Protein AF-A0A6G1R5D1-F1 (afdb_monomer_lite)

Sequence (611 aa):
NFAKEVNGLLQEWPEHPVLVQLLVVMDRIRSFPLSSPLSKFLNGLEILLAKAQDWEENASRALSLRKHLDLVTQLIIQWRRLELNCWSVSLDNITKQHAEKSTKHWFSIYQMIEKYVQEQTEANAEQTEQMDLKVLVSTLQAFIEGSTLGEFHARLQALLVFHCHVLLMPRVAEKEVLCSILWNLYHYYKQFSECVEARITELRQPIEKELKEFVKISRWNDVSFWAIKQSVEKIRRTLFKFMKKFEVVLNEPCWPALVEIGKEEQLDCLQKQEESDNEETKIQRLNNTLRKVLSARADVAKRALPEECQDGITFHTESLQCRLPKLTKKMKKMCTAVTENNSFLSLVENLDQFTGGIIVSVVELQNLTFDQTADKEKQKSEAKHIQMQKQRALSDLFKSLAKTGLSYRKGLSWARSRDCHEILYLQPLDLRTALDVVNCTHHLDATLLTEISSTWDGCQKYFYRSLARHSRLQTALLAPAKEIGLGSIERCKGFTAHLMQVLVRQRRSLTAVTEQWILLRNLLSCIEEIDSRLTAERDYNVAFPPQGSTQRWTDRLQQLCMQCVMALEELSWFIQCCPKAEVTACSDSERTGVKTNIPPSSAPEMGNVFT

Foldseek 3Di:
DLLVLLVVVCVVVPPPPLSVVLNVLVVVLVPDDPPDDPVVNLVSLLVNLVSLVVVQVPDDPVSRSVVVSVVSLVVSVVVLLVVLVCLVVLLVVLLVVLQVVLVVCLVVLVCLVVQLQVCQQCVVPDDDPHDDPVNNLVVLVCQQQQAFLSHNVSSLVSLVVVLVVLVPDPDTPCSQQSNLLSQLSSLLQVQLNVLSVVQLCVQVVVLVVVSVVVSVVLDDDPPDSVSSVVSSVVSVVSSVVSSVSSSVNRRHRCNVSSDRDPVVVVCVLCVVVPPPPPDQDLLRVLLVLVLVVLVVLLVVLVDQDDPDPPPPDDDDPPDCVVCVSVVSNVVSVVSNVCSVPDCVSVVVVVVVVVVSVLSNVVVVLVPDDDDPPDDPVSNVVSVVVSLVVVVVSLVVVLVVLVVVPADLVQLVVCVPDPCLVCSSSQGDDDLVVLLVLFDDPDPSVVVSSVSVNVVVVVVSSVLSVLVVVLVVLVVQLVPDDPSDDPVSSSSVSRRSSRVNVVSSVVSNVVRVVSVVVSVVSVVVVQVVVQVCVCPVDVPDPGRDTDCVVVVVVVVVVVVVVVVVVVVVVVVVVVVVPPPDPPPPPPDDDDDDDDDDDDDDDDDDDDDDDDD

Structure (mmCIF, N/CA/C/O backbone):
data_AF-A0A6G1R5D1-F1
#
_entry.id   AF-A0A6G1R5D1-F1
#
loop_
_atom_site.group_PDB
_atom_site.id
_atom_site.type_symbol
_atom_site.label_atom_id
_atom_site.label_alt_id
_atom_site.label_comp_id
_atom_site.label_asym_id
_atom_site.label_entity_id
_atom_site.label_seq_id
_atom_site.pdbx_PDB_ins_code
_atom_site.Cartn_x
_atom_site.Cartn_y
_atom_site.Cartn_z
_atom_site.occupancy
_atom_site.B_iso_or_equiv
_atom_site.auth_seq_id
_atom_site.auth_comp_id
_atom_site.auth_asym_id
_atom_site.auth_atom_id
_atom_site.pdbx_PDB_model_num
ATOM 1 N N . ASN A 1 1 ? 27.724 19.544 -47.019 1.00 79.94 1 ASN A N 1
ATOM 2 C CA . ASN A 1 1 ? 29.115 19.523 -47.525 1.00 79.94 1 ASN A CA 1
ATOM 3 C C . ASN A 1 1 ? 29.549 18.118 -47.895 1.00 79.94 1 ASN A C 1
ATOM 5 O O . ASN A 1 1 ? 29.804 17.922 -49.070 1.00 79.94 1 ASN A O 1
ATOM 9 N N . PHE A 1 2 ? 29.472 17.131 -46.994 1.00 89.00 2 PHE A N 1
ATOM 10 C CA . PHE A 1 2 ? 29.833 15.741 -47.322 1.00 89.00 2 PHE A CA 1
ATOM 11 C C . PHE A 1 2 ? 29.121 15.174 -48.573 1.00 89.00 2 PHE A C 1
ATOM 13 O O . PHE A 1 2 ? 29.778 14.732 -49.506 1.00 89.00 2 PHE A O 1
ATOM 20 N N . ALA A 1 3 ? 27.793 15.314 -48.679 1.00 88.06 3 ALA A N 1
ATOM 21 C CA . ALA A 1 3 ? 27.050 14.842 -49.858 1.00 88.06 3 ALA A CA 1
ATOM 22 C C . ALA A 1 3 ? 27.448 15.560 -51.162 1.00 88.06 3 ALA A C 1
ATOM 24 O O . ALA A 1 3 ? 27.320 14.992 -52.240 1.00 88.06 3 ALA A O 1
ATOM 25 N N . LYS A 1 4 ? 27.921 16.813 -51.084 1.00 88.31 4 LYS A N 1
ATOM 26 C CA . LYS A 1 4 ? 28.375 17.561 -52.266 1.00 88.31 4 LYS A CA 1
ATOM 27 C C . LYS A 1 4 ? 29.711 17.018 -52.776 1.00 88.31 4 LYS A C 1
ATOM 29 O O . LYS A 1 4 ? 29.868 16.895 -53.980 1.00 88.31 4 LYS A O 1
ATOM 34 N N . GLU A 1 5 ? 30.626 16.649 -51.879 1.00 88.19 5 GLU A N 1
ATOM 35 C CA . GLU A 1 5 ? 31.887 16.000 -52.265 1.00 88.19 5 GLU A CA 1
ATOM 36 C C . GLU A 1 5 ? 31.668 14.609 -52.863 1.00 88.19 5 GLU A C 1
ATOM 38 O O . GLU A 1 5 ? 32.239 14.312 -53.904 1.00 88.19 5 GLU A O 1
ATOM 43 N N . VAL A 1 6 ? 30.787 13.789 -52.279 1.00 89.50 6 VAL A N 1
ATOM 44 C CA . VAL A 1 6 ? 30.446 12.469 -52.848 1.00 89.50 6 VAL A CA 1
ATOM 45 C C . VAL A 1 6 ? 29.838 12.607 -54.250 1.00 89.50 6 VAL A C 1
ATOM 47 O O . VAL A 1 6 ? 30.189 11.848 -55.148 1.00 89.50 6 VAL A O 1
ATOM 50 N N . ASN A 1 7 ? 28.974 13.607 -54.467 1.00 88.25 7 ASN A N 1
ATOM 51 C CA . ASN A 1 7 ? 28.447 13.916 -55.800 1.00 88.25 7 ASN A CA 1
ATOM 52 C C . ASN A 1 7 ? 29.536 14.396 -56.773 1.00 88.25 7 ASN A C 1
ATOM 54 O O . ASN A 1 7 ? 29.484 14.041 -57.944 1.00 88.25 7 ASN A O 1
ATOM 58 N N . GLY A 1 8 ? 30.523 15.168 -56.305 1.00 88.06 8 GLY A N 1
ATOM 59 C CA . GLY A 1 8 ? 31.680 15.563 -57.117 1.00 88.06 8 GLY A CA 1
ATOM 60 C C . GLY A 1 8 ? 32.512 14.357 -57.562 1.00 88.06 8 GLY A C 1
ATOM 61 O O . GLY A 1 8 ? 32.816 14.224 -58.741 1.00 88.06 8 GLY A O 1
ATOM 62 N N . LEU A 1 9 ? 32.778 13.414 -56.654 1.00 88.50 9 LEU A N 1
ATOM 63 C CA . LEU A 1 9 ? 33.474 12.166 -56.988 1.00 88.50 9 LEU A CA 1
ATOM 64 C C . LEU A 1 9 ? 32.679 11.288 -57.965 1.00 88.50 9 LEU A C 1
ATOM 66 O O . LEU A 1 9 ? 33.272 10.632 -58.812 1.00 88.50 9 LEU A O 1
ATOM 70 N N . LEU A 1 10 ? 31.345 11.296 -57.890 1.00 89.56 10 LEU A N 1
ATOM 71 C CA . LEU A 1 10 ? 30.482 10.592 -58.849 1.00 89.56 10 LEU A CA 1
ATOM 72 C C . LEU A 1 10 ? 30.474 11.218 -60.248 1.00 89.56 10 LEU A C 1
ATOM 74 O O . LEU A 1 10 ? 30.174 10.513 -61.208 1.00 89.56 10 LEU A O 1
ATOM 78 N N . GLN A 1 11 ? 30.792 12.510 -60.386 1.00 88.62 11 GLN A N 1
ATOM 79 C CA . GLN A 1 11 ? 30.973 13.131 -61.704 1.00 88.62 11 GLN A CA 1
ATOM 80 C C . GLN A 1 11 ? 32.254 12.633 -62.384 1.00 88.62 11 GLN A C 1
ATOM 82 O O . GLN A 1 11 ? 32.268 12.464 -63.600 1.00 88.62 11 GLN A O 1
ATOM 87 N N . GLU A 1 12 ? 33.306 12.371 -61.605 1.00 85.75 12 GLU A N 1
ATOM 88 C CA . GLU A 1 12 ? 34.575 11.819 -62.096 1.00 85.75 12 GLU A CA 1
ATOM 89 C C . GLU A 1 12 ? 34.529 10.292 -62.275 1.00 85.75 12 GLU A C 1
ATOM 91 O O . GLU A 1 12 ? 35.152 9.761 -63.192 1.00 85.75 12 GLU A O 1
ATOM 96 N N . TRP A 1 13 ? 33.756 9.592 -61.436 1.00 84.25 13 TRP A N 1
ATOM 97 C CA . TRP A 1 13 ? 33.586 8.135 -61.447 1.00 84.25 13 TRP A CA 1
ATOM 98 C C . TRP A 1 13 ? 32.096 7.757 -61.513 1.00 84.25 13 TRP A C 1
ATOM 100 O O . TRP A 1 13 ? 31.510 7.365 -60.492 1.00 84.25 13 TRP A O 1
ATOM 110 N N . PRO A 1 14 ? 31.464 7.873 -62.698 1.00 83.31 14 PRO A N 1
ATOM 111 C CA . PRO A 1 14 ? 30.048 7.568 -62.869 1.00 83.31 14 PRO A CA 1
ATOM 112 C C . PRO A 1 14 ? 29.730 6.126 -62.465 1.00 83.31 14 PRO A C 1
ATOM 114 O O . PRO A 1 14 ? 30.515 5.214 -62.708 1.00 83.31 14 PRO A O 1
ATOM 117 N N . GLU A 1 15 ? 28.570 5.925 -61.838 1.00 84.62 15 GLU A N 1
ATOM 118 C CA . GLU A 1 15 ? 28.049 4.609 -61.424 1.00 84.62 15 GLU A CA 1
ATOM 119 C C . GLU A 1 15 ? 28.890 3.841 -60.387 1.00 84.62 15 GLU A C 1
ATOM 121 O O . GLU A 1 15 ? 28.590 2.680 -60.098 1.00 84.62 15 GLU A O 1
ATOM 126 N N . HIS A 1 16 ? 29.895 4.464 -59.753 1.00 88.31 16 HIS A N 1
ATOM 127 C CA . HIS A 1 16 ? 30.686 3.766 -58.740 1.00 88.31 16 HIS A CA 1
ATOM 128 C C . HIS A 1 16 ? 29.793 3.276 -57.576 1.00 88.31 16 HIS A C 1
ATOM 130 O O . HIS A 1 16 ? 29.220 4.093 -56.840 1.00 88.31 16 HIS A O 1
ATOM 136 N N . PRO A 1 17 ? 29.697 1.954 -57.335 1.00 88.56 17 PRO A N 1
ATOM 137 C CA . PRO A 1 17 ? 28.647 1.376 -56.498 1.00 88.56 17 PRO A CA 1
ATOM 138 C C . PRO A 1 17 ? 28.714 1.839 -55.038 1.00 88.56 17 PRO A C 1
ATOM 140 O O . PRO A 1 17 ? 27.676 2.035 -54.407 1.00 88.56 17 PRO A O 1
ATOM 143 N N . VAL A 1 18 ? 29.916 2.066 -54.496 1.00 90.62 18 VAL A N 1
ATOM 144 C CA . VAL A 1 18 ? 30.089 2.544 -53.111 1.00 90.62 18 VAL A CA 1
ATOM 145 C C . VAL A 1 18 ? 29.625 3.994 -52.959 1.00 90.62 18 VAL A C 1
ATOM 147 O O . VAL A 1 18 ? 28.946 4.316 -51.989 1.00 90.62 18 VAL A O 1
ATOM 150 N N . LEU A 1 19 ? 29.919 4.863 -53.932 1.00 89.94 19 LEU A N 1
ATOM 151 C CA . LEU A 1 19 ? 29.547 6.280 -53.860 1.00 89.94 19 LEU A CA 1
ATOM 152 C C . LEU A 1 19 ? 28.028 6.454 -54.007 1.00 89.94 19 LEU A C 1
ATOM 154 O O . LEU A 1 19 ? 27.422 7.236 -53.274 1.00 89.94 19 LEU A O 1
ATOM 158 N N . VAL A 1 20 ? 27.398 5.658 -54.880 1.00 91.50 20 VAL A N 1
ATOM 159 C CA . VAL A 1 20 ? 25.933 5.591 -54.992 1.00 91.50 20 VAL A CA 1
ATOM 160 C C . VAL A 1 20 ? 25.312 5.108 -53.676 1.00 91.50 20 VAL A C 1
ATOM 162 O O . VAL A 1 20 ? 24.378 5.731 -53.172 1.00 91.50 20 VAL A O 1
ATOM 165 N N . GLN A 1 21 ? 25.850 4.043 -53.067 1.00 92.12 21 GLN A N 1
ATOM 166 C CA . GLN A 1 21 ? 25.367 3.546 -51.771 1.00 92.12 21 GLN A CA 1
ATOM 167 C C . GLN A 1 21 ? 25.496 4.591 -50.655 1.00 92.12 21 GLN A C 1
ATOM 169 O O . GLN A 1 21 ? 24.585 4.710 -49.834 1.00 92.12 21 GLN A O 1
ATOM 174 N N . LEU A 1 22 ? 26.584 5.367 -50.625 1.00 93.06 22 LEU A N 1
ATOM 175 C CA . LEU A 1 22 ? 26.754 6.454 -49.659 1.00 93.06 22 LEU A CA 1
ATOM 176 C C . LEU A 1 22 ? 25.644 7.497 -49.786 1.00 93.06 22 LEU A C 1
ATOM 178 O O . LEU A 1 22 ? 25.023 7.828 -48.777 1.00 93.06 22 LEU A O 1
ATOM 182 N N . LEU A 1 23 ? 25.334 7.958 -51.001 1.00 92.12 23 LEU A N 1
ATOM 183 C CA . LEU A 1 23 ? 24.238 8.908 -51.217 1.00 92.12 23 LEU A CA 1
ATOM 184 C C . LEU A 1 23 ? 22.890 8.342 -50.769 1.00 92.12 23 LEU A C 1
ATOM 186 O O . LEU A 1 23 ? 22.168 9.012 -50.032 1.00 92.12 23 LEU A O 1
ATOM 190 N N . VAL A 1 24 ? 22.590 7.086 -51.116 1.00 94.06 24 VAL A N 1
ATOM 191 C CA . VAL A 1 24 ? 21.347 6.418 -50.696 1.00 94.06 24 VAL A CA 1
ATOM 192 C C . VAL A 1 24 ? 21.218 6.391 -49.170 1.00 94.06 24 VAL A C 1
ATOM 194 O O . VAL A 1 24 ? 20.156 6.705 -48.628 1.00 94.06 24 VAL A O 1
ATOM 197 N N . VAL A 1 25 ? 22.292 6.048 -48.452 1.00 94.31 25 VAL A N 1
ATOM 198 C CA . VAL A 1 25 ? 22.288 6.039 -46.981 1.00 94.31 25 VAL A CA 1
ATOM 199 C C . VAL A 1 25 ? 22.122 7.457 -46.425 1.00 94.31 25 VAL A C 1
ATOM 201 O O . VAL A 1 25 ? 21.330 7.657 -45.503 1.00 94.31 25 VAL A O 1
ATOM 204 N N . MET A 1 26 ? 22.814 8.452 -46.986 1.00 94.38 26 MET A N 1
ATOM 205 C CA . MET A 1 26 ? 22.710 9.849 -46.549 1.00 94.38 26 MET A CA 1
ATOM 206 C C . MET A 1 26 ? 21.300 10.408 -46.740 1.00 94.38 26 MET A C 1
ATOM 208 O O . MET A 1 26 ? 20.753 11.010 -45.814 1.00 94.38 26 MET A O 1
ATOM 212 N N . ASP A 1 27 ? 20.685 10.180 -47.897 1.00 94.12 27 ASP A N 1
ATOM 213 C CA . ASP A 1 27 ? 19.323 10.632 -48.174 1.00 94.12 27 ASP A CA 1
ATOM 214 C C . ASP A 1 27 ? 18.305 9.892 -47.304 1.00 94.12 27 ASP A C 1
ATOM 216 O O . ASP A 1 27 ? 17.375 10.508 -46.776 1.00 94.12 27 ASP A O 1
ATOM 220 N N . ARG A 1 28 ? 18.533 8.602 -47.020 1.00 94.94 28 ARG A N 1
ATOM 221 C CA . ARG A 1 28 ? 17.710 7.864 -46.058 1.00 94.94 28 ARG A CA 1
ATOM 222 C C . ARG A 1 28 ? 17.780 8.477 -44.659 1.00 94.94 28 ARG A C 1
ATOM 224 O O . ARG A 1 28 ? 16.728 8.655 -44.049 1.00 94.94 28 ARG A O 1
ATOM 231 N N . ILE A 1 29 ? 18.967 8.835 -44.164 1.00 94.44 29 ILE A N 1
ATOM 232 C CA . ILE A 1 29 ? 19.123 9.492 -42.853 1.00 94.44 29 ILE A CA 1
ATOM 233 C C . ILE A 1 29 ? 18.418 10.854 -42.846 1.00 94.44 29 ILE A C 1
ATOM 235 O O . ILE A 1 29 ? 17.697 11.164 -41.900 1.00 94.44 29 ILE A O 1
ATOM 239 N N . ARG A 1 30 ? 18.568 11.645 -43.916 1.00 92.88 30 ARG A N 1
ATOM 240 C CA . ARG A 1 30 ? 17.906 12.953 -44.065 1.00 92.88 30 ARG A CA 1
ATOM 241 C C . ARG A 1 30 ? 16.385 12.851 -44.167 1.00 92.88 30 ARG A C 1
ATOM 243 O O . ARG A 1 30 ? 15.704 13.804 -43.814 1.00 92.88 30 ARG A O 1
ATOM 250 N N . SER A 1 31 ? 15.858 11.713 -44.619 1.00 95.00 31 SER A N 1
ATOM 251 C CA . SER A 1 31 ? 14.412 11.474 -44.705 1.00 95.00 31 SER A CA 1
ATOM 252 C C . SER A 1 31 ? 13.751 11.106 -43.369 1.00 95.00 31 SER A C 1
ATOM 254 O O . SER A 1 31 ? 12.531 10.952 -43.314 1.00 95.00 31 SER A O 1
ATOM 256 N N . PHE A 1 32 ? 14.516 10.906 -42.287 1.00 95.56 32 PHE A N 1
ATOM 257 C CA . PHE A 1 32 ? 13.933 10.576 -40.986 1.00 95.56 32 PHE A CA 1
ATOM 258 C C . PHE A 1 32 ? 13.160 11.772 -40.397 1.00 95.56 32 PHE A C 1
ATOM 260 O O . PHE A 1 32 ? 13.708 12.872 -40.332 1.00 95.56 32 PHE A O 1
ATOM 267 N N . PRO A 1 33 ? 11.922 11.571 -39.898 1.00 94.38 33 PRO A N 1
ATOM 268 C CA . PRO A 1 33 ? 11.197 12.604 -39.161 1.00 94.38 33 PRO A CA 1
ATOM 269 C C . PRO A 1 33 ? 11.968 13.069 -37.923 1.00 94.38 33 PRO A C 1
ATOM 271 O O . PRO A 1 33 ? 12.604 12.244 -37.261 1.00 94.38 33 PRO A O 1
ATOM 274 N N . LEU A 1 34 ? 11.824 14.346 -37.553 1.00 90.19 34 LEU A N 1
ATOM 275 C CA . LEU A 1 34 ? 12.427 14.927 -36.340 1.00 90.19 34 LEU A CA 1
ATOM 276 C C . LEU A 1 34 ? 11.970 14.237 -35.041 1.00 90.19 34 LEU A C 1
ATOM 278 O O . LEU A 1 34 ? 12.677 14.286 -34.043 1.00 90.19 34 LEU A O 1
ATOM 282 N N . SER A 1 35 ? 10.823 13.554 -35.059 1.00 93.94 35 SER A N 1
ATOM 283 C CA . SER A 1 35 ? 10.313 12.739 -33.949 1.00 93.94 35 SER A CA 1
ATOM 284 C C . SER A 1 35 ? 10.996 11.371 -33.807 1.00 93.94 35 SER A C 1
ATOM 286 O O . SER A 1 35 ? 10.693 10.623 -32.878 1.00 93.94 35 SER A O 1
ATOM 288 N N . SER A 1 36 ? 11.895 10.999 -34.725 1.00 92.56 36 SER A N 1
ATOM 289 C CA . SER A 1 36 ? 12.583 9.706 -34.675 1.00 92.56 36 SER A CA 1
ATOM 290 C C . SER A 1 36 ? 13.569 9.636 -33.500 1.00 92.56 36 SER A C 1
ATOM 292 O O . SER A 1 36 ? 14.262 10.614 -33.221 1.00 92.56 36 SER A O 1
ATOM 294 N N . PRO A 1 37 ? 13.718 8.468 -32.846 1.00 90.62 37 PRO A N 1
ATOM 295 C CA . PRO A 1 37 ? 14.648 8.321 -31.734 1.00 90.62 37 PRO A CA 1
ATOM 296 C C . PRO A 1 37 ? 16.102 8.455 -32.199 1.00 90.62 37 PRO A C 1
ATOM 298 O O . PRO A 1 37 ? 16.470 7.995 -33.285 1.00 90.62 37 PRO A O 1
ATOM 301 N N . LEU A 1 38 ? 16.953 9.003 -31.328 1.00 89.25 38 LEU A N 1
ATOM 302 C CA . LEU A 1 38 ? 18.382 9.205 -31.592 1.00 89.25 38 LEU A CA 1
ATOM 303 C C . LEU A 1 38 ? 19.097 7.914 -32.019 1.00 89.25 38 LEU A C 1
ATOM 305 O O . LEU A 1 38 ? 19.956 7.941 -32.896 1.00 89.25 38 LEU A O 1
ATOM 309 N N . SER A 1 39 ? 18.696 6.768 -31.460 1.00 86.12 39 SER A N 1
ATOM 310 C CA . SER A 1 39 ? 19.242 5.447 -31.798 1.00 86.12 39 SER A CA 1
ATOM 311 C C . SER A 1 39 ? 19.096 5.092 -33.284 1.00 86.12 39 SER A C 1
ATOM 313 O O . SER A 1 39 ? 19.962 4.419 -33.843 1.00 86.12 39 SER A O 1
ATOM 315 N N . LYS A 1 40 ? 18.037 5.577 -33.948 1.00 90.75 40 LYS A N 1
ATOM 316 C CA . LYS A 1 40 ? 17.805 5.374 -35.383 1.00 90.75 40 LYS A CA 1
ATOM 317 C C . LYS A 1 40 ? 18.785 6.190 -36.228 1.00 90.75 40 LYS A C 1
ATOM 319 O O . LYS A 1 40 ? 19.329 5.662 -37.196 1.00 90.75 40 LYS A O 1
ATOM 324 N N . PHE A 1 41 ? 19.043 7.442 -35.843 1.00 92.31 41 PHE A N 1
ATOM 325 C CA . PHE A 1 41 ? 20.058 8.282 -36.486 1.00 92.31 41 PHE A CA 1
ATOM 326 C C . PHE A 1 41 ? 21.467 7.729 -36.253 1.00 92.31 41 PHE A C 1
ATOM 328 O O . PHE A 1 41 ? 22.219 7.594 -37.212 1.00 92.31 41 PHE A O 1
ATOM 335 N N . LEU A 1 42 ? 21.789 7.325 -35.018 1.00 89.50 42 LEU A N 1
ATOM 336 C CA . LEU A 1 42 ? 23.045 6.653 -34.662 1.00 89.50 42 LEU A CA 1
ATOM 337 C C . LEU A 1 42 ? 23.311 5.432 -35.549 1.00 89.50 42 LEU A C 1
ATOM 339 O O . LEU A 1 42 ? 24.359 5.347 -36.179 1.00 89.50 42 LEU A O 1
ATOM 343 N N . ASN A 1 43 ? 22.337 4.523 -35.663 1.00 89.25 43 ASN A N 1
ATOM 344 C CA . ASN A 1 43 ? 22.468 3.332 -36.503 1.00 89.25 43 ASN A CA 1
ATOM 345 C C . ASN A 1 43 ? 22.650 3.692 -37.990 1.00 89.25 43 ASN A C 1
ATOM 347 O O . ASN A 1 43 ? 23.412 3.039 -38.695 1.00 89.25 43 ASN A O 1
ATOM 351 N N . GLY A 1 44 ? 21.977 4.743 -38.469 1.00 92.62 44 GLY A N 1
ATOM 352 C CA . GLY A 1 44 ? 22.175 5.263 -39.823 1.00 92.62 44 GLY A CA 1
ATOM 353 C C . GLY A 1 44 ? 23.593 5.793 -40.054 1.00 92.62 44 GLY A C 1
ATOM 354 O O . GLY A 1 44 ? 24.227 5.423 -41.039 1.00 92.62 44 GLY A O 1
ATOM 355 N N . LEU A 1 45 ? 24.113 6.612 -39.135 1.00 91.81 45 LEU A N 1
ATOM 356 C CA . LEU A 1 45 ? 25.473 7.155 -39.210 1.00 91.81 45 LEU A CA 1
ATOM 357 C C . LEU A 1 45 ? 26.540 6.055 -39.115 1.00 91.81 45 LEU A C 1
ATOM 359 O O . LEU A 1 45 ? 27.552 6.135 -39.801 1.00 91.81 45 LEU A O 1
ATOM 363 N N . GLU A 1 46 ? 26.307 5.007 -38.324 1.00 89.19 46 GLU A N 1
ATOM 364 C CA . GLU A 1 46 ? 27.193 3.838 -38.244 1.00 89.19 46 GLU A CA 1
ATOM 365 C C . GLU A 1 46 ? 27.236 3.052 -39.558 1.00 89.19 46 GLU A C 1
ATOM 367 O O . GLU A 1 46 ? 28.313 2.650 -39.999 1.00 89.19 46 GLU A O 1
ATOM 372 N N . ILE A 1 47 ? 26.086 2.875 -40.220 1.00 91.12 47 ILE A N 1
ATOM 373 C CA . ILE A 1 47 ? 26.020 2.271 -41.559 1.00 91.12 47 ILE A CA 1
ATOM 374 C C . ILE A 1 47 ? 26.746 3.158 -42.576 1.00 91.12 47 ILE A C 1
ATOM 376 O O . ILE A 1 47 ? 27.513 2.643 -43.387 1.00 91.12 47 ILE A O 1
ATOM 380 N N . LEU A 1 48 ? 26.538 4.479 -42.520 1.00 92.31 48 LEU A N 1
ATOM 381 C CA . LEU A 1 48 ? 27.209 5.437 -43.399 1.00 92.31 48 LEU A CA 1
ATOM 382 C C . LEU A 1 48 ? 28.731 5.364 -43.243 1.00 92.31 48 LEU A C 1
ATOM 384 O O . LEU A 1 48 ? 29.448 5.288 -44.237 1.00 92.31 48 LEU A O 1
ATOM 388 N N . LEU A 1 49 ? 29.214 5.343 -42.000 1.00 89.50 49 LEU A N 1
ATOM 389 C CA . LEU A 1 49 ? 30.637 5.257 -41.691 1.00 89.50 49 LEU A CA 1
ATOM 390 C C . LEU A 1 49 ? 31.236 3.925 -42.169 1.00 89.50 49 LEU A C 1
ATOM 392 O O . LEU A 1 49 ? 32.303 3.924 -42.773 1.00 89.50 49 LEU A O 1
ATOM 396 N N . ALA A 1 50 ? 30.529 2.806 -41.970 1.00 89.44 50 ALA A N 1
ATOM 397 C CA . ALA A 1 50 ? 30.964 1.497 -42.458 1.00 89.44 50 ALA A CA 1
ATOM 398 C C . ALA A 1 50 ? 31.067 1.445 -43.987 1.00 89.44 50 ALA A C 1
ATOM 400 O O . ALA A 1 50 ? 32.050 0.941 -44.513 1.00 89.44 50 ALA A O 1
ATOM 401 N N . LYS A 1 51 ? 30.091 2.014 -44.702 1.00 90.06 51 LYS A N 1
ATOM 402 C CA . LYS A 1 51 ? 30.112 2.080 -46.169 1.00 90.06 51 LYS A CA 1
ATOM 403 C C . LYS A 1 51 ? 31.180 3.018 -46.713 1.00 90.06 51 LYS A C 1
ATOM 405 O O . LYS A 1 51 ? 31.701 2.786 -47.797 1.00 90.06 51 LYS A O 1
ATOM 410 N N . ALA A 1 52 ? 31.515 4.073 -45.979 1.00 89.75 52 ALA A N 1
ATOM 411 C CA . ALA A 1 52 ? 32.550 5.003 -46.407 1.00 89.75 52 ALA A CA 1
ATOM 412 C C . ALA A 1 52 ? 33.957 4.437 -46.196 1.00 89.75 52 ALA A C 1
ATOM 414 O O . ALA A 1 52 ? 34.868 4.772 -46.948 1.00 89.75 52 ALA A O 1
ATOM 415 N N . GLN A 1 53 ? 34.121 3.541 -45.222 1.00 88.25 53 GLN A N 1
ATOM 416 C CA . GLN A 1 53 ? 35.361 2.797 -45.036 1.00 88.25 53 GLN A CA 1
ATOM 417 C C . GLN A 1 53 ? 35.683 1.921 -46.262 1.00 88.25 53 GLN A C 1
ATOM 419 O O . GLN A 1 53 ? 36.835 1.904 -46.687 1.00 88.25 53 GLN A O 1
ATOM 424 N N . ASP A 1 54 ? 34.676 1.294 -46.890 1.00 87.50 54 ASP A N 1
ATOM 425 C CA . ASP A 1 54 ? 34.847 0.517 -48.133 1.00 87.50 54 ASP A CA 1
ATOM 426 C C . ASP A 1 54 ? 35.431 1.374 -49.283 1.00 87.50 54 ASP A C 1
ATOM 428 O O . ASP A 1 54 ? 36.154 0.873 -50.148 1.00 87.50 54 ASP A O 1
ATOM 432 N N . TRP A 1 55 ? 35.128 2.680 -49.304 1.00 89.56 55 TRP A N 1
ATOM 433 C CA . TRP A 1 55 ? 35.713 3.638 -50.251 1.00 89.56 55 TRP A CA 1
ATOM 434 C C . TRP A 1 55 ? 37.144 4.019 -49.861 1.00 89.56 55 TRP A C 1
ATOM 436 O O . TRP A 1 55 ? 38.040 3.938 -50.695 1.00 89.56 55 TRP A O 1
ATOM 446 N N . GLU A 1 56 ? 37.378 4.394 -48.599 1.00 88.38 56 GLU A N 1
ATOM 447 C CA . GLU A 1 56 ? 38.701 4.815 -48.106 1.00 88.38 56 GLU A CA 1
ATOM 448 C C . GLU A 1 56 ? 39.783 3.737 -48.242 1.00 88.38 56 GLU A C 1
ATOM 450 O O . GLU A 1 56 ? 40.958 4.068 -48.389 1.00 88.38 56 GLU A O 1
ATOM 455 N N . GLU A 1 57 ? 39.414 2.456 -48.188 1.00 86.19 57 GLU A N 1
ATOM 456 C CA . GLU A 1 57 ? 40.359 1.346 -48.368 1.00 86.19 57 GLU A CA 1
ATOM 457 C C . GLU A 1 57 ? 40.870 1.223 -49.811 1.00 86.19 57 GLU A C 1
ATOM 459 O O . GLU A 1 57 ? 41.993 0.765 -50.019 1.00 86.19 57 GLU A O 1
ATOM 464 N N . ASN A 1 58 ? 40.083 1.671 -50.795 1.00 84.62 58 ASN A N 1
ATOM 465 C CA . ASN A 1 58 ? 40.375 1.515 -52.224 1.00 84.62 58 ASN A CA 1
ATOM 466 C C . ASN A 1 58 ? 40.748 2.834 -52.924 1.00 84.62 58 ASN A C 1
ATOM 468 O O . ASN A 1 58 ? 41.379 2.822 -53.982 1.00 84.62 58 ASN A O 1
ATOM 472 N N . ALA A 1 59 ? 40.354 3.977 -52.362 1.00 85.12 59 ALA A N 1
ATOM 473 C CA . ALA A 1 59 ? 40.571 5.290 -52.952 1.00 85.12 59 ALA A CA 1
ATOM 474 C C . ALA A 1 59 ? 42.003 5.810 -52.739 1.00 85.12 59 ALA A C 1
ATOM 476 O O . ALA A 1 59 ? 42.665 5.544 -51.733 1.00 85.12 59 ALA A O 1
ATOM 477 N N . SER A 1 60 ? 42.490 6.619 -53.685 1.00 85.44 60 SER A N 1
ATOM 478 C CA . SER A 1 60 ? 43.770 7.315 -53.521 1.00 85.44 60 SER A CA 1
ATOM 479 C C . SER A 1 60 ? 43.676 8.384 -52.423 1.00 85.44 60 SER A C 1
ATOM 481 O O . SER A 1 60 ? 42.615 8.960 -52.182 1.00 85.44 60 SER A O 1
ATOM 483 N N . ARG A 1 61 ? 44.807 8.729 -51.789 1.00 82.12 61 ARG A N 1
ATOM 484 C CA . ARG A 1 61 ? 44.846 9.763 -50.730 1.00 82.12 61 ARG A CA 1
ATOM 485 C C . ARG A 1 61 ? 44.311 11.128 -51.182 1.00 82.12 61 ARG A C 1
ATOM 487 O O . ARG A 1 61 ? 43.870 11.902 -50.339 1.00 82.12 61 ARG A O 1
ATOM 494 N N . ALA A 1 62 ? 44.361 11.423 -52.483 1.00 80.69 62 ALA A N 1
ATOM 495 C CA . ALA A 1 62 ? 43.845 12.665 -53.054 1.00 80.69 62 ALA A CA 1
ATOM 496 C C . ALA A 1 62 ? 42.304 12.721 -53.085 1.00 80.69 62 ALA A C 1
ATOM 498 O O . ALA A 1 62 ? 41.746 13.812 -53.052 1.00 80.69 62 ALA A O 1
ATOM 499 N N . LEU A 1 63 ? 41.632 11.563 -53.096 1.00 85.56 63 LEU A N 1
ATOM 500 C CA . LEU A 1 63 ? 40.170 11.412 -53.170 1.00 85.56 63 LEU A CA 1
ATOM 501 C C . LEU A 1 63 ? 39.560 10.971 -51.823 1.00 85.56 63 LEU A C 1
ATOM 503 O O . LEU A 1 63 ? 38.458 10.420 -51.774 1.00 85.56 63 LEU A O 1
ATOM 507 N N . SER A 1 64 ? 40.301 11.172 -50.729 1.00 86.31 64 SER A N 1
ATOM 508 C CA . SER A 1 64 ? 39.891 10.766 -49.384 1.00 86.31 64 SER A CA 1
ATOM 509 C C . SER A 1 64 ? 38.808 11.693 -48.825 1.00 86.31 64 SER A C 1
ATOM 511 O O . SER A 1 64 ? 38.969 12.911 -48.741 1.00 86.31 64 SER A O 1
ATOM 513 N N . LEU A 1 65 ? 37.724 11.082 -48.362 1.00 87.94 65 LEU A N 1
ATOM 514 C CA . LEU A 1 65 ? 36.577 11.667 -47.674 1.00 87.94 65 LEU A CA 1
ATOM 515 C C . LEU A 1 65 ? 36.801 11.794 -46.158 1.00 87.94 65 LEU A C 1
ATOM 517 O O . LEU A 1 65 ? 35.906 12.242 -45.433 1.00 87.94 65 LEU A O 1
ATOM 521 N N . ARG A 1 66 ? 37.988 11.426 -45.655 1.00 85.69 66 ARG A N 1
ATOM 522 C CA . ARG A 1 66 ? 38.306 11.335 -44.220 1.00 85.69 66 ARG A CA 1
ATOM 523 C C . ARG A 1 66 ? 37.948 12.589 -43.423 1.00 85.69 66 ARG A C 1
ATOM 525 O O . ARG A 1 66 ? 37.369 12.467 -42.354 1.00 85.69 66 ARG A O 1
ATOM 532 N N . LYS A 1 67 ? 38.151 13.787 -43.985 1.00 87.44 67 LYS A N 1
ATOM 533 C CA . LYS A 1 67 ? 37.778 15.065 -43.340 1.00 87.44 67 LYS A CA 1
ATOM 534 C C . LYS A 1 67 ? 36.298 15.128 -42.939 1.00 87.44 67 LYS A C 1
ATOM 536 O O . LYS A 1 67 ? 35.966 15.693 -41.901 1.00 87.44 67 LYS A O 1
ATOM 541 N N . HIS A 1 68 ? 35.403 14.561 -43.752 1.00 89.12 68 HIS A N 1
ATOM 542 C CA . HIS A 1 68 ? 33.969 14.503 -43.448 1.00 89.12 68 HIS A CA 1
ATOM 543 C C . HIS A 1 68 ? 33.629 13.317 -42.547 1.00 89.12 68 HIS A C 1
ATOM 545 O O . HIS A 1 68 ? 32.780 13.445 -41.664 1.00 89.12 68 HIS A O 1
ATOM 551 N N . LEU A 1 69 ? 34.304 12.180 -42.737 1.00 87.62 69 LEU A N 1
ATOM 552 C CA . LEU A 1 69 ? 34.118 10.989 -41.903 1.00 87.62 69 LEU A CA 1
ATOM 553 C C . LEU A 1 69 ? 34.560 11.213 -40.461 1.00 87.62 69 LEU A C 1
ATOM 555 O O . LEU A 1 69 ? 33.903 10.708 -39.555 1.00 87.62 69 LEU A O 1
ATOM 559 N N . ASP A 1 70 ? 35.593 12.018 -40.228 1.00 86.81 70 ASP A N 1
ATOM 560 C CA . ASP A 1 70 ? 36.042 12.393 -38.889 1.00 86.81 70 ASP A CA 1
ATOM 561 C C . ASP A 1 70 ? 34.940 13.167 -38.146 1.00 86.81 70 ASP A C 1
ATOM 563 O O . ASP A 1 70 ? 34.662 12.882 -36.983 1.00 86.81 70 ASP A O 1
ATOM 567 N N . LEU A 1 71 ? 34.221 14.073 -38.823 1.00 89.88 71 LEU A N 1
ATOM 568 C CA . LEU A 1 71 ? 33.081 14.791 -38.232 1.00 89.88 71 LEU A CA 1
ATOM 569 C C . LEU A 1 71 ? 31.911 13.853 -37.904 1.00 89.88 71 LEU A C 1
ATOM 571 O O . LEU A 1 71 ? 31.319 13.956 -36.829 1.00 89.88 71 LEU A O 1
ATOM 575 N N . VAL A 1 72 ? 31.589 12.918 -38.806 1.00 89.56 72 VAL A N 1
ATOM 576 C CA . VAL A 1 72 ? 30.556 11.891 -38.569 1.00 89.56 72 VAL A CA 1
ATOM 577 C C . VAL A 1 72 ? 30.948 10.996 -37.393 1.00 89.56 72 VAL A C 1
ATOM 579 O O . VAL A 1 72 ? 30.124 10.697 -36.530 1.00 89.56 72 VAL A O 1
ATOM 582 N N . THR A 1 73 ? 32.219 10.616 -37.323 1.00 88.12 73 THR A N 1
ATOM 583 C CA . THR A 1 73 ? 32.789 9.797 -36.255 1.00 88.12 73 THR A CA 1
ATOM 584 C C . THR A 1 73 ? 32.703 10.507 -34.905 1.00 88.12 73 THR A C 1
ATOM 586 O O . THR A 1 73 ? 32.229 9.918 -33.934 1.00 88.12 73 THR A O 1
ATOM 589 N N . GLN A 1 74 ? 33.071 11.790 -34.846 1.00 88.00 74 GLN A N 1
ATOM 590 C CA . GLN A 1 74 ? 32.935 12.599 -33.633 1.00 88.00 74 GLN A CA 1
ATOM 591 C C . GLN A 1 74 ? 31.476 12.722 -33.187 1.00 88.0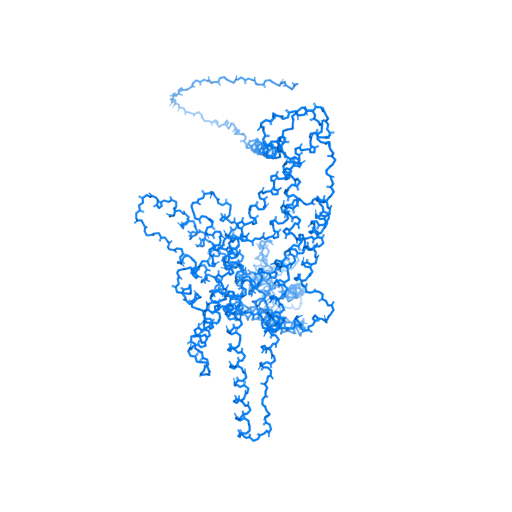0 74 GLN A C 1
ATOM 593 O O . GLN A 1 74 ? 31.192 12.614 -31.994 1.00 88.00 74 GLN A O 1
ATOM 598 N N . LEU A 1 75 ? 30.536 12.865 -34.125 1.00 90.00 75 LEU A N 1
ATOM 599 C CA . LEU A 1 75 ? 29.109 12.897 -33.807 1.00 90.00 75 LEU A CA 1
ATOM 600 C C . LEU A 1 75 ? 28.619 11.566 -33.211 1.00 90.00 75 LEU A C 1
ATOM 602 O O . LEU A 1 75 ? 27.908 11.568 -32.205 1.00 90.00 75 LEU A O 1
ATOM 606 N N . ILE A 1 76 ? 29.039 10.428 -33.776 1.00 88.25 76 ILE A N 1
ATOM 607 C CA . ILE A 1 76 ? 28.729 9.095 -33.232 1.00 88.25 76 ILE A CA 1
ATOM 608 C C . ILE A 1 76 ? 29.278 8.965 -31.806 1.00 88.25 76 ILE A C 1
ATOM 610 O O . ILE A 1 76 ? 28.545 8.557 -30.905 1.00 88.25 76 ILE A O 1
ATOM 614 N N . ILE A 1 77 ? 30.534 9.357 -31.571 1.00 85.62 77 ILE A N 1
ATOM 615 C CA . ILE A 1 77 ? 31.156 9.308 -30.240 1.00 85.62 77 ILE A CA 1
ATOM 616 C C . ILE A 1 77 ? 30.387 10.187 -29.248 1.00 85.62 77 ILE A C 1
ATOM 618 O O . ILE A 1 77 ? 30.077 9.739 -28.144 1.00 85.62 77 ILE A O 1
ATOM 622 N N . GLN A 1 78 ? 30.039 11.418 -29.627 1.00 88.56 78 GLN A N 1
ATOM 623 C CA . GLN A 1 78 ? 29.265 12.330 -28.780 1.00 88.56 78 GLN A CA 1
ATOM 624 C C . GLN A 1 78 ? 27.912 11.730 -28.384 1.00 88.56 78 GLN A C 1
ATOM 626 O O . GLN A 1 78 ? 27.553 11.729 -27.206 1.00 88.56 78 GLN A O 1
ATOM 631 N N . TRP A 1 79 ? 27.171 11.177 -29.343 1.00 89.62 79 TRP A N 1
ATOM 632 C CA . TRP A 1 79 ? 25.853 10.602 -29.083 1.00 89.62 79 TRP A CA 1
ATOM 633 C C . TRP A 1 79 ? 25.913 9.281 -28.314 1.00 89.62 79 TRP A C 1
ATOM 635 O O . TRP A 1 79 ? 25.042 9.016 -27.488 1.00 89.62 79 TRP A O 1
ATOM 645 N N . ARG A 1 80 ? 26.963 8.475 -28.491 1.00 87.00 80 ARG A N 1
ATOM 646 C CA . ARG A 1 80 ? 27.176 7.276 -27.670 1.00 87.00 80 ARG A CA 1
ATOM 647 C C . ARG A 1 80 ? 27.658 7.604 -26.256 1.00 87.00 80 ARG A C 1
ATOM 649 O O . ARG A 1 80 ? 27.301 6.897 -25.319 1.00 87.00 80 ARG A O 1
ATOM 656 N N . ARG A 1 81 ? 28.411 8.695 -26.063 1.00 85.06 81 ARG A N 1
ATOM 657 C CA . ARG A 1 81 ? 28.698 9.247 -24.725 1.00 85.06 81 ARG A CA 1
ATOM 658 C C . ARG A 1 81 ? 27.423 9.707 -24.038 1.00 85.06 81 ARG A C 1
ATOM 660 O O . ARG A 1 81 ? 27.257 9.435 -22.857 1.00 85.06 81 ARG A O 1
ATOM 667 N N . LEU A 1 82 ? 26.526 10.364 -24.771 1.00 86.38 82 LEU A N 1
ATOM 668 C CA . LEU A 1 82 ? 25.217 10.744 -24.253 1.00 86.38 82 LEU A CA 1
ATOM 669 C C . LEU A 1 82 ? 24.417 9.507 -23.817 1.00 86.38 82 LEU A C 1
ATOM 671 O O . LEU A 1 82 ? 23.955 9.463 -22.685 1.00 86.38 82 LEU A O 1
ATOM 675 N N . GLU A 1 83 ? 24.323 8.480 -24.666 1.00 84.06 83 GLU A N 1
ATOM 676 C CA . GLU A 1 83 ? 23.645 7.218 -24.335 1.00 84.06 83 GLU A CA 1
ATOM 677 C C . GLU A 1 83 ? 24.250 6.541 -23.098 1.00 84.06 83 GLU A C 1
ATOM 679 O O . GLU A 1 83 ? 23.510 6.150 -22.196 1.00 84.06 83 GLU A O 1
ATOM 684 N N . LEU A 1 84 ? 25.586 6.459 -23.020 1.00 85.00 84 LEU A N 1
ATOM 685 C CA . LEU A 1 84 ? 26.266 5.976 -21.823 1.00 85.00 84 LEU A CA 1
ATOM 686 C C . LEU A 1 84 ? 25.893 6.826 -20.618 1.00 85.00 84 LEU A C 1
ATOM 688 O O . LEU A 1 84 ? 25.482 6.257 -19.629 1.00 85.00 84 LEU A O 1
ATOM 692 N N . ASN A 1 85 ? 25.974 8.153 -20.680 1.00 85.44 85 ASN A N 1
ATOM 693 C CA . ASN A 1 85 ? 25.650 9.025 -19.547 1.00 85.44 85 ASN A CA 1
ATOM 694 C C . ASN A 1 85 ? 24.180 8.911 -19.099 1.00 85.44 85 ASN A C 1
ATOM 696 O O . ASN A 1 85 ? 23.883 9.148 -17.932 1.00 85.44 85 ASN A O 1
ATOM 700 N N . CYS A 1 86 ? 23.279 8.495 -19.991 1.00 86.94 86 CYS A N 1
ATOM 701 C CA . CYS A 1 86 ? 21.870 8.216 -19.703 1.00 86.94 86 CYS A CA 1
ATOM 702 C C . CYS A 1 86 ? 21.609 6.780 -19.198 1.00 86.94 86 CYS A C 1
ATOM 704 O O . CYS A 1 86 ? 20.460 6.322 -19.196 1.00 86.94 86 CYS A O 1
ATOM 706 N N . TRP A 1 87 ? 22.642 6.049 -18.764 1.00 87.56 87 TRP A N 1
ATOM 707 C CA . TRP A 1 87 ? 22.512 4.674 -18.270 1.00 87.56 87 TRP A CA 1
ATOM 708 C C . TRP A 1 87 ? 21.523 4.546 -17.099 1.00 87.56 87 TRP A C 1
ATOM 710 O O . TRP A 1 87 ? 20.766 3.579 -17.051 1.00 87.56 87 TRP A O 1
ATOM 720 N N . SER A 1 88 ? 21.483 5.521 -16.184 1.00 87.62 88 SER A N 1
ATOM 721 C CA . SER A 1 88 ? 20.583 5.505 -15.019 1.00 87.62 88 SER A CA 1
ATOM 722 C C . SER A 1 88 ? 19.123 5.658 -15.439 1.00 87.62 88 SER A C 1
ATOM 724 O O . SER A 1 88 ? 18.285 4.837 -15.077 1.00 87.62 88 SER A O 1
ATOM 726 N N . VAL A 1 89 ? 18.852 6.624 -16.321 1.00 90.19 89 VAL A N 1
ATOM 727 C CA . VAL A 1 89 ? 17.528 6.857 -16.918 1.00 90.19 89 VAL A CA 1
ATOM 728 C C . VAL A 1 89 ? 17.045 5.624 -17.684 1.00 90.19 89 VAL A C 1
ATOM 730 O O . VAL A 1 89 ? 15.854 5.331 -17.720 1.00 90.19 89 VAL A O 1
ATOM 733 N N . SER A 1 90 ? 17.962 4.858 -18.280 1.00 89.19 90 SER A N 1
ATOM 734 C CA . SER A 1 90 ? 17.616 3.609 -18.967 1.00 89.19 90 SER A CA 1
ATOM 735 C C . SER A 1 90 ? 17.091 2.541 -18.004 1.00 89.19 90 SER A C 1
ATOM 737 O O . SER A 1 90 ? 16.178 1.811 -18.379 1.00 89.19 90 SER A O 1
ATOM 739 N N . LEU A 1 91 ? 17.612 2.462 -16.774 1.00 91.56 91 LEU A N 1
ATOM 740 C CA . LEU A 1 91 ? 17.069 1.581 -15.732 1.00 91.56 91 LEU A CA 1
ATOM 741 C C . LEU A 1 91 ? 15.714 2.091 -15.226 1.00 91.56 91 LEU A C 1
ATOM 743 O O . LEU A 1 91 ? 14.777 1.304 -15.114 1.00 91.56 91 LEU A O 1
ATOM 747 N N . ASP A 1 92 ? 15.574 3.402 -15.015 1.00 93.12 92 ASP A N 1
ATOM 748 C CA . ASP A 1 92 ? 14.303 4.011 -14.594 1.00 93.12 92 ASP A CA 1
ATOM 749 C C . ASP A 1 92 ? 13.190 3.793 -15.633 1.00 93.12 92 ASP A C 1
ATOM 751 O O . ASP A 1 92 ? 12.048 3.482 -15.288 1.00 93.12 92 ASP A O 1
ATOM 755 N N . ASN A 1 93 ? 13.530 3.866 -16.923 1.00 91.75 93 ASN A N 1
ATOM 756 C CA . ASN A 1 93 ? 12.608 3.567 -18.016 1.00 91.75 93 ASN A CA 1
ATOM 757 C C . ASN A 1 93 ? 12.118 2.113 -17.991 1.00 91.75 93 ASN A C 1
ATOM 759 O O . ASN A 1 93 ? 10.962 1.868 -18.326 1.00 91.75 93 ASN A O 1
ATOM 763 N N . ILE A 1 94 ? 12.953 1.153 -17.582 1.00 92.75 94 ILE A N 1
ATOM 764 C CA . ILE A 1 94 ? 12.528 -0.250 -17.441 1.00 92.75 94 ILE A CA 1
ATOM 765 C C . ILE A 1 94 ? 11.529 -0.375 -16.292 1.00 92.75 94 ILE A C 1
ATOM 767 O O . ILE A 1 94 ? 10.494 -1.017 -16.466 1.00 92.75 94 ILE A O 1
ATOM 771 N N . THR A 1 95 ? 11.778 0.287 -15.157 1.00 92.56 95 THR A N 1
ATOM 772 C CA . THR A 1 95 ? 10.813 0.348 -14.048 1.00 92.56 95 THR A CA 1
ATOM 773 C C . THR A 1 95 ? 9.475 0.914 -14.514 1.00 92.56 95 THR A C 1
ATOM 775 O O . THR A 1 95 ? 8.429 0.319 -14.261 1.00 92.56 95 THR A O 1
ATOM 778 N N . LYS A 1 96 ? 9.498 2.021 -15.267 1.00 93.00 96 LYS A N 1
ATOM 779 C CA . LYS A 1 96 ? 8.286 2.635 -15.822 1.00 93.00 96 LYS A CA 1
ATOM 780 C C . LYS A 1 96 ? 7.544 1.696 -16.777 1.00 93.00 96 LYS A C 1
ATOM 782 O O . LYS A 1 96 ? 6.341 1.513 -16.629 1.00 93.00 96 LYS A O 1
ATOM 787 N N . GLN A 1 97 ? 8.251 1.059 -17.712 1.00 92.00 97 GLN A N 1
ATOM 788 C CA . GLN A 1 97 ? 7.653 0.089 -18.637 1.00 92.00 97 GLN A CA 1
ATOM 789 C C . GLN A 1 97 ? 7.017 -1.091 -17.897 1.00 92.00 97 GLN A C 1
ATOM 791 O O . GLN A 1 97 ? 5.970 -1.584 -18.307 1.00 92.00 97 GLN A O 1
ATOM 796 N N . HIS A 1 98 ? 7.628 -1.550 -16.804 1.00 90.38 98 HIS A N 1
ATOM 797 C CA . HIS A 1 98 ? 7.035 -2.577 -15.953 1.00 90.38 98 HIS A CA 1
ATOM 798 C C . HIS A 1 98 ? 5.763 -2.096 -15.260 1.00 90.38 98 HIS A C 1
ATOM 800 O O . HIS A 1 98 ? 4.764 -2.807 -15.297 1.00 90.38 98 HIS A O 1
ATOM 806 N N . ALA A 1 99 ? 5.754 -0.884 -14.708 1.00 91.12 99 ALA A N 1
ATOM 807 C CA . ALA A 1 99 ? 4.547 -0.308 -14.126 1.00 91.12 99 ALA A CA 1
ATOM 808 C C . ALA A 1 99 ? 3.405 -0.198 -15.159 1.00 91.12 99 ALA A C 1
ATOM 810 O O . ALA A 1 99 ? 2.260 -0.528 -14.852 1.00 91.12 99 ALA A O 1
ATOM 811 N N . GLU A 1 100 ? 3.713 0.183 -16.403 1.00 91.88 100 GLU A N 1
ATOM 812 C CA . GLU A 1 100 ? 2.746 0.277 -17.509 1.00 91.88 100 GLU A CA 1
ATOM 813 C C . GLU A 1 100 ? 2.164 -1.086 -17.928 1.00 91.88 100 GLU A C 1
ATOM 815 O O . GLU A 1 100 ? 1.013 -1.152 -18.367 1.00 91.88 100 GLU A O 1
ATOM 820 N N . LYS A 1 101 ? 2.896 -2.199 -17.744 1.00 89.44 101 LYS A N 1
ATOM 821 C CA . LYS A 1 101 ? 2.359 -3.553 -17.997 1.00 89.44 101 LYS A CA 1
ATOM 822 C C . LYS A 1 101 ? 1.140 -3.854 -17.124 1.00 89.44 101 LYS A C 1
ATOM 824 O O . LYS A 1 101 ? 0.280 -4.620 -17.561 1.00 89.44 101 LYS A O 1
ATOM 829 N N . SER A 1 102 ? 1.023 -3.240 -15.945 1.00 87.69 102 SER A N 1
ATOM 830 C CA . SER A 1 102 ? -0.138 -3.406 -15.062 1.00 87.69 102 SER A CA 1
ATOM 831 C C . SER A 1 102 ? -1.417 -2.789 -15.631 1.00 87.69 102 SER A C 1
ATOM 833 O O . SER A 1 102 ? -2.507 -3.269 -15.321 1.00 87.69 102 SER A O 1
ATOM 835 N N . THR A 1 103 ? -1.318 -1.786 -16.513 1.00 87.12 103 THR A N 1
ATOM 836 C CA . THR A 1 103 ? -2.480 -1.081 -17.083 1.00 87.12 103 THR A CA 1
ATOM 837 C C . THR A 1 103 ? -3.389 -2.006 -17.895 1.00 87.12 103 THR A C 1
ATOM 839 O O . THR A 1 103 ? -4.595 -1.782 -17.955 1.00 87.12 103 THR A O 1
ATOM 842 N N . LYS A 1 104 ? -2.864 -3.111 -18.444 1.00 90.25 104 LYS A N 1
ATOM 843 C CA . LYS A 1 104 ? -3.673 -4.121 -19.156 1.00 90.25 104 LYS A CA 1
ATOM 844 C C . LYS A 1 104 ? -4.794 -4.721 -18.293 1.00 90.25 104 LYS A C 1
ATOM 846 O O . LYS A 1 104 ? -5.802 -5.160 -18.833 1.00 90.25 104 LYS A O 1
ATOM 851 N N . HIS A 1 105 ? -4.628 -4.732 -16.968 1.00 90.12 105 HIS A N 1
ATOM 852 C CA . HIS A 1 105 ? -5.608 -5.276 -16.026 1.00 90.12 105 HIS A CA 1
ATOM 853 C C . HIS A 1 105 ? -6.738 -4.298 -15.692 1.00 90.12 105 HIS A C 1
ATOM 855 O O . HIS A 1 105 ? -7.739 -4.709 -15.111 1.00 90.12 105 HIS A O 1
ATOM 861 N N . TRP A 1 106 ? -6.598 -3.022 -16.067 1.00 93.25 106 TRP A N 1
ATOM 862 C CA . TRP A 1 106 ? -7.560 -1.972 -15.745 1.00 93.25 106 TRP A CA 1
ATOM 863 C C . TRP A 1 106 ? -8.979 -2.331 -16.187 1.00 93.25 106 TRP A C 1
ATOM 865 O O . TRP A 1 106 ? -9.895 -2.343 -15.370 1.00 93.25 106 TRP A O 1
ATOM 875 N N . PHE A 1 107 ? -9.155 -2.692 -17.462 1.00 93.25 107 PHE A N 1
ATOM 876 C CA . PHE A 1 107 ? -10.473 -3.027 -18.003 1.00 93.25 107 PHE A CA 1
ATOM 877 C C . PHE A 1 107 ? -11.074 -4.274 -17.354 1.00 93.25 107 PHE A C 1
ATOM 879 O O . PHE A 1 107 ? -12.278 -4.308 -17.136 1.00 93.25 107 PHE A O 1
ATOM 886 N N . SER A 1 108 ? -10.255 -5.267 -16.994 1.00 92.94 108 SER A N 1
ATOM 887 C CA . SER A 1 108 ? -10.732 -6.468 -16.303 1.00 92.94 108 SER A CA 1
ATOM 888 C C . SER A 1 108 ? -11.252 -6.151 -14.901 1.00 92.94 108 SER A C 1
ATOM 890 O O . SER A 1 108 ? -12.313 -6.639 -14.526 1.00 92.94 108 SER A O 1
ATOM 892 N N . ILE A 1 109 ? -10.542 -5.311 -14.139 1.00 93.12 109 ILE A N 1
ATOM 893 C CA . ILE A 1 109 ? -10.990 -4.892 -12.801 1.00 93.12 109 ILE A CA 1
ATOM 894 C C . ILE A 1 109 ? -12.236 -4.015 -12.908 1.00 93.12 109 ILE A C 1
ATOM 896 O O . ILE A 1 109 ? -13.191 -4.228 -12.168 1.00 93.12 109 ILE A O 1
ATOM 900 N N . TYR A 1 110 ? -12.250 -3.077 -13.855 1.00 93.06 110 TYR A N 1
ATOM 901 C CA . TYR A 1 110 ? -13.405 -2.223 -14.112 1.00 93.06 110 TYR A CA 1
ATOM 902 C C . TYR A 1 110 ? -14.653 -3.048 -14.448 1.00 93.06 110 TYR A C 1
ATOM 904 O O . TYR A 1 110 ? -15.665 -2.918 -13.771 1.00 93.06 110 TYR A O 1
ATOM 912 N N . GLN A 1 111 ? -14.559 -3.960 -15.423 1.00 91.69 111 GLN A N 1
ATOM 913 C CA . GLN A 1 111 ? -15.663 -4.849 -15.799 1.00 91.69 111 GLN A CA 1
ATOM 914 C C . GLN A 1 111 ? -16.134 -5.709 -14.629 1.00 91.69 111 GLN A C 1
ATOM 916 O O . GLN A 1 111 ? -17.328 -5.918 -14.473 1.00 91.69 111 GLN A O 1
ATOM 921 N N . MET A 1 112 ? -15.211 -6.203 -13.804 1.00 91.19 112 MET A N 1
ATOM 922 C CA . MET A 1 112 ? -15.542 -7.007 -12.632 1.00 91.19 112 MET A CA 1
ATOM 923 C C . MET A 1 112 ? -16.317 -6.203 -11.576 1.00 91.19 112 MET A C 1
ATOM 925 O O . MET A 1 112 ? -17.297 -6.706 -11.032 1.00 91.19 112 MET A O 1
ATOM 929 N N . ILE A 1 113 ? -15.904 -4.960 -11.305 1.00 90.25 113 ILE A N 1
ATOM 930 C CA . ILE A 1 113 ? -16.593 -4.061 -10.368 1.00 90.25 113 ILE A CA 1
ATOM 931 C C . ILE A 1 113 ? -17.966 -3.663 -10.920 1.00 90.25 113 ILE A C 1
ATOM 933 O O . ILE A 1 113 ? -18.958 -3.804 -10.214 1.00 90.25 113 ILE A O 1
ATOM 937 N N . GLU A 1 114 ? -18.038 -3.216 -12.175 1.00 87.88 114 GLU A N 1
ATOM 938 C CA . GLU A 1 114 ? -19.296 -2.817 -12.820 1.00 87.88 114 GLU A CA 1
ATOM 939 C C . GLU A 1 114 ? -20.287 -3.979 -12.890 1.00 87.88 114 GLU A C 1
ATOM 941 O O . GLU A 1 114 ? -21.446 -3.817 -12.521 1.00 87.88 114 GLU A O 1
ATOM 946 N N . LYS A 1 115 ? -19.827 -5.176 -13.280 1.00 87.31 115 LYS A N 1
ATOM 947 C CA . LYS A 1 115 ? -20.663 -6.380 -13.324 1.00 87.31 115 LYS A CA 1
ATOM 948 C C . LYS A 1 115 ? -21.254 -6.696 -11.952 1.00 87.31 115 LYS A C 1
ATOM 950 O O . LYS A 1 115 ? -22.453 -6.927 -11.856 1.00 87.31 115 LYS A O 1
ATOM 955 N N . TYR A 1 116 ? -20.438 -6.653 -10.896 1.00 86.00 116 TYR A N 1
ATOM 956 C CA . TYR A 1 116 ? -20.925 -6.862 -9.534 1.00 86.00 116 TYR A CA 1
ATOM 957 C C . TYR A 1 116 ? -21.985 -5.817 -9.147 1.00 86.00 116 TYR A C 1
ATOM 959 O O . TYR A 1 116 ? -23.039 -6.168 -8.628 1.00 86.00 116 TYR A O 1
ATOM 967 N N . VAL A 1 117 ? -21.745 -4.532 -9.432 1.00 83.94 117 VAL A N 1
ATOM 968 C CA . VAL A 1 117 ? -22.698 -3.449 -9.126 1.00 83.94 117 VAL A CA 1
ATOM 969 C C . VAL A 1 117 ? -24.008 -3.608 -9.913 1.00 83.94 117 VAL A C 1
ATOM 971 O O . VAL A 1 117 ? -25.092 -3.433 -9.352 1.00 83.94 117 VAL A O 1
ATOM 974 N N . GLN A 1 118 ? -23.929 -3.958 -11.198 1.00 81.38 118 GLN A N 1
ATOM 975 C CA . GLN A 1 118 ? -25.090 -4.129 -12.069 1.00 81.38 118 GLN A CA 1
ATOM 976 C C . GLN A 1 118 ? -25.943 -5.332 -11.651 1.00 81.38 118 GLN A C 1
ATOM 978 O O . GLN A 1 118 ? -27.151 -5.184 -11.463 1.00 81.38 118 GLN A O 1
ATOM 983 N N . GLU A 1 119 ? -25.320 -6.490 -11.412 1.00 77.69 119 GLU A N 1
ATOM 984 C CA . GLU A 1 119 ? -26.014 -7.709 -10.974 1.00 77.69 119 GLU A CA 1
ATOM 985 C C . GLU A 1 119 ? -26.773 -7.497 -9.661 1.00 77.69 119 GLU A C 1
ATOM 987 O O . GLU A 1 119 ? -27.886 -7.992 -9.518 1.00 77.69 119 GLU A O 1
ATOM 992 N N . GLN A 1 120 ? -26.226 -6.711 -8.728 1.00 71.12 120 GLN A N 1
ATOM 993 C CA . GLN A 1 120 ? -26.891 -6.395 -7.456 1.00 71.12 120 GLN A CA 1
ATOM 994 C C . GLN A 1 120 ? -28.008 -5.349 -7.592 1.00 71.12 120 GLN A C 1
ATOM 996 O O . GLN A 1 120 ? -28.917 -5.289 -6.764 1.00 71.12 120 GLN A O 1
ATOM 1001 N N . THR A 1 121 ? -27.981 -4.534 -8.647 1.00 67.81 121 THR A N 1
ATOM 1002 C CA . THR A 1 121 ? -29.060 -3.580 -8.952 1.00 67.81 121 THR A CA 1
ATOM 1003 C C . THR A 1 121 ? -30.254 -4.284 -9.597 1.00 67.81 121 THR A C 1
ATOM 1005 O O . THR A 1 121 ? -31.405 -3.979 -9.285 1.00 67.81 121 THR A O 1
ATOM 1008 N N . GLU A 1 122 ? -29.977 -5.248 -10.477 1.00 65.12 122 GLU A N 1
ATOM 1009 C CA . GLU A 1 122 ? -30.966 -6.020 -11.240 1.00 65.12 122 GLU A CA 1
ATOM 1010 C C . GLU A 1 122 ? -31.479 -7.262 -10.474 1.00 65.12 122 GLU A C 1
ATOM 1012 O O . GLU A 1 122 ? -32.539 -7.799 -10.793 1.00 65.12 122 GLU A O 1
ATOM 1017 N N . ALA A 1 123 ? -30.793 -7.666 -9.396 1.00 52.28 123 ALA A N 1
ATOM 1018 C CA . ALA A 1 123 ? -31.120 -8.779 -8.492 1.00 52.28 123 ALA A CA 1
ATOM 1019 C C . ALA A 1 123 ? -32.529 -8.769 -7.873 1.00 52.28 123 ALA A C 1
ATOM 1021 O O . ALA A 1 123 ? -32.982 -9.797 -7.369 1.00 52.28 123 ALA A O 1
ATOM 1022 N N . ASN A 1 124 ? -33.239 -7.640 -7.904 1.00 52.75 124 ASN A N 1
ATOM 1023 C CA . ASN A 1 124 ? -34.639 -7.596 -7.484 1.00 52.75 124 ASN A CA 1
ATOM 1024 C C . ASN A 1 124 ? -35.597 -8.244 -8.506 1.00 52.75 124 ASN A C 1
ATOM 1026 O O . ASN A 1 124 ? -36.791 -8.319 -8.217 1.00 52.75 124 ASN A O 1
ATOM 1030 N N . ALA A 1 125 ? -35.113 -8.700 -9.673 1.00 48.94 125 ALA A N 1
ATOM 1031 C CA . ALA A 1 125 ? -35.969 -9.168 -10.762 1.00 48.94 125 ALA A CA 1
ATOM 1032 C C . ALA A 1 125 ? -35.883 -10.665 -11.123 1.00 48.94 125 ALA A C 1
ATOM 1034 O O . ALA A 1 125 ? -36.932 -11.191 -11.459 1.00 48.94 125 ALA A O 1
ATOM 1035 N N . GLU A 1 126 ? -34.757 -11.395 -11.044 1.00 48.06 126 GLU A N 1
ATOM 1036 C CA . GLU A 1 126 ? -34.747 -12.836 -11.406 1.00 48.06 126 GLU A CA 1
ATOM 1037 C C . GLU A 1 126 ? -33.464 -13.595 -10.989 1.00 48.06 126 GLU A C 1
ATOM 1039 O O . GLU A 1 126 ? -32.397 -13.008 -10.814 1.00 48.06 126 GLU A O 1
ATOM 1044 N N . GLN A 1 127 ? -33.581 -14.923 -10.829 1.00 47.00 127 GLN A N 1
ATOM 1045 C CA . GLN A 1 127 ? -32.573 -15.874 -10.319 1.00 47.00 127 GLN A CA 1
ATOM 1046 C C . GLN A 1 127 ? -31.370 -16.090 -11.268 1.00 47.00 127 GLN A C 1
ATOM 1048 O O . GLN A 1 127 ? -31.147 -17.197 -11.757 1.00 47.00 127 GLN A O 1
ATOM 1053 N N . THR A 1 128 ? -30.576 -15.055 -11.530 1.00 47.78 128 THR A N 1
ATOM 1054 C CA . THR A 1 128 ? -29.271 -15.211 -12.201 1.00 47.78 128 THR A CA 1
ATOM 1055 C C . THR A 1 128 ? -28.189 -15.523 -11.160 1.00 47.78 128 THR A C 1
ATOM 1057 O O . THR A 1 128 ? -28.252 -15.014 -10.041 1.00 47.78 128 THR A O 1
ATOM 1060 N N . GLU A 1 129 ? -27.205 -16.369 -11.496 1.00 56.34 129 GLU A N 1
ATOM 1061 C CA . GLU A 1 129 ? -26.032 -16.644 -10.648 1.00 56.34 129 GLU A CA 1
ATOM 1062 C C . GLU A 1 129 ? -25.245 -15.346 -10.391 1.00 56.34 129 GLU A C 1
ATOM 1064 O O . GLU A 1 129 ? -24.396 -14.949 -11.185 1.00 56.34 129 GLU A O 1
ATOM 1069 N N . GLN A 1 130 ? -25.554 -14.669 -9.283 1.00 61.06 130 GLN A N 1
ATOM 1070 C CA . GLN A 1 130 ? -24.858 -13.463 -8.838 1.00 61.06 130 GLN A CA 1
ATOM 1071 C C . GLN A 1 130 ? -23.388 -13.768 -8.555 1.00 61.06 130 GLN A C 1
ATOM 1073 O O . GLN A 1 130 ? -23.058 -14.785 -7.934 1.00 61.06 130 GLN A O 1
ATOM 1078 N N . MET A 1 131 ? -22.498 -12.859 -8.949 1.00 68.12 131 MET A N 1
ATOM 1079 C CA . MET A 1 131 ? -21.094 -12.952 -8.577 1.00 68.12 131 MET A CA 1
ATOM 1080 C C . MET A 1 131 ? -20.938 -12.948 -7.047 1.00 68.12 131 MET A C 1
ATOM 1082 O O . MET A 1 131 ? -21.245 -11.965 -6.374 1.00 68.12 131 MET A O 1
ATOM 1086 N N . ASP A 1 132 ? -20.418 -14.048 -6.490 1.00 80.50 132 ASP A N 1
ATOM 1087 C CA . ASP A 1 132 ? -20.146 -14.152 -5.054 1.00 80.50 132 ASP A CA 1
ATOM 1088 C C . ASP A 1 132 ? -19.078 -13.123 -4.646 1.00 80.50 132 ASP A C 1
ATOM 1090 O O . ASP A 1 132 ? -17.956 -13.107 -5.165 1.00 80.50 132 ASP A O 1
ATOM 1094 N N . LEU A 1 133 ? -19.412 -12.292 -3.658 1.00 83.81 133 LEU A N 1
ATOM 1095 C CA . LEU A 1 133 ? -18.517 -11.314 -3.044 1.00 83.81 133 LEU A CA 1
ATOM 1096 C C . LEU A 1 133 ? -17.182 -11.936 -2.607 1.00 83.81 133 LEU A C 1
ATOM 1098 O O . LEU A 1 133 ? -16.131 -11.303 -2.708 1.00 83.81 133 LEU A O 1
ATOM 1102 N N . LYS A 1 134 ? -17.181 -13.198 -2.163 1.00 84.81 134 LYS A N 1
ATOM 1103 C CA . LYS A 1 134 ? -15.937 -13.898 -1.807 1.00 84.81 134 LYS A CA 1
ATOM 1104 C C . LYS A 1 134 ? -15.043 -14.142 -3.016 1.00 84.81 134 LYS A C 1
ATOM 1106 O O . LYS A 1 134 ? -13.824 -14.007 -2.903 1.00 84.81 134 LYS A O 1
ATOM 1111 N N . VAL A 1 135 ? -15.632 -14.482 -4.162 1.00 87.94 135 VAL A N 1
ATOM 1112 C CA . VAL A 1 135 ? -14.896 -14.677 -5.416 1.00 87.94 135 VAL A CA 1
ATOM 1113 C C . VAL A 1 135 ? -14.278 -13.351 -5.847 1.00 87.94 135 VAL A C 1
ATOM 1115 O O . VAL A 1 135 ? -13.085 -13.318 -6.152 1.00 87.94 135 VAL A O 1
ATOM 1118 N N . LEU A 1 136 ? -15.029 -12.248 -5.757 1.00 89.69 136 LEU A N 1
ATOM 1119 C CA . LEU A 1 136 ? -14.517 -10.900 -6.016 1.00 89.69 136 LEU A CA 1
ATOM 1120 C C . LEU A 1 136 ? -13.302 -10.568 -5.137 1.00 89.69 136 LEU A C 1
ATOM 1122 O O . LEU A 1 136 ? -12.240 -10.214 -5.651 1.00 89.69 136 LEU A O 1
ATOM 1126 N N . VAL A 1 137 ? -13.432 -10.735 -3.817 1.00 90.81 137 VAL A N 1
ATOM 1127 C CA . VAL A 1 137 ? -12.348 -10.471 -2.856 1.00 90.81 137 VAL A CA 1
ATOM 1128 C C . VAL A 1 137 ? -11.124 -11.333 -3.161 1.00 90.81 137 VAL A C 1
ATOM 1130 O O . VAL A 1 137 ? -10.020 -10.803 -3.255 1.00 90.81 137 VAL A O 1
ATOM 1133 N N . SER A 1 138 ? -11.309 -12.639 -3.375 1.00 91.06 138 SER A N 1
ATOM 1134 C CA . SER A 1 138 ? -10.200 -13.552 -3.681 1.00 91.06 138 SER A CA 1
ATOM 1135 C C . SER A 1 138 ? -9.498 -13.205 -4.999 1.00 91.06 138 SER A C 1
ATOM 1137 O O . SER A 1 138 ? -8.277 -13.309 -5.093 1.00 91.06 138 SER A O 1
ATOM 1139 N N . THR A 1 139 ? -10.242 -12.710 -5.992 1.00 93.69 139 THR A N 1
ATOM 1140 C CA . THR A 1 139 ? -9.691 -12.280 -7.283 1.00 93.69 139 THR A CA 1
ATOM 1141 C C . THR A 1 139 ? -8.871 -10.997 -7.131 1.00 93.69 139 THR A C 1
ATOM 1143 O O . THR A 1 139 ? -7.778 -10.896 -7.686 1.00 93.69 139 THR A O 1
ATOM 1146 N N . LEU A 1 140 ? -9.346 -10.032 -6.334 1.00 94.75 140 LEU A N 1
ATOM 1147 C CA . LEU A 1 140 ? -8.602 -8.806 -6.017 1.00 94.75 140 LEU A CA 1
ATOM 1148 C C . LEU A 1 140 ? -7.339 -9.085 -5.186 1.00 94.75 140 LEU A C 1
ATOM 1150 O O . LEU A 1 140 ? -6.306 -8.454 -5.409 1.00 94.75 140 LEU A O 1
ATOM 1154 N N . GLN A 1 141 ? -7.394 -10.046 -4.260 1.00 93.75 141 GLN A N 1
ATOM 1155 C CA . GLN A 1 141 ? -6.217 -10.511 -3.521 1.00 93.75 141 GLN A CA 1
ATOM 1156 C C . GLN A 1 141 ? -5.201 -11.154 -4.470 1.00 93.75 141 GLN A C 1
ATOM 1158 O O . GLN A 1 141 ? -4.054 -10.712 -4.522 1.00 93.75 141 GLN A O 1
ATOM 1163 N N . ALA A 1 142 ? -5.636 -12.101 -5.307 1.00 94.38 142 ALA A N 1
ATOM 1164 C CA . ALA A 1 142 ? -4.784 -12.740 -6.309 1.00 94.38 142 ALA A CA 1
ATOM 1165 C C . ALA A 1 142 ? -4.182 -11.731 -7.305 1.00 94.38 142 ALA A C 1
ATOM 1167 O O . ALA A 1 142 ? -3.050 -11.902 -7.757 1.00 94.38 142 ALA A O 1
ATOM 1168 N N . PHE A 1 143 ? -4.900 -10.648 -7.619 1.00 95.25 143 PHE A N 1
ATOM 1169 C CA . PHE A 1 143 ? -4.393 -9.562 -8.454 1.00 95.25 143 PHE A CA 1
ATOM 1170 C C . PHE A 1 143 ? -3.179 -8.850 -7.835 1.00 95.25 143 PHE A C 1
ATOM 1172 O O . PHE A 1 143 ? -2.233 -8.543 -8.562 1.00 95.25 143 PHE A O 1
ATOM 1179 N N . ILE A 1 144 ? -3.150 -8.607 -6.523 1.00 95.44 144 ILE A N 1
ATOM 1180 C CA . ILE A 1 144 ? -1.976 -8.006 -5.865 1.00 95.44 144 ILE A CA 1
ATOM 1181 C C . ILE A 1 144 ? -0.895 -9.049 -5.580 1.00 95.44 144 ILE A C 1
ATOM 1183 O O . ILE A 1 144 ? 0.279 -8.819 -5.868 1.00 95.44 144 ILE A O 1
ATOM 1187 N N . GLU A 1 145 ? -1.280 -10.203 -5.043 1.00 94.25 145 GLU A N 1
ATOM 1188 C CA . GLU A 1 145 ? -0.357 -11.261 -4.619 1.00 94.25 145 GLU A CA 1
ATOM 1189 C C . GLU A 1 145 ? 0.359 -11.923 -5.802 1.00 94.25 145 GLU A C 1
ATOM 1191 O O . GLU A 1 145 ? 1.519 -12.314 -5.690 1.00 94.25 145 GLU A O 1
ATOM 1196 N N . GLY A 1 146 ? -0.300 -11.988 -6.962 1.00 93.56 146 GLY A N 1
ATOM 1197 C CA . GLY A 1 146 ? 0.261 -12.454 -8.230 1.00 93.56 146 GLY A CA 1
ATOM 1198 C C . GLY A 1 146 ? 0.989 -11.369 -9.030 1.00 93.56 146 GLY A C 1
ATOM 1199 O O . GLY A 1 146 ? 1.081 -11.475 -10.255 1.00 93.56 146 GLY A O 1
ATOM 1200 N N . SER A 1 147 ? 1.427 -10.283 -8.389 1.00 95.06 147 SER A N 1
ATOM 1201 C CA . SER A 1 147 ? 2.203 -9.225 -9.041 1.00 95.06 147 SER A CA 1
ATOM 1202 C C . SER A 1 147 ? 3.705 -9.508 -9.007 1.00 95.06 147 SER A C 1
ATOM 1204 O O . SER A 1 147 ? 4.202 -10.293 -8.195 1.00 95.06 147 SER A O 1
ATOM 1206 N N . THR A 1 148 ? 4.447 -8.893 -9.925 1.00 96.31 148 THR A N 1
ATOM 1207 C CA . THR A 1 148 ? 5.913 -8.885 -9.866 1.00 96.31 148 THR A CA 1
ATOM 1208 C C . THR A 1 148 ? 6.395 -7.686 -9.053 1.00 96.31 148 THR A C 1
ATOM 1210 O O . THR A 1 148 ? 5.633 -6.742 -8.825 1.00 96.31 148 THR A O 1
ATOM 1213 N N . LEU A 1 149 ? 7.667 -7.673 -8.646 1.00 95.94 149 LEU A N 1
ATOM 1214 C CA . LEU A 1 149 ? 8.258 -6.535 -7.929 1.00 95.94 149 LEU A CA 1
ATOM 1215 C C . LEU A 1 149 ? 8.025 -5.200 -8.662 1.00 95.94 149 LEU A C 1
ATOM 1217 O O . LEU A 1 149 ? 7.586 -4.229 -8.052 1.00 95.94 149 LEU A O 1
ATOM 1221 N N . GLY A 1 150 ? 8.243 -5.163 -9.982 1.00 95.12 150 GLY A N 1
ATOM 1222 C CA . GLY A 1 150 ? 8.049 -3.948 -10.784 1.00 95.12 150 GLY A CA 1
ATOM 1223 C C . GLY A 1 150 ? 6.588 -3.523 -10.985 1.00 95.12 150 GLY A C 1
ATOM 1224 O O . GLY A 1 150 ? 6.331 -2.365 -11.301 1.00 95.12 150 GLY A O 1
ATOM 1225 N N . GLU A 1 151 ? 5.627 -4.434 -10.811 1.00 95.62 151 GLU A N 1
ATOM 1226 C CA . GLU A 1 151 ? 4.197 -4.170 -11.026 1.00 95.62 151 GLU A CA 1
ATOM 1227 C C . GLU A 1 151 ? 3.443 -3.838 -9.730 1.00 95.62 151 GLU A C 1
ATOM 1229 O O . GLU A 1 151 ? 2.397 -3.186 -9.788 1.00 95.62 151 GLU A O 1
ATOM 1234 N N . PHE A 1 152 ? 3.968 -4.258 -8.573 1.00 96.44 152 PHE A N 1
ATOM 1235 C CA . PHE A 1 152 ? 3.305 -4.179 -7.269 1.00 96.44 152 PHE A CA 1
ATOM 1236 C C . PHE A 1 152 ? 2.729 -2.790 -6.961 1.00 96.44 152 PHE A C 1
ATOM 1238 O O . PHE A 1 152 ? 1.532 -2.663 -6.710 1.00 96.44 152 PHE A O 1
ATOM 1245 N N . HIS A 1 153 ? 3.546 -1.736 -7.040 1.00 96.31 153 HIS A N 1
ATOM 1246 C CA . HIS A 1 153 ? 3.114 -0.370 -6.723 1.00 96.31 153 HIS A CA 1
ATOM 1247 C C . HIS A 1 153 ? 2.013 0.133 -7.667 1.00 96.31 153 HIS A C 1
ATOM 1249 O O . HIS A 1 153 ? 1.061 0.772 -7.223 1.00 96.31 153 HIS A O 1
ATOM 1255 N N . ALA A 1 154 ? 2.098 -0.200 -8.959 1.00 95.81 154 ALA A N 1
ATOM 1256 C CA . ALA A 1 154 ? 1.080 0.173 -9.938 1.00 95.81 154 ALA A CA 1
ATOM 1257 C C . ALA A 1 154 ? -0.248 -0.555 -9.678 1.00 95.81 154 ALA A C 1
ATOM 1259 O O . ALA A 1 154 ? -1.314 0.058 -9.744 1.00 95.81 154 ALA A O 1
ATOM 1260 N N . ARG A 1 155 ? -0.200 -1.848 -9.332 1.00 96.25 155 ARG A N 1
ATOM 1261 C CA . ARG A 1 155 ? -1.399 -2.624 -8.985 1.00 96.25 155 ARG A CA 1
ATOM 1262 C C . ARG A 1 155 ? -2.010 -2.179 -7.652 1.00 96.25 155 ARG A C 1
ATOM 1264 O O . ARG A 1 155 ? -3.228 -2.057 -7.555 1.00 96.25 155 ARG A O 1
ATOM 1271 N N . LEU A 1 156 ? -1.184 -1.862 -6.654 1.00 97.00 156 LEU A N 1
ATOM 1272 C CA . LEU A 1 156 ? -1.627 -1.282 -5.385 1.00 97.00 156 LEU A CA 1
ATOM 1273 C C . LEU A 1 156 ? -2.337 0.060 -5.609 1.00 97.00 156 LEU A C 1
ATOM 1275 O O . LEU A 1 156 ? -3.421 0.284 -5.072 1.00 97.00 156 LEU A O 1
ATOM 1279 N N . GLN A 1 157 ? -1.761 0.928 -6.446 1.00 96.38 157 GLN A N 1
ATOM 1280 C CA . GLN A 1 157 ? -2.383 2.196 -6.813 1.00 96.38 157 GLN A CA 1
ATOM 1281 C C . GLN A 1 157 ? -3.706 1.983 -7.555 1.00 96.38 157 GLN A C 1
ATOM 1283 O O . GLN A 1 157 ? -4.658 2.718 -7.307 1.00 96.38 157 GLN A O 1
ATOM 1288 N N . ALA A 1 158 ? -3.808 0.965 -8.415 1.00 95.81 158 ALA A N 1
ATOM 1289 C CA . ALA A 1 158 ? -5.059 0.642 -9.095 1.00 95.81 158 ALA A CA 1
ATOM 1290 C C . ALA A 1 158 ? -6.197 0.351 -8.100 1.00 95.81 158 ALA A C 1
ATOM 1292 O O . ALA A 1 158 ? -7.295 0.868 -8.295 1.00 95.81 158 ALA A O 1
ATOM 1293 N N . LEU A 1 159 ? -5.944 -0.380 -7.002 1.00 96.50 159 LEU A N 1
ATOM 1294 C CA . LEU A 1 159 ? -6.958 -0.601 -5.957 1.00 96.50 159 LEU A CA 1
ATOM 1295 C C . LEU A 1 159 ? -7.475 0.712 -5.358 1.00 96.50 159 LEU A C 1
ATOM 1297 O O . LEU A 1 159 ? -8.683 0.874 -5.193 1.00 96.50 159 LEU A O 1
ATOM 1301 N N . LEU A 1 160 ? -6.577 1.658 -5.067 1.00 96.19 160 LEU A N 1
ATOM 1302 C CA . LEU A 1 160 ? -6.959 2.969 -4.543 1.00 96.19 160 LEU A CA 1
ATOM 1303 C C . LEU A 1 160 ? -7.758 3.778 -5.571 1.00 96.19 160 LEU A C 1
ATOM 1305 O O . LEU A 1 160 ? -8.761 4.397 -5.226 1.00 96.19 160 LEU A O 1
ATOM 1309 N N . VAL A 1 161 ? -7.344 3.768 -6.839 1.00 95.88 161 VAL A N 1
ATOM 1310 C CA . VAL A 1 161 ? -8.069 4.494 -7.888 1.00 95.88 161 VAL A CA 1
ATOM 1311 C C . VAL A 1 161 ? -9.469 3.908 -8.080 1.00 95.88 161 VAL A C 1
ATOM 1313 O O . VAL A 1 161 ? -10.427 4.671 -8.184 1.00 95.88 161 VAL A O 1
ATOM 1316 N N . PHE A 1 162 ? -9.621 2.582 -8.061 1.00 95.38 162 PHE A N 1
ATOM 1317 C CA . PHE A 1 162 ? -10.940 1.953 -8.122 1.00 95.38 162 PHE A CA 1
ATOM 1318 C C . PHE A 1 162 ? -11.777 2.211 -6.867 1.00 95.38 162 PHE A C 1
ATOM 1320 O O . PHE A 1 162 ? -12.983 2.393 -6.989 1.00 95.38 162 PHE A O 1
ATOM 1327 N N . HIS A 1 163 ? -11.170 2.312 -5.681 1.00 94.56 163 HIS A N 1
ATOM 1328 C CA . HIS A 1 163 ? -11.874 2.781 -4.486 1.00 94.56 163 HIS A CA 1
ATOM 1329 C C . HIS A 1 163 ? -12.453 4.190 -4.704 1.00 94.56 163 HIS A C 1
ATOM 1331 O O . HIS A 1 163 ? -13.644 4.407 -4.487 1.00 94.56 163 HIS A O 1
ATOM 1337 N N . CYS A 1 164 ? -11.647 5.129 -5.212 1.00 93.44 164 CYS A N 1
ATOM 1338 C CA . CYS A 1 164 ? -12.106 6.481 -5.541 1.00 93.44 164 CYS A CA 1
ATOM 1339 C C . CYS A 1 164 ? -13.177 6.487 -6.642 1.00 93.44 164 CYS A C 1
ATOM 1341 O O . CYS A 1 164 ? -14.133 7.255 -6.568 1.00 93.44 164 CYS A O 1
ATOM 1343 N N . HIS A 1 165 ? -13.040 5.627 -7.653 1.00 91.62 165 HIS A N 1
ATOM 1344 C CA . HIS A 1 165 ? -14.049 5.461 -8.694 1.00 91.62 165 HIS A CA 1
ATOM 1345 C C . HIS A 1 165 ? -15.385 5.021 -8.088 1.00 91.62 165 HIS A C 1
ATOM 1347 O O . HIS A 1 165 ? -16.385 5.707 -8.283 1.00 91.62 165 HIS A O 1
ATOM 1353 N N . VAL A 1 166 ? -15.379 3.955 -7.277 1.00 91.50 166 VAL A N 1
ATOM 1354 C CA . VAL A 1 166 ? -16.574 3.459 -6.584 1.00 91.50 166 VAL A CA 1
ATOM 1355 C C . VAL A 1 166 ? -17.166 4.541 -5.690 1.00 91.50 166 VAL A C 1
ATOM 1357 O O . VAL A 1 166 ? -18.370 4.736 -5.737 1.00 91.50 166 VAL A O 1
ATOM 1360 N N . LEU A 1 167 ? -16.368 5.313 -4.944 1.00 88.62 167 LEU A N 1
ATOM 1361 C CA . LEU A 1 167 ? -16.867 6.441 -4.141 1.00 88.62 167 LEU A CA 1
ATOM 1362 C C . LEU A 1 167 ? -17.677 7.457 -4.962 1.00 88.62 167 LEU A C 1
ATOM 1364 O O . LEU A 1 167 ? -18.685 7.973 -4.471 1.00 88.62 167 LEU A O 1
ATOM 1368 N N . LEU A 1 168 ? -17.272 7.721 -6.204 1.00 87.62 168 LEU A N 1
ATOM 1369 C CA . LEU A 1 168 ? -17.906 8.695 -7.096 1.00 87.62 168 LEU A CA 1
ATOM 1370 C C . LEU A 1 168 ? -19.070 8.124 -7.921 1.00 87.62 168 LEU A C 1
ATOM 1372 O O . LEU A 1 168 ? -19.808 8.901 -8.527 1.00 87.62 168 LEU A O 1
ATOM 1376 N N . MET A 1 169 ? -19.275 6.803 -7.928 1.00 85.75 169 MET A N 1
ATOM 1377 C CA . MET A 1 169 ? -20.426 6.189 -8.599 1.00 85.75 169 MET A CA 1
ATOM 1378 C C . MET A 1 169 ? -21.759 6.667 -7.981 1.00 85.75 169 MET A C 1
ATOM 1380 O O . MET A 1 169 ? -21.805 7.015 -6.789 1.00 85.75 169 MET A O 1
ATOM 1384 N N . PRO A 1 170 ? -22.871 6.664 -8.745 1.00 79.88 170 PRO A N 1
ATOM 1385 C CA . PRO A 1 170 ? -24.211 6.918 -8.213 1.00 79.88 170 PRO A CA 1
ATOM 1386 C C . PRO A 1 170 ? -24.535 6.035 -6.998 1.00 79.88 170 PRO A C 1
ATOM 1388 O O . PRO A 1 170 ? -23.900 5.006 -6.767 1.00 79.88 170 PRO A O 1
ATOM 1391 N N . ARG A 1 171 ? -25.516 6.434 -6.178 1.00 70.50 171 ARG A N 1
ATOM 1392 C CA . ARG A 1 171 ? -25.936 5.627 -5.021 1.00 70.50 171 ARG A CA 1
ATOM 1393 C C . ARG A 1 171 ? -26.626 4.354 -5.512 1.00 70.50 171 ARG A C 1
ATOM 1395 O O . ARG A 1 171 ? -27.796 4.393 -5.874 1.00 70.50 171 ARG A O 1
ATOM 1402 N N . VAL A 1 172 ? -25.882 3.256 -5.508 1.00 73.62 172 VAL A N 1
ATOM 1403 C CA . VAL A 1 172 ? -26.342 1.910 -5.860 1.00 73.62 172 VAL A CA 1
ATOM 1404 C C . VAL A 1 172 ? -26.265 1.014 -4.620 1.00 73.62 172 VAL A C 1
ATOM 1406 O O . VAL A 1 172 ? -25.478 1.286 -3.706 1.00 73.62 172 VAL A O 1
ATOM 1409 N N . ALA A 1 173 ? -27.095 -0.031 -4.562 1.00 66.94 173 ALA A N 1
ATOM 1410 C CA . ALA A 1 173 ? -27.000 -1.060 -3.530 1.00 66.94 173 ALA A CA 1
ATOM 1411 C C . ALA A 1 173 ? -25.572 -1.645 -3.476 1.00 66.94 173 ALA A C 1
ATOM 1413 O O . ALA A 1 173 ? -24.894 -1.746 -4.492 1.00 66.94 173 ALA A O 1
ATOM 1414 N N . GLU A 1 174 ? -25.089 -1.967 -2.274 1.00 75.19 174 GLU A N 1
ATOM 1415 C CA . GLU A 1 174 ? -23.771 -2.584 -2.018 1.00 75.19 174 GLU A CA 1
ATOM 1416 C C . GLU A 1 174 ? -22.507 -1.795 -2.423 1.00 75.19 174 GLU A C 1
ATOM 1418 O O . GLU A 1 174 ? -21.391 -2.231 -2.131 1.00 75.19 174 GLU A O 1
ATOM 1423 N N . LYS A 1 175 ? -22.648 -0.580 -2.969 1.00 84.19 175 LYS A N 1
ATOM 1424 C CA . LYS A 1 175 ? -21.537 0.356 -3.234 1.00 84.19 175 LYS A CA 1
ATOM 1425 C C . LYS A 1 175 ? -20.595 0.513 -2.032 1.00 84.19 175 LYS A C 1
ATOM 1427 O O . LYS A 1 175 ? -19.374 0.470 -2.172 1.00 84.19 175 LYS A O 1
ATOM 1432 N N . GLU A 1 176 ? -21.168 0.677 -0.841 1.00 86.00 176 GLU A N 1
ATOM 1433 C CA . GLU A 1 176 ? -20.420 0.866 0.409 1.00 86.00 176 GLU A CA 1
ATOM 1434 C C . GLU A 1 176 ? -19.557 -0.355 0.766 1.00 86.00 176 GLU A C 1
ATOM 1436 O O . GLU A 1 176 ? -18.454 -0.212 1.299 1.00 86.00 176 GLU A O 1
ATOM 1441 N N . VAL A 1 177 ? -20.017 -1.563 0.426 1.00 88.56 177 VAL A N 1
ATOM 1442 C CA . VAL A 1 177 ? -19.285 -2.810 0.682 1.00 88.56 177 VAL A CA 1
ATOM 1443 C C . VAL A 1 177 ? -18.064 -2.898 -0.233 1.00 88.56 177 VAL A C 1
ATOM 1445 O O . VAL A 1 177 ? -16.959 -3.147 0.246 1.00 88.56 177 VAL A O 1
ATOM 1448 N N . LEU A 1 178 ? -18.223 -2.612 -1.529 1.00 90.06 178 LEU A N 1
ATOM 1449 C CA . LEU A 1 178 ? -17.107 -2.560 -2.484 1.00 90.06 178 LEU A CA 1
ATOM 1450 C C . LEU A 1 178 ? -16.077 -1.497 -2.110 1.00 90.06 178 LEU A C 1
ATOM 1452 O O . LEU A 1 178 ? -14.871 -1.757 -2.114 1.00 90.06 178 LEU A O 1
ATOM 1456 N N . CYS A 1 179 ? -16.563 -0.312 -1.744 1.00 91.88 179 CYS A N 1
ATOM 1457 C CA . CYS A 1 179 ? -15.742 0.790 -1.266 1.00 91.88 179 CYS A CA 1
ATOM 1458 C C . CYS A 1 179 ? -14.876 0.357 -0.071 1.00 91.88 179 CYS A C 1
ATOM 1460 O O . CYS A 1 179 ? -13.659 0.572 -0.072 1.00 91.88 179 CYS A O 1
ATOM 1462 N N . SER A 1 180 ? -15.495 -0.331 0.896 1.00 92.50 180 SER A N 1
ATOM 1463 C CA . SER A 1 180 ? -14.840 -0.895 2.081 1.00 92.50 180 SER A CA 1
ATOM 1464 C C . SER A 1 180 ? -13.770 -1.927 1.721 1.00 92.50 180 SER A C 1
ATOM 1466 O O . SER A 1 180 ? -12.647 -1.854 2.221 1.00 92.50 180 SER A O 1
ATOM 1468 N N . ILE A 1 181 ? -14.081 -2.858 0.816 1.00 93.69 181 ILE A N 1
ATOM 1469 C CA . ILE A 1 181 ? -13.152 -3.915 0.390 1.00 93.69 181 ILE A CA 1
ATOM 1470 C C . ILE A 1 181 ? -11.909 -3.318 -0.258 1.00 93.69 181 ILE A C 1
ATOM 1472 O O . ILE A 1 181 ? -10.795 -3.635 0.155 1.00 93.69 181 ILE A O 1
ATOM 1476 N N . LEU A 1 182 ? -12.085 -2.441 -1.249 1.00 95.38 182 LEU A N 1
ATOM 1477 C CA . LEU A 1 182 ? -10.967 -1.842 -1.980 1.00 95.38 182 LEU A CA 1
ATOM 1478 C C . LEU A 1 182 ? -10.076 -1.010 -1.050 1.00 95.38 182 LEU A C 1
ATOM 1480 O O . LEU A 1 182 ? -8.852 -1.122 -1.117 1.00 95.38 182 LEU A O 1
ATOM 1484 N N . TRP A 1 183 ? -10.681 -0.251 -0.130 1.00 95.00 183 TRP A N 1
ATOM 1485 C CA . TRP A 1 183 ? -9.956 0.506 0.892 1.00 95.00 183 TRP A CA 1
ATOM 1486 C C . TRP A 1 183 ? -9.127 -0.402 1.804 1.00 95.00 183 TRP A C 1
ATOM 1488 O O . TRP A 1 183 ? -7.929 -0.182 1.996 1.00 95.00 183 TRP A O 1
ATOM 1498 N N . ASN A 1 184 ? -9.749 -1.446 2.356 1.00 94.25 184 ASN A N 1
ATOM 1499 C CA . ASN A 1 184 ? -9.081 -2.344 3.291 1.00 94.25 184 ASN A CA 1
ATOM 1500 C C . ASN A 1 184 ? -7.996 -3.181 2.617 1.00 94.25 184 ASN A C 1
ATOM 1502 O O . ASN A 1 184 ? -6.943 -3.375 3.220 1.00 94.25 184 ASN A O 1
ATOM 1506 N N . LEU A 1 185 ? -8.209 -3.635 1.377 1.00 95.00 185 LEU A N 1
ATOM 1507 C CA . LEU A 1 185 ? -7.183 -4.324 0.594 1.00 95.00 185 LEU A CA 1
ATOM 1508 C C . LEU A 1 185 ? -6.006 -3.394 0.295 1.00 95.00 185 LEU A C 1
ATOM 1510 O O . LEU A 1 185 ? -4.861 -3.776 0.531 1.00 95.00 185 LEU A O 1
ATOM 1514 N N . TYR A 1 186 ? -6.274 -2.165 -0.155 1.00 96.31 186 TYR A N 1
ATOM 1515 C CA . TYR A 1 186 ? -5.227 -1.174 -0.388 1.00 96.31 186 TYR A CA 1
ATOM 1516 C C . TYR A 1 186 ? -4.390 -0.948 0.876 1.00 96.31 186 TYR A C 1
ATOM 1518 O O . TYR A 1 186 ? -3.175 -1.122 0.844 1.00 96.31 186 TYR A O 1
ATOM 1526 N N . HIS A 1 187 ? -5.015 -0.633 2.012 1.00 94.00 187 HIS A N 1
ATOM 1527 C CA . HIS A 1 187 ? -4.270 -0.383 3.246 1.00 94.00 187 HIS A CA 1
ATOM 1528 C C . HIS A 1 187 ? -3.566 -1.626 3.799 1.00 94.00 187 HIS A C 1
ATOM 1530 O O . HIS A 1 187 ? -2.463 -1.501 4.336 1.00 94.00 187 HIS A O 1
ATOM 1536 N N . TYR A 1 188 ? -4.157 -2.813 3.636 1.00 93.44 188 TYR A N 1
ATOM 1537 C CA . TYR A 1 188 ? -3.516 -4.063 4.019 1.00 93.44 188 TYR A CA 1
ATOM 1538 C C . TYR A 1 188 ? -2.231 -4.299 3.226 1.00 93.44 188 TYR A C 1
ATOM 1540 O O . TYR A 1 188 ? -1.206 -4.568 3.839 1.00 93.44 188 TYR A O 1
ATOM 1548 N N . TYR A 1 189 ? -2.237 -4.168 1.896 1.00 95.31 189 TYR A N 1
ATOM 1549 C CA . TYR A 1 189 ? -1.021 -4.405 1.109 1.00 95.31 189 TYR A CA 1
ATOM 1550 C C . TYR A 1 189 ? -0.052 -3.216 1.118 1.00 95.31 189 TYR A C 1
ATOM 1552 O O . TYR A 1 189 ? 1.155 -3.419 0.991 1.00 95.31 189 TYR A O 1
ATOM 1560 N N . LYS A 1 190 ? -0.534 -1.986 1.354 1.00 95.00 190 LYS A N 1
ATOM 1561 C CA . LYS A 1 190 ? 0.311 -0.787 1.491 1.00 95.00 190 LYS A CA 1
ATOM 1562 C C . LYS A 1 190 ? 1.385 -0.952 2.564 1.00 95.00 190 LYS A C 1
ATOM 1564 O O . LYS A 1 190 ? 2.487 -0.442 2.384 1.00 95.00 190 LYS A O 1
ATOM 1569 N N . GLN A 1 191 ? 1.103 -1.698 3.635 1.00 91.88 191 GLN A N 1
ATOM 1570 C CA . GLN A 1 191 ? 2.076 -1.943 4.705 1.00 91.88 191 GLN A CA 1
ATOM 1571 C C . GLN A 1 191 ? 3.359 -2.650 4.219 1.00 91.88 191 GLN A C 1
ATOM 1573 O O . GLN A 1 191 ? 4.391 -2.538 4.868 1.00 91.88 191 GLN A O 1
ATOM 1578 N N . PHE A 1 192 ? 3.310 -3.353 3.080 1.00 92.88 192 PHE A N 1
ATOM 1579 C CA . PHE A 1 192 ? 4.457 -4.060 2.500 1.00 92.88 192 PHE A CA 1
ATOM 1580 C C . PHE A 1 192 ? 5.204 -3.242 1.436 1.00 92.88 192 PHE A C 1
ATOM 1582 O O . PHE A 1 192 ? 6.242 -3.684 0.951 1.00 92.88 192 PHE A O 1
ATOM 1589 N N . SER A 1 193 ? 4.707 -2.053 1.071 1.00 93.88 193 SER A N 1
ATOM 1590 C CA . SER A 1 193 ? 5.274 -1.226 -0.007 1.00 93.88 193 SER A CA 1
ATOM 1591 C C . SER A 1 193 ? 6.745 -0.892 0.221 1.00 93.88 193 SER A C 1
ATOM 1593 O O . SER A 1 193 ? 7.559 -1.070 -0.680 1.00 93.88 193 SER A O 1
ATOM 1595 N N . GLU A 1 194 ? 7.110 -0.513 1.444 1.00 91.81 194 GLU A N 1
ATOM 1596 C CA . GLU A 1 194 ? 8.501 -0.226 1.796 1.00 91.81 194 GLU A CA 1
ATOM 1597 C C . GLU A 1 194 ? 9.404 -1.465 1.695 1.00 91.81 194 GLU A C 1
ATOM 1599 O O . GLU A 1 194 ? 10.552 -1.351 1.273 1.00 91.81 194 GLU A O 1
ATOM 1604 N N . CYS A 1 195 ? 8.901 -2.660 2.028 1.00 91.44 195 CYS A N 1
ATOM 1605 C CA . CYS A 1 195 ? 9.670 -3.903 1.907 1.00 91.44 195 CYS A CA 1
ATOM 1606 C C . CYS A 1 195 ? 9.922 -4.267 0.438 1.00 91.44 195 CYS A C 1
ATOM 1608 O O . CYS A 1 195 ? 11.044 -4.617 0.065 1.00 91.44 195 CYS A O 1
ATOM 1610 N N . VAL A 1 196 ? 8.899 -4.124 -0.408 1.00 94.38 196 VAL A N 1
ATOM 1611 C CA . VAL A 1 196 ? 9.016 -4.335 -1.855 1.00 94.38 196 VAL A CA 1
ATOM 1612 C C . VAL A 1 196 ? 10.010 -3.343 -2.464 1.00 94.38 196 VAL A C 1
ATOM 1614 O O . VAL A 1 196 ? 10.895 -3.754 -3.214 1.00 94.38 196 VAL A O 1
ATOM 1617 N N . GLU A 1 197 ? 9.938 -2.062 -2.095 1.00 93.75 197 GLU A N 1
ATOM 1618 C CA . GLU A 1 197 ? 10.869 -1.038 -2.583 1.00 93.75 197 GLU A CA 1
ATOM 1619 C C . GLU A 1 197 ? 12.306 -1.273 -2.086 1.00 93.75 197 GLU A C 1
ATOM 1621 O O . GLU A 1 197 ? 13.270 -1.171 -2.851 1.00 93.75 197 GLU A O 1
ATOM 1626 N N . ALA A 1 198 ? 12.470 -1.676 -0.823 1.00 92.81 198 ALA A N 1
ATOM 1627 C CA . ALA A 1 198 ? 13.763 -2.069 -0.268 1.00 92.81 198 ALA A CA 1
ATOM 1628 C C . ALA A 1 198 ? 14.365 -3.264 -1.025 1.00 92.81 198 ALA A C 1
ATOM 1630 O O . ALA A 1 198 ? 15.560 -3.279 -1.315 1.00 92.81 198 ALA A O 1
ATOM 1631 N N . ARG A 1 199 ? 13.543 -4.247 -1.407 1.00 93.44 199 ARG A N 1
ATOM 1632 C CA . ARG A 1 199 ? 13.992 -5.398 -2.196 1.00 93.44 199 ARG A CA 1
ATOM 1633 C C . ARG A 1 199 ? 14.402 -5.002 -3.615 1.00 93.44 199 ARG A C 1
ATOM 1635 O O . ARG A 1 199 ? 15.430 -5.467 -4.106 1.00 93.44 199 ARG A O 1
ATOM 1642 N N . ILE A 1 200 ? 13.633 -4.132 -4.270 1.00 94.56 200 ILE A N 1
ATOM 1643 C CA . ILE A 1 200 ? 13.973 -3.607 -5.602 1.00 94.56 200 ILE A CA 1
ATOM 1644 C C . ILE A 1 200 ? 15.301 -2.853 -5.543 1.00 94.56 200 ILE A C 1
ATOM 1646 O O . ILE A 1 200 ? 16.179 -3.088 -6.374 1.00 94.56 200 ILE A O 1
ATOM 1650 N N . THR A 1 201 ? 15.473 -1.976 -4.554 1.00 94.62 201 THR A N 1
ATOM 1651 C CA . THR A 1 201 ? 16.708 -1.200 -4.382 1.00 94.62 201 THR A CA 1
ATOM 1652 C C . THR A 1 201 ? 17.908 -2.089 -4.054 1.00 94.62 201 THR A C 1
ATOM 1654 O O . THR A 1 201 ? 18.958 -1.917 -4.672 1.00 94.62 201 THR A O 1
ATOM 1657 N N . GLU A 1 202 ? 17.758 -3.086 -3.178 1.00 94.50 202 GLU A N 1
ATOM 1658 C CA . GLU A 1 202 ? 18.791 -4.091 -2.877 1.00 94.50 202 GLU A CA 1
ATOM 1659 C C . GLU A 1 202 ? 19.270 -4.811 -4.149 1.00 94.50 202 GLU A C 1
ATOM 1661 O O . GLU A 1 202 ? 20.472 -4.907 -4.395 1.00 94.50 202 GLU A O 1
ATOM 1666 N N . LEU A 1 203 ? 18.341 -5.270 -4.993 1.00 94.38 203 LEU A N 1
ATOM 1667 C CA . LEU A 1 203 ? 18.667 -5.981 -6.234 1.00 94.38 203 LEU A CA 1
ATOM 1668 C C . LEU A 1 203 ? 19.179 -5.051 -7.348 1.00 94.38 203 LEU A C 1
ATOM 1670 O O . LEU A 1 203 ? 19.952 -5.477 -8.211 1.00 94.38 203 LEU A O 1
ATOM 1674 N N . ARG A 1 204 ? 18.795 -3.770 -7.328 1.00 94.94 204 ARG A N 1
ATOM 1675 C CA . ARG A 1 204 ? 19.243 -2.741 -8.281 1.00 94.94 204 ARG A CA 1
ATOM 1676 C C . ARG A 1 204 ? 20.683 -2.288 -8.021 1.00 94.94 204 ARG A C 1
ATOM 1678 O O . ARG A 1 204 ? 21.443 -2.112 -8.973 1.00 94.94 204 ARG A O 1
ATOM 1685 N N . GLN A 1 205 ? 21.088 -2.144 -6.759 1.00 95.19 205 GLN A N 1
ATOM 1686 C CA . GLN A 1 205 ? 22.423 -1.670 -6.363 1.00 95.19 205 GLN A CA 1
ATOM 1687 C C . GLN A 1 205 ? 23.614 -2.403 -7.018 1.00 95.19 205 GLN A C 1
ATOM 1689 O O . GLN A 1 205 ? 24.505 -1.719 -7.532 1.00 95.19 205 GLN A O 1
ATOM 1694 N N . PRO A 1 206 ? 23.694 -3.751 -7.046 1.00 96.00 206 PRO A N 1
ATOM 1695 C CA . PRO A 1 206 ? 24.819 -4.439 -7.685 1.00 96.00 206 PRO A CA 1
ATOM 1696 C C . PRO A 1 206 ? 24.868 -4.189 -9.198 1.00 96.00 206 PRO A C 1
ATOM 1698 O O . PRO A 1 206 ? 25.951 -4.016 -9.757 1.00 96.00 206 PRO A O 1
ATOM 1701 N N . ILE A 1 207 ? 23.707 -4.089 -9.854 1.00 94.75 207 ILE A N 1
ATOM 1702 C CA . ILE A 1 207 ? 23.598 -3.781 -11.287 1.00 94.75 207 ILE A CA 1
ATOM 1703 C C . ILE A 1 207 ? 24.108 -2.364 -11.566 1.00 94.75 207 ILE A C 1
ATOM 1705 O O . ILE A 1 207 ? 24.917 -2.170 -12.474 1.00 94.75 207 ILE A O 1
ATOM 1709 N N . GLU A 1 208 ? 23.685 -1.381 -10.769 1.00 93.75 208 GLU A N 1
ATOM 1710 C CA . GLU A 1 208 ? 24.158 -0.000 -10.895 1.00 93.75 208 GLU A CA 1
ATOM 1711 C C . GLU A 1 208 ? 25.656 0.121 -10.633 1.00 93.75 208 GLU A C 1
ATOM 1713 O O . GLU A 1 208 ? 26.343 0.868 -11.330 1.00 93.75 208 GLU A O 1
ATOM 1718 N N . LYS A 1 209 ? 26.182 -0.624 -9.657 1.00 94.56 209 LYS A N 1
ATOM 1719 C CA . LYS A 1 209 ? 27.612 -0.633 -9.352 1.00 94.56 209 LYS A CA 1
ATOM 1720 C C . LYS A 1 209 ? 28.429 -1.169 -10.528 1.00 94.56 209 LYS A C 1
ATOM 1722 O O . LYS A 1 209 ? 29.338 -0.473 -10.981 1.00 94.56 209 LYS A O 1
ATOM 1727 N N . GLU A 1 210 ? 28.075 -2.343 -11.061 1.00 93.75 210 GLU A N 1
ATOM 1728 C CA . GLU A 1 210 ? 28.736 -2.926 -12.240 1.00 93.75 210 GLU A CA 1
ATOM 1729 C C . GLU A 1 210 ? 28.661 -1.978 -13.451 1.00 93.75 210 GLU A C 1
ATOM 1731 O O . GLU A 1 210 ? 29.642 -1.790 -14.175 1.00 93.75 210 GLU A O 1
ATOM 1736 N N . LEU A 1 211 ? 27.509 -1.336 -13.659 1.00 91.25 211 LEU A N 1
ATOM 1737 C CA . LEU A 1 211 ? 27.291 -0.425 -14.777 1.00 91.25 211 LEU A CA 1
ATOM 1738 C C . LEU A 1 211 ? 28.086 0.881 -14.625 1.00 91.25 211 LEU A C 1
ATOM 1740 O O . LEU A 1 211 ? 28.711 1.341 -15.580 1.00 91.25 211 LEU A O 1
ATOM 1744 N N . LYS A 1 212 ? 28.144 1.446 -13.416 1.00 91.31 212 LYS A N 1
ATOM 1745 C CA . LYS A 1 212 ? 28.941 2.639 -13.097 1.00 91.31 212 LYS A CA 1
ATOM 1746 C C . LYS A 1 212 ? 30.438 2.372 -13.246 1.00 91.31 212 LYS A C 1
ATOM 1748 O O . LYS A 1 212 ? 31.164 3.233 -13.741 1.00 91.31 212 LYS A O 1
ATOM 1753 N N . GLU A 1 213 ? 30.912 1.197 -12.841 1.00 91.81 213 GLU A N 1
ATOM 1754 C CA . GLU A 1 213 ? 32.295 0.763 -13.070 1.00 91.81 213 GLU A CA 1
ATOM 1755 C C . GLU A 1 213 ? 32.586 0.596 -14.565 1.00 91.81 213 GLU A C 1
ATOM 1757 O O . GLU A 1 213 ? 33.589 1.116 -15.057 1.00 91.81 213 GLU A O 1
ATOM 1762 N N . PHE A 1 214 ? 31.676 -0.026 -15.319 1.00 89.94 214 PHE A N 1
ATOM 1763 C CA . PHE A 1 214 ? 31.799 -0.138 -16.771 1.00 89.94 214 PHE A CA 1
ATOM 1764 C C . PHE A 1 214 ? 31.885 1.233 -17.457 1.00 89.94 214 PHE A C 1
ATOM 1766 O O . PHE A 1 214 ? 32.757 1.438 -18.302 1.00 89.94 214 PHE A O 1
ATOM 1773 N N . VAL A 1 215 ? 31.040 2.191 -17.070 1.00 87.44 215 VAL A N 1
ATOM 1774 C CA . VAL A 1 215 ? 31.060 3.565 -17.604 1.00 87.44 215 VAL A CA 1
ATOM 1775 C C . VAL A 1 215 ? 32.394 4.254 -17.301 1.00 87.44 215 VAL A C 1
ATOM 1777 O O . VAL A 1 215 ? 32.961 4.883 -18.188 1.00 87.44 215 VAL A O 1
ATOM 1780 N N . LYS A 1 216 ? 32.950 4.080 -16.092 1.00 86.62 216 LYS A N 1
ATOM 1781 C CA . LYS A 1 216 ? 34.269 4.631 -15.720 1.00 86.62 216 LYS A CA 1
ATOM 1782 C C . LYS A 1 216 ? 35.424 4.038 -16.531 1.00 86.62 216 LYS A C 1
ATOM 1784 O O . LYS A 1 216 ? 36.380 4.743 -16.841 1.00 86.62 216 LYS A O 1
ATOM 1789 N N . ILE A 1 217 ? 35.366 2.741 -16.833 1.00 85.19 217 ILE A N 1
ATOM 1790 C CA . ILE A 1 217 ? 36.438 2.013 -17.536 1.00 85.19 217 ILE A CA 1
ATOM 1791 C C . ILE A 1 217 ? 36.313 2.162 -19.062 1.00 85.19 217 ILE A C 1
ATOM 1793 O O . ILE A 1 217 ? 37.280 1.936 -19.791 1.00 85.19 217 ILE A O 1
ATOM 1797 N N . SER A 1 218 ? 35.141 2.559 -19.561 1.00 81.00 218 SER A N 1
ATOM 1798 C CA . SER A 1 218 ? 34.878 2.747 -20.988 1.00 81.00 218 SER A CA 1
ATOM 1799 C C . SER A 1 218 ? 35.684 3.921 -21.550 1.00 81.00 218 SER A C 1
ATOM 1801 O O . SER A 1 218 ? 35.264 5.075 -21.511 1.00 81.00 218 SER A O 1
ATOM 1803 N N . ARG A 1 219 ? 36.870 3.611 -22.082 1.00 72.62 219 ARG A N 1
ATOM 1804 C CA . ARG A 1 219 ? 37.721 4.547 -22.824 1.00 72.62 219 ARG A CA 1
ATOM 1805 C C . ARG A 1 219 ? 37.307 4.591 -24.294 1.00 72.62 219 ARG A C 1
ATOM 1807 O O . ARG A 1 219 ? 37.019 3.555 -24.892 1.00 72.62 219 ARG A O 1
ATOM 1814 N N . TRP A 1 220 ? 37.319 5.792 -24.864 1.00 70.06 220 TRP A N 1
ATOM 1815 C CA . TRP A 1 220 ? 37.083 6.036 -26.285 1.00 70.06 220 TRP A CA 1
ATOM 1816 C C . TRP A 1 220 ? 38.426 6.049 -27.012 1.00 70.06 220 TRP A C 1
ATOM 1818 O O . TRP A 1 220 ? 39.260 6.911 -26.740 1.00 70.06 220 TRP A O 1
ATOM 1828 N N . ASN A 1 221 ? 38.652 5.060 -27.878 1.00 64.94 221 ASN A N 1
ATOM 1829 C CA . ASN A 1 221 ? 39.855 4.975 -28.700 1.00 64.94 221 ASN A CA 1
ATOM 1830 C C . ASN A 1 221 ? 39.506 5.390 -30.132 1.00 64.94 221 ASN A C 1
ATOM 1832 O O . ASN A 1 221 ? 39.012 4.574 -30.908 1.00 64.94 221 ASN A O 1
ATOM 1836 N N . ASP A 1 222 ? 39.828 6.631 -30.487 1.00 65.44 222 ASP A N 1
ATOM 1837 C CA . ASP A 1 222 ? 39.489 7.219 -31.792 1.00 65.44 222 ASP A CA 1
ATOM 1838 C C . ASP A 1 222 ? 40.583 6.959 -32.855 1.00 65.44 222 ASP A C 1
ATOM 1840 O O . ASP A 1 222 ? 40.667 7.643 -33.869 1.00 65.44 222 ASP A O 1
ATOM 1844 N N . VAL A 1 223 ? 41.464 5.977 -32.615 1.00 68.38 223 VAL A N 1
ATOM 1845 C CA . VAL A 1 223 ? 42.673 5.723 -33.426 1.00 68.38 223 VAL A CA 1
ATOM 1846 C C . VAL A 1 223 ? 42.342 5.096 -34.786 1.00 68.38 223 VAL A C 1
ATOM 1848 O O . VAL A 1 223 ? 43.042 5.336 -35.767 1.00 68.38 223 VAL A O 1
ATOM 1851 N N . SER A 1 224 ? 41.290 4.276 -34.870 1.00 74.62 224 SER A N 1
ATOM 1852 C CA . SER A 1 224 ? 40.863 3.643 -36.122 1.00 74.62 224 SER A CA 1
ATOM 1853 C C . SER A 1 224 ? 39.357 3.392 -36.150 1.00 74.62 224 SER A C 1
ATOM 1855 O O . SER A 1 224 ? 38.734 3.163 -35.113 1.00 74.62 224 SER A O 1
ATOM 1857 N N . PHE A 1 225 ? 38.774 3.366 -37.354 1.00 74.38 225 PHE A N 1
ATOM 1858 C CA . PHE A 1 225 ? 37.362 3.025 -37.566 1.00 74.38 225 PHE A CA 1
ATOM 1859 C C . PHE A 1 225 ? 36.970 1.715 -36.859 1.00 74.38 225 PHE A C 1
ATOM 1861 O O . PHE A 1 225 ? 35.960 1.654 -36.158 1.00 74.38 225 PHE A O 1
ATOM 1868 N N . TRP A 1 226 ? 37.806 0.681 -36.982 1.00 77.50 226 TRP A N 1
ATOM 1869 C CA . TRP A 1 226 ? 37.571 -0.628 -36.373 1.00 77.50 226 TRP A CA 1
ATOM 1870 C C . TRP A 1 226 ? 37.571 -0.583 -34.838 1.00 77.50 226 TRP A C 1
ATOM 1872 O O . TRP A 1 226 ? 36.742 -1.245 -34.212 1.00 77.50 226 TRP A O 1
ATOM 1882 N N . ALA A 1 227 ? 38.428 0.244 -34.226 1.00 80.12 227 ALA A N 1
ATOM 1883 C CA . ALA A 1 227 ? 38.425 0.460 -32.779 1.00 80.12 227 ALA A CA 1
ATOM 1884 C C . ALA A 1 227 ? 37.130 1.149 -32.308 1.00 80.12 227 ALA A C 1
ATOM 1886 O O . ALA A 1 227 ? 36.540 0.757 -31.295 1.00 80.12 227 ALA A O 1
ATOM 1887 N N . ILE A 1 228 ? 36.631 2.116 -33.082 1.00 77.75 228 ILE A N 1
ATOM 1888 C CA . ILE A 1 228 ? 35.385 2.831 -32.786 1.00 77.75 228 ILE A CA 1
ATOM 1889 C C . ILE A 1 228 ? 34.192 1.886 -32.925 1.00 77.75 228 ILE A C 1
ATOM 1891 O O . ILE A 1 228 ? 33.420 1.739 -31.980 1.00 77.75 228 ILE A O 1
ATOM 1895 N N . LYS A 1 229 ? 34.090 1.145 -34.032 1.00 79.62 229 LYS A N 1
ATOM 1896 C CA . LYS A 1 229 ? 33.032 0.146 -34.240 1.00 79.62 229 LYS A CA 1
ATOM 1897 C C . LYS A 1 229 ? 32.974 -0.878 -33.101 1.00 79.62 229 LYS A C 1
ATOM 1899 O O . LYS A 1 229 ? 31.904 -1.135 -32.551 1.00 79.62 229 LYS A O 1
ATOM 1904 N N . GLN A 1 230 ? 34.124 -1.416 -32.691 1.00 83.00 230 GLN A N 1
ATOM 1905 C CA . GLN A 1 230 ? 34.192 -2.393 -31.604 1.00 83.00 230 GLN A CA 1
ATOM 1906 C C . GLN A 1 230 ? 33.776 -1.794 -30.250 1.00 83.00 230 GLN A C 1
ATOM 1908 O O . GLN A 1 230 ? 33.051 -2.440 -29.488 1.00 83.00 230 GLN A O 1
ATOM 1913 N N . SER A 1 231 ? 34.210 -0.567 -29.941 1.00 83.31 231 SER A N 1
ATOM 1914 C CA . SER A 1 231 ? 33.828 0.113 -28.695 1.00 83.31 231 SER A CA 1
ATOM 1915 C C . SER A 1 231 ? 32.323 0.393 -28.633 1.00 83.31 231 SER A C 1
ATOM 1917 O O . SER A 1 231 ? 31.686 0.096 -27.620 1.00 83.31 231 SER A O 1
ATOM 1919 N N . VAL A 1 232 ? 31.731 0.846 -29.740 1.00 82.00 232 VAL A N 1
ATOM 1920 C CA . VAL A 1 232 ? 30.291 1.089 -29.877 1.00 82.00 232 VAL A CA 1
ATOM 1921 C C . VAL A 1 232 ? 29.474 -0.192 -29.697 1.00 82.00 232 VAL A C 1
ATOM 1923 O O . VAL A 1 232 ? 28.537 -0.221 -28.893 1.00 82.00 232 VAL A O 1
ATOM 1926 N N . GLU A 1 233 ? 29.837 -1.280 -30.383 1.00 84.25 233 GLU A N 1
ATOM 1927 C CA . GLU A 1 233 ? 29.149 -2.568 -30.232 1.00 84.25 233 GLU A CA 1
ATOM 1928 C C . GLU A 1 233 ? 29.239 -3.098 -28.796 1.00 84.25 233 GLU A C 1
ATOM 1930 O O . GLU A 1 233 ? 28.250 -3.600 -28.251 1.00 84.25 233 GLU A O 1
ATOM 1935 N N . LYS A 1 234 ? 30.409 -2.959 -28.158 1.00 87.25 234 LYS A N 1
ATOM 1936 C CA . LYS A 1 234 ? 30.623 -3.370 -26.767 1.00 87.25 234 LYS A CA 1
ATOM 1937 C C . LYS A 1 234 ? 29.734 -2.580 -25.810 1.00 87.25 234 LYS A C 1
ATOM 1939 O O . LYS A 1 234 ? 29.096 -3.191 -24.952 1.00 87.25 234 LYS A O 1
ATOM 1944 N N . ILE A 1 235 ? 29.661 -1.259 -25.966 1.00 84.88 235 ILE A N 1
ATOM 1945 C CA . ILE A 1 235 ? 28.803 -0.379 -25.161 1.00 84.88 235 ILE A CA 1
ATOM 1946 C C . ILE A 1 235 ? 27.338 -0.790 -25.300 1.00 84.88 235 ILE A C 1
ATOM 1948 O O . ILE A 1 235 ? 26.694 -1.096 -24.297 1.00 84.88 235 ILE A O 1
ATOM 1952 N N . ARG A 1 236 ? 26.839 -0.896 -26.538 1.00 84.69 236 ARG A N 1
ATOM 1953 C CA . ARG A 1 236 ? 25.444 -1.259 -26.818 1.00 84.69 236 ARG A CA 1
ATOM 1954 C C . ARG A 1 236 ? 25.075 -2.620 -26.226 1.00 84.69 236 ARG A C 1
ATOM 1956 O O . ARG A 1 236 ? 24.050 -2.744 -25.559 1.00 84.69 236 ARG A O 1
ATOM 1963 N N . ARG A 1 237 ? 25.906 -3.648 -26.446 1.00 89.00 237 ARG A N 1
ATOM 1964 C CA . ARG A 1 237 ? 25.673 -4.999 -25.900 1.00 89.00 237 ARG A CA 1
ATOM 1965 C C . ARG A 1 237 ? 25.688 -5.006 -24.375 1.00 89.00 237 ARG A C 1
ATOM 1967 O O . ARG A 1 237 ? 24.875 -5.695 -23.765 1.00 89.00 237 ARG A O 1
ATOM 1974 N N . THR A 1 238 ? 26.597 -4.251 -23.765 1.00 89.38 238 THR A N 1
ATOM 1975 C CA . THR A 1 238 ? 26.748 -4.214 -22.306 1.00 89.38 238 THR A CA 1
ATOM 1976 C C . THR A 1 238 ? 25.576 -3.493 -21.646 1.00 89.38 238 THR A C 1
ATOM 1978 O O . THR A 1 238 ? 24.978 -4.051 -20.730 1.00 89.38 238 THR A O 1
ATOM 1981 N N . LEU A 1 239 ? 25.179 -2.322 -22.157 1.00 88.31 239 LEU A N 1
ATOM 1982 C CA . LEU A 1 239 ? 23.984 -1.608 -21.697 1.00 88.31 239 LEU A CA 1
ATOM 1983 C C . LEU A 1 239 ? 22.743 -2.497 -21.798 1.00 88.31 239 LEU A C 1
ATOM 1985 O O . LEU A 1 239 ? 22.066 -2.718 -20.798 1.00 88.31 239 LEU A O 1
ATOM 1989 N N . PHE A 1 240 ? 22.504 -3.099 -22.967 1.00 90.38 240 PHE A N 1
ATOM 1990 C CA . PHE A 1 240 ? 21.369 -4.000 -23.164 1.00 90.38 240 PHE A CA 1
ATOM 1991 C C . PHE A 1 240 ? 21.392 -5.199 -22.205 1.00 90.38 240 PHE A C 1
ATOM 1993 O O . PHE A 1 240 ? 20.357 -5.568 -21.653 1.00 90.38 240 PHE A O 1
ATOM 2000 N N . LYS A 1 241 ? 22.567 -5.791 -21.954 1.00 94.50 241 LYS A N 1
ATOM 2001 C CA . LYS A 1 241 ? 22.729 -6.883 -20.983 1.00 94.50 241 LYS A CA 1
ATOM 2002 C C . LYS A 1 241 ? 22.303 -6.451 -19.579 1.00 94.50 241 LYS A C 1
ATOM 2004 O O . LYS A 1 241 ? 21.590 -7.200 -18.920 1.00 94.50 241 LYS A O 1
ATOM 2009 N N . PHE A 1 242 ? 22.724 -5.275 -19.116 1.00 93.31 242 PHE A N 1
ATOM 2010 C CA . PHE A 1 242 ? 22.356 -4.765 -17.791 1.00 93.31 242 PHE A CA 1
ATOM 2011 C C . PHE A 1 242 ? 20.881 -4.389 -17.689 1.00 93.31 242 PHE A C 1
ATOM 2013 O O . PHE A 1 242 ? 20.238 -4.730 -16.699 1.00 93.31 242 PHE A O 1
ATOM 2020 N N . MET A 1 243 ? 20.329 -3.792 -18.743 1.00 93.31 243 MET A N 1
ATOM 2021 C CA . MET A 1 243 ? 18.895 -3.550 -18.862 1.00 93.31 243 MET A CA 1
ATOM 2022 C C . MET A 1 243 ? 18.105 -4.860 -18.741 1.00 93.31 243 MET A C 1
ATOM 2024 O O . MET A 1 243 ? 17.203 -4.960 -17.917 1.00 93.31 243 MET A O 1
ATOM 2028 N N . LYS A 1 244 ? 18.492 -5.910 -19.477 1.00 94.88 244 LYS A N 1
ATOM 2029 C CA . LYS A 1 244 ? 17.846 -7.229 -19.381 1.00 94.88 244 LYS A CA 1
ATOM 2030 C C . LYS A 1 244 ? 18.031 -7.901 -18.025 1.00 94.88 244 LYS A C 1
ATOM 2032 O O . LYS A 1 244 ? 17.082 -8.499 -17.533 1.00 94.88 244 LYS A O 1
ATOM 2037 N N . LYS A 1 245 ? 19.205 -7.781 -17.397 1.00 95.38 245 LYS A N 1
ATOM 2038 C CA . LYS A 1 245 ? 19.413 -8.251 -16.016 1.00 95.38 245 LYS A CA 1
ATOM 2039 C C . LYS A 1 245 ? 18.420 -7.588 -15.053 1.00 95.38 245 LYS A C 1
ATOM 2041 O O . LYS A 1 245 ? 17.812 -8.284 -14.250 1.00 95.38 245 LYS A O 1
ATOM 2046 N N . PHE A 1 246 ? 18.238 -6.270 -15.149 1.00 95.88 246 PHE A N 1
ATOM 2047 C CA . PHE A 1 246 ? 17.301 -5.546 -14.288 1.00 95.88 246 PHE A CA 1
ATOM 2048 C C . PHE A 1 246 ? 15.836 -5.868 -14.613 1.00 95.88 246 PHE A C 1
ATOM 2050 O O . PHE A 1 246 ? 15.021 -6.022 -13.710 1.00 95.88 246 PHE A O 1
ATOM 2057 N N . GLU A 1 247 ? 15.504 -6.069 -15.889 1.00 95.69 247 GLU A N 1
ATOM 2058 C CA . GLU A 1 247 ? 14.176 -6.534 -16.301 1.00 95.69 247 GLU A CA 1
ATOM 2059 C C . GLU A 1 247 ? 13.825 -7.894 -15.672 1.00 95.69 247 GLU A C 1
ATOM 2061 O O . GLU A 1 247 ? 12.697 -8.103 -15.234 1.00 95.69 247 GLU A O 1
ATOM 2066 N N . VAL A 1 248 ? 14.785 -8.822 -15.585 1.00 95.94 248 VAL A N 1
ATOM 2067 C CA . VAL A 1 248 ? 14.589 -10.117 -14.908 1.00 95.94 248 VAL A CA 1
ATOM 2068 C C . VAL A 1 248 ? 14.302 -9.920 -13.419 1.00 95.94 248 VAL A C 1
ATOM 2070 O O . VAL A 1 248 ? 13.343 -10.503 -12.924 1.00 95.94 248 VAL A O 1
ATOM 2073 N N . VAL A 1 249 ? 15.056 -9.048 -12.741 1.00 95.31 249 VAL A N 1
ATOM 2074 C CA . VAL A 1 249 ? 14.820 -8.682 -11.332 1.00 95.31 249 VAL A CA 1
ATOM 2075 C C . VAL A 1 249 ? 13.397 -8.156 -11.124 1.00 95.31 249 VAL A C 1
ATOM 2077 O O . VAL A 1 249 ? 12.689 -8.610 -10.233 1.00 95.31 249 VAL A O 1
ATOM 2080 N N . LEU A 1 250 ? 12.926 -7.236 -11.971 1.00 95.62 250 LEU A N 1
ATOM 2081 C CA . LEU A 1 250 ? 11.576 -6.673 -11.839 1.00 95.62 250 LEU A CA 1
ATOM 2082 C C . LEU A 1 250 ? 10.448 -7.664 -12.166 1.00 95.62 250 LEU A C 1
ATOM 2084 O O . LEU A 1 250 ? 9.299 -7.409 -11.793 1.00 95.62 250 LEU A O 1
ATOM 2088 N N . ASN A 1 251 ? 10.749 -8.760 -12.870 1.00 95.56 251 ASN A N 1
ATOM 2089 C CA . ASN A 1 251 ? 9.816 -9.862 -13.127 1.00 95.56 251 ASN A CA 1
ATOM 2090 C C . ASN A 1 251 ? 9.773 -10.890 -11.983 1.00 95.56 251 ASN A C 1
ATOM 2092 O O . ASN A 1 251 ? 8.925 -11.781 -12.025 1.00 95.56 251 ASN A O 1
ATOM 2096 N N . GLU A 1 252 ? 10.648 -10.796 -10.976 1.00 96.00 252 GLU A N 1
ATOM 2097 C CA . GLU A 1 252 ? 10.562 -11.665 -9.802 1.00 96.00 252 GLU A CA 1
ATOM 2098 C C . GLU A 1 252 ? 9.203 -11.480 -9.099 1.00 96.00 252 GLU A C 1
ATOM 2100 O O . GLU A 1 252 ? 8.677 -10.359 -9.048 1.00 96.00 252 GLU A O 1
ATOM 2105 N N . PRO A 1 253 ? 8.601 -12.562 -8.572 1.00 95.81 253 PRO A N 1
ATOM 2106 C CA . PRO A 1 253 ? 7.322 -12.477 -7.877 1.00 95.81 253 PRO A CA 1
ATOM 2107 C C . PRO A 1 253 ? 7.445 -11.578 -6.643 1.00 95.81 253 PRO A C 1
ATOM 2109 O O . PRO A 1 253 ? 8.427 -11.667 -5.908 1.00 95.81 253 PRO A O 1
ATOM 2112 N N . CYS A 1 254 ? 6.438 -10.742 -6.377 1.00 94.00 254 CYS A N 1
ATOM 2113 C CA . CYS A 1 254 ? 6.449 -9.867 -5.201 1.00 94.00 254 CYS A CA 1
ATOM 2114 C C . CYS A 1 254 ? 6.154 -10.624 -3.900 1.00 94.00 254 CYS A C 1
ATOM 2116 O O . CYS A 1 254 ? 6.506 -10.147 -2.827 1.00 94.00 254 CYS A O 1
ATOM 2118 N N . TRP A 1 255 ? 5.511 -11.794 -3.988 1.00 88.50 255 TRP A N 1
ATOM 2119 C CA . TRP A 1 255 ? 5.043 -12.582 -2.846 1.00 88.50 255 TRP A CA 1
ATOM 2120 C C . TRP A 1 255 ? 6.086 -12.770 -1.726 1.00 88.50 255 TRP A C 1
ATOM 2122 O O . TRP A 1 255 ? 5.746 -12.520 -0.570 1.00 88.50 255 TRP A O 1
ATOM 2132 N N . PRO A 1 256 ? 7.363 -13.116 -2.003 1.00 89.50 256 PRO A N 1
ATOM 2133 C CA . PRO A 1 256 ? 8.381 -13.256 -0.958 1.00 89.50 256 PRO A CA 1
ATOM 2134 C C . PRO A 1 256 ? 8.728 -11.946 -0.234 1.00 89.50 256 PRO A C 1
ATOM 2136 O O . PRO A 1 256 ? 9.277 -11.993 0.862 1.00 89.50 256 PRO A O 1
ATOM 2139 N N . ALA A 1 257 ? 8.430 -10.794 -0.840 1.00 87.81 257 ALA A N 1
ATOM 2140 C CA . ALA A 1 257 ? 8.625 -9.466 -0.263 1.00 87.81 257 ALA A CA 1
ATOM 2141 C C . ALA A 1 257 ? 7.365 -8.930 0.448 1.00 87.81 257 ALA A C 1
ATOM 2143 O O . ALA A 1 257 ? 7.422 -7.869 1.064 1.00 87.81 257 ALA A O 1
ATOM 2144 N N . LEU A 1 258 ? 6.238 -9.657 0.425 1.00 88.50 258 LEU A N 1
ATOM 2145 C CA . LEU A 1 258 ? 5.035 -9.338 1.212 1.00 88.50 258 LEU A CA 1
ATOM 2146 C C . LEU A 1 258 ? 5.192 -9.801 2.667 1.00 88.50 258 LEU A C 1
ATOM 2148 O O . LEU A 1 258 ? 4.367 -10.531 3.218 1.00 88.50 258 LEU A O 1
ATOM 2152 N N . VAL A 1 259 ? 6.303 -9.406 3.278 1.00 81.25 259 VAL A N 1
ATOM 2153 C CA . VAL A 1 259 ? 6.671 -9.753 4.647 1.00 81.25 259 VAL A CA 1
ATOM 2154 C C . VAL A 1 259 ? 6.809 -8.464 5.442 1.00 81.25 259 VAL A C 1
ATOM 2156 O O . VAL A 1 259 ? 7.141 -7.405 4.912 1.00 81.25 259 VAL A O 1
ATOM 2159 N N . GLU A 1 260 ? 6.511 -8.546 6.732 1.00 72.31 260 GLU A N 1
ATOM 2160 C CA . GLU A 1 260 ? 6.763 -7.441 7.646 1.00 72.31 260 GLU A CA 1
ATOM 2161 C C . GLU A 1 260 ? 8.268 -7.133 7.682 1.00 72.31 260 GLU A C 1
ATOM 2163 O O . GLU A 1 260 ? 9.098 -8.045 7.703 1.00 72.31 260 GLU A O 1
ATOM 2168 N N . ILE A 1 261 ? 8.637 -5.852 7.653 1.00 63.94 261 ILE A N 1
ATOM 2169 C CA . ILE A 1 261 ? 10.042 -5.444 7.643 1.00 63.94 261 ILE A CA 1
ATOM 2170 C C . ILE A 1 261 ? 10.713 -5.970 8.920 1.00 63.94 261 ILE A C 1
ATOM 2172 O O . ILE A 1 261 ? 10.357 -5.560 10.021 1.00 63.94 261 ILE A O 1
ATOM 2176 N N . GLY A 1 262 ? 11.725 -6.836 8.786 1.00 55.34 262 GLY A N 1
ATOM 2177 C CA . GLY A 1 262 ? 12.423 -7.435 9.938 1.00 55.34 262 GLY A CA 1
ATOM 2178 C C . GLY A 1 262 ? 13.080 -6.413 10.880 1.00 55.34 262 GLY A C 1
ATOM 2179 O O . GLY A 1 262 ? 13.234 -6.677 12.068 1.00 55.34 262 GLY A O 1
ATOM 2180 N N . LYS A 1 263 ? 13.400 -5.207 10.382 1.00 49.88 263 LYS A N 1
ATOM 2181 C CA . LYS A 1 263 ? 13.846 -4.078 11.218 1.00 49.88 263 LYS A CA 1
ATOM 2182 C C . LYS A 1 263 ? 12.728 -3.541 12.112 1.00 49.88 263 LYS A C 1
ATOM 2184 O O . LYS A 1 263 ? 13.009 -3.098 13.214 1.00 49.88 263 LYS A O 1
ATOM 2189 N N . GLU A 1 264 ? 11.471 -3.599 11.677 1.00 50.38 264 GLU A N 1
ATOM 2190 C CA . GLU A 1 264 ? 10.329 -3.117 12.455 1.00 50.38 264 GLU A CA 1
ATOM 2191 C C . GLU A 1 264 ? 9.826 -4.127 13.498 1.00 50.38 264 GLU A C 1
ATOM 2193 O O . GLU A 1 264 ? 9.361 -3.708 14.553 1.00 50.38 264 GLU A O 1
ATOM 2198 N N . GLU A 1 265 ? 10.001 -5.437 13.273 1.00 50.66 265 GLU A N 1
ATOM 2199 C CA . GLU A 1 265 ? 9.807 -6.462 14.319 1.00 50.66 265 GLU A CA 1
ATOM 2200 C C . GLU A 1 265 ? 10.753 -6.220 15.516 1.00 50.66 265 GLU A C 1
ATOM 2202 O O . GLU A 1 265 ? 10.370 -6.429 16.668 1.00 50.66 265 GLU A O 1
ATOM 2207 N N . GLN A 1 266 ? 11.965 -5.713 15.249 1.00 48.84 266 GLN A N 1
ATOM 2208 C CA . GLN A 1 266 ? 12.918 -5.280 16.272 1.00 48.84 266 GLN A CA 1
ATOM 2209 C C . GLN A 1 266 ? 12.632 -3.857 16.780 1.00 48.84 266 GLN A C 1
ATOM 2211 O O . GLN A 1 266 ? 12.744 -3.642 17.977 1.00 48.84 266 GLN A O 1
ATOM 2216 N N . LEU A 1 267 ? 12.206 -2.900 15.941 1.00 48.50 267 LEU A N 1
ATOM 2217 C CA . LEU A 1 267 ? 11.866 -1.530 16.374 1.00 48.50 267 LEU A CA 1
ATOM 2218 C C . LEU A 1 267 ? 10.623 -1.463 17.268 1.00 48.50 267 LEU A C 1
ATOM 2220 O O . LEU A 1 267 ? 10.620 -0.648 18.175 1.00 48.50 267 LEU A O 1
ATOM 2224 N N . ASP A 1 268 ? 9.603 -2.312 17.103 1.00 50.72 268 ASP A N 1
ATOM 2225 C CA . ASP A 1 268 ? 8.484 -2.360 18.066 1.00 50.72 268 ASP A CA 1
ATOM 2226 C C . ASP A 1 268 ? 8.984 -2.782 19.474 1.00 50.72 268 ASP A C 1
ATOM 2228 O O . ASP A 1 268 ? 8.396 -2.414 20.492 1.00 50.72 268 ASP A O 1
ATOM 2232 N N . CYS A 1 269 ? 10.092 -3.535 19.533 1.00 45.97 269 CYS A N 1
ATOM 2233 C CA . CYS A 1 269 ? 10.764 -3.957 20.765 1.00 45.97 269 CYS A CA 1
ATOM 2234 C C . CYS A 1 269 ? 11.803 -2.929 21.264 1.00 45.97 269 CYS A C 1
ATOM 2236 O O . CYS A 1 269 ? 11.946 -2.747 22.471 1.00 45.97 269 CYS A O 1
ATOM 2238 N N . LEU A 1 270 ? 12.510 -2.259 20.345 1.00 44.69 270 LEU A N 1
ATOM 2239 C CA . LEU A 1 270 ? 13.618 -1.331 20.606 1.00 44.69 270 LEU A CA 1
ATOM 2240 C C . LEU A 1 270 ? 13.169 0.126 20.778 1.00 44.69 270 LEU A C 1
ATOM 2242 O O . LEU A 1 270 ? 13.796 0.839 21.546 1.00 44.69 270 LEU A O 1
ATOM 2246 N N . GLN A 1 271 ? 12.070 0.574 20.159 1.00 50.22 271 GLN A N 1
ATOM 2247 C CA . GLN A 1 271 ? 11.513 1.918 20.392 1.00 50.22 271 GLN A CA 1
ATOM 2248 C C . GLN A 1 271 ? 11.160 2.118 21.870 1.00 50.22 271 GLN A C 1
ATOM 2250 O O . GLN A 1 271 ? 11.369 3.202 22.392 1.00 50.22 271 GLN A O 1
ATOM 2255 N N . LYS A 1 272 ? 10.731 1.060 22.575 1.00 49.31 272 LYS A N 1
ATOM 2256 C CA . LYS A 1 272 ? 10.532 1.092 24.036 1.00 49.31 272 LYS A CA 1
ATOM 2257 C C . LYS A 1 272 ? 11.832 0.970 24.855 1.00 49.31 272 LYS A C 1
ATOM 2259 O O . LYS A 1 272 ? 11.786 1.218 26.051 1.00 49.31 272 LYS A O 1
ATOM 2264 N N . GLN A 1 273 ? 12.961 0.570 24.259 1.00 44.31 273 GLN A N 1
ATOM 2265 C CA . GLN A 1 273 ? 14.282 0.553 24.919 1.00 44.31 273 GLN A CA 1
ATOM 2266 C C . GLN A 1 273 ? 15.097 1.833 24.662 1.00 44.31 273 GLN A C 1
ATOM 2268 O O . GLN A 1 273 ? 15.938 2.181 25.486 1.00 44.31 273 GLN A O 1
ATOM 2273 N N . GLU A 1 274 ? 14.876 2.515 23.534 1.00 43.03 274 GLU A N 1
ATOM 2274 C CA . GLU A 1 274 ? 15.548 3.769 23.157 1.00 43.03 274 GLU A CA 1
ATOM 2275 C C . GLU A 1 274 ? 14.798 5.027 23.623 1.00 43.03 274 GLU A C 1
ATOM 2277 O O . GLU A 1 274 ? 15.423 6.080 23.762 1.00 43.03 274 GLU A O 1
ATOM 2282 N N . GLU A 1 275 ? 13.493 4.938 23.915 1.00 45.25 275 GLU A N 1
ATOM 2283 C CA . GLU A 1 275 ? 12.792 5.941 24.723 1.00 45.25 275 GLU A CA 1
ATOM 2284 C C . GLU A 1 275 ? 13.438 5.944 26.119 1.00 45.25 275 GLU A C 1
ATOM 2286 O O . GLU A 1 275 ? 13.134 5.113 26.970 1.00 45.25 275 GLU A O 1
ATOM 2291 N N . SER A 1 276 ? 14.403 6.844 26.331 1.00 42.81 276 SER A N 1
ATOM 2292 C CA . SER A 1 276 ? 15.008 7.093 27.642 1.00 42.81 276 SER A CA 1
ATOM 2293 C C . SER A 1 276 ? 13.923 7.233 28.717 1.00 42.81 276 SER A C 1
ATOM 2295 O O . SER A 1 276 ? 12.852 7.758 28.413 1.00 42.81 276 SER A O 1
ATOM 2297 N N . ASP A 1 277 ? 14.221 6.855 29.967 1.00 52.22 277 ASP A N 1
ATOM 2298 C CA . ASP A 1 277 ? 13.316 6.861 31.141 1.00 52.22 277 ASP A CA 1
ATOM 2299 C C . ASP A 1 277 ? 12.531 8.179 31.403 1.00 52.22 277 ASP A C 1
ATOM 2301 O O . ASP A 1 277 ? 11.736 8.252 32.339 1.00 52.22 277 ASP A O 1
ATOM 2305 N N . ASN A 1 278 ? 12.736 9.231 30.602 1.00 52.12 278 ASN A N 1
ATOM 2306 C CA . ASN A 1 278 ? 12.167 10.568 30.745 1.00 52.12 278 ASN A CA 1
ATOM 2307 C C . ASN A 1 278 ? 11.272 11.049 29.579 1.00 52.12 278 ASN A C 1
ATOM 2309 O O . ASN A 1 278 ? 10.751 12.162 29.674 1.00 52.12 278 ASN A O 1
ATOM 2313 N N . GLU A 1 279 ? 11.082 10.293 28.489 1.00 65.00 279 GLU A N 1
ATOM 2314 C CA . GLU A 1 279 ? 10.175 10.719 27.404 1.00 65.00 279 GLU A CA 1
ATOM 2315 C C . GLU A 1 279 ? 8.744 10.187 27.597 1.00 65.00 279 GLU A C 1
ATOM 2317 O O . GLU A 1 279 ? 8.511 8.989 27.733 1.00 65.00 279 GLU A O 1
ATOM 2322 N N . GLU A 1 280 ? 7.751 11.088 27.600 1.00 72.94 280 GLU A N 1
ATOM 2323 C CA . GLU A 1 280 ? 6.336 10.703 27.660 1.00 72.94 280 GLU A CA 1
ATOM 2324 C C . GLU A 1 280 ? 5.921 9.930 26.395 1.00 72.94 280 GLU A C 1
ATOM 2326 O O . GLU A 1 280 ? 5.989 10.440 25.263 1.00 72.94 280 GLU A O 1
ATOM 2331 N N . THR A 1 281 ? 5.374 8.726 26.591 1.00 80.62 281 THR A N 1
ATOM 2332 C CA . THR A 1 281 ? 4.788 7.929 25.504 1.00 80.62 281 THR A CA 1
ATOM 2333 C C . THR A 1 281 ? 3.693 8.720 24.778 1.00 80.62 281 THR A C 1
ATOM 2335 O O . THR A 1 281 ? 3.041 9.606 25.339 1.00 80.62 281 THR A O 1
ATOM 2338 N N . LYS A 1 282 ? 3.424 8.386 23.508 1.00 83.12 282 LYS A N 1
ATOM 2339 C CA . LYS A 1 282 ? 2.356 9.046 22.724 1.00 83.12 282 LYS A CA 1
ATOM 2340 C C . LYS A 1 282 ? 0.983 8.976 23.410 1.00 83.12 282 LYS A C 1
ATOM 2342 O O . LYS A 1 282 ? 0.202 9.919 23.326 1.00 83.12 282 LYS A O 1
ATOM 2347 N N . ILE A 1 283 ? 0.701 7.874 24.109 1.00 85.44 283 ILE A N 1
ATOM 2348 C CA . ILE A 1 283 ? -0.549 7.674 24.854 1.00 85.44 283 ILE A CA 1
ATOM 2349 C C . ILE A 1 283 ? -0.593 8.574 26.093 1.00 85.44 283 ILE A C 1
ATOM 2351 O O . ILE A 1 283 ? -1.610 9.225 26.327 1.00 85.44 283 ILE A O 1
ATOM 2355 N N . GLN A 1 284 ? 0.505 8.666 26.850 1.00 86.81 284 GLN A N 1
ATOM 2356 C CA . GLN A 1 284 ? 0.598 9.573 28.000 1.00 86.81 284 GLN A CA 1
ATOM 2357 C C . GLN A 1 284 ? 0.437 11.033 27.573 1.00 86.81 284 GLN A C 1
ATOM 2359 O O . GLN A 1 284 ? -0.351 11.755 28.181 1.00 86.81 284 GLN A O 1
ATOM 2364 N N . ARG A 1 285 ? 1.085 11.453 26.479 1.00 88.25 285 ARG A N 1
ATOM 2365 C CA . ARG A 1 285 ? 0.916 12.802 25.915 1.00 88.25 285 ARG A CA 1
ATOM 2366 C C . ARG A 1 285 ? -0.536 13.100 25.554 1.00 88.25 285 ARG A C 1
ATOM 2368 O O . ARG A 1 285 ? -1.071 14.131 25.967 1.00 88.25 285 ARG A O 1
ATOM 2375 N N . LEU A 1 286 ? -1.204 12.182 24.851 1.00 88.38 286 LEU A N 1
ATOM 2376 C CA . LEU A 1 286 ? -2.623 12.319 24.514 1.00 88.38 286 LEU A C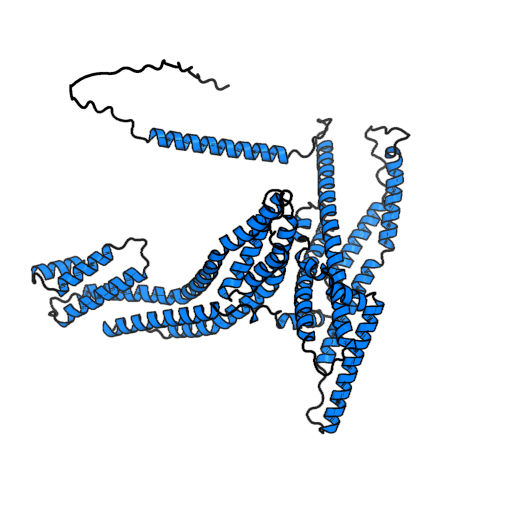A 1
ATOM 2377 C C . LEU A 1 286 ? -3.493 12.425 25.775 1.00 88.38 286 LEU A C 1
ATOM 2379 O O . LEU A 1 286 ? -4.336 13.316 25.865 1.00 88.38 286 LEU A O 1
ATOM 2383 N N . ASN A 1 287 ? -3.274 11.559 26.765 1.00 89.62 287 ASN A N 1
ATOM 2384 C CA . ASN A 1 287 ? -4.026 11.568 28.019 1.00 89.62 287 ASN A CA 1
ATOM 2385 C C . ASN A 1 287 ? -3.792 12.845 28.835 1.00 89.62 287 ASN A C 1
ATOM 2387 O O . ASN A 1 287 ? -4.739 13.390 29.406 1.00 89.62 287 ASN A O 1
ATOM 2391 N N . ASN A 1 288 ? -2.561 13.356 28.857 1.00 88.44 288 ASN A N 1
ATOM 2392 C CA . ASN A 1 288 ? -2.201 14.615 29.501 1.00 88.44 288 ASN A CA 1
ATOM 2393 C C . ASN A 1 288 ? -2.907 15.799 28.828 1.00 88.44 288 ASN A C 1
ATOM 2395 O O . ASN A 1 288 ? -3.505 16.634 29.512 1.00 88.44 288 ASN A O 1
ATOM 2399 N N . THR A 1 289 ? -2.905 15.854 27.495 1.00 89.00 289 THR A N 1
ATOM 2400 C CA . THR A 1 289 ? -3.621 16.880 26.722 1.00 89.00 289 THR A CA 1
ATOM 2401 C C . THR A 1 289 ? -5.132 16.779 26.922 1.00 89.00 289 THR A C 1
ATOM 2403 O O . THR A 1 289 ? -5.779 17.785 27.215 1.00 89.00 289 THR A O 1
ATOM 2406 N N . LEU A 1 290 ? -5.700 15.570 26.880 1.00 87.62 290 LEU A N 1
ATOM 2407 C CA . LEU A 1 290 ? -7.111 15.328 27.189 1.00 87.62 290 LEU A CA 1
ATOM 2408 C C . LEU A 1 290 ? -7.468 15.811 28.594 1.00 87.62 290 LEU A C 1
ATOM 2410 O O . LEU A 1 290 ? -8.468 16.504 28.760 1.00 87.62 290 LEU A O 1
ATOM 2414 N N . ARG A 1 291 ? -6.641 15.509 29.601 1.00 87.25 291 ARG A N 1
ATOM 2415 C CA . ARG A 1 291 ? -6.865 15.954 30.981 1.00 87.25 291 ARG A CA 1
ATOM 2416 C C . ARG A 1 291 ? -6.876 17.479 31.085 1.00 87.25 291 ARG A C 1
ATOM 2418 O O . ARG A 1 291 ? -7.774 18.014 31.728 1.00 87.25 291 ARG A O 1
ATOM 2425 N N . LYS A 1 292 ? -5.947 18.167 30.409 1.00 86.75 292 LYS A N 1
ATOM 2426 C CA . LYS A 1 292 ? -5.888 19.641 30.347 1.00 86.75 292 LYS A CA 1
ATOM 2427 C C . LYS A 1 292 ? -7.128 20.245 29.679 1.00 86.75 292 LYS A C 1
ATOM 2429 O O . LYS A 1 292 ? -7.685 21.221 30.180 1.00 86.75 292 LYS A O 1
ATOM 2434 N N . VAL A 1 293 ? -7.591 19.670 28.567 1.00 85.50 293 VAL A N 1
ATOM 2435 C CA . VAL A 1 293 ? -8.801 20.141 27.867 1.00 85.50 293 VAL A CA 1
ATOM 2436 C C . VAL A 1 293 ? -10.046 19.912 28.720 1.00 85.50 293 VAL A C 1
ATOM 2438 O O . VAL A 1 293 ? -10.890 20.799 28.855 1.00 85.50 293 VAL A O 1
ATOM 2441 N N . LEU A 1 294 ? -10.155 18.735 29.331 1.00 82.88 294 LEU A N 1
ATOM 2442 C CA . LEU A 1 294 ? -11.264 18.373 30.204 1.00 82.88 294 LEU A CA 1
ATOM 2443 C C . LEU A 1 294 ? -11.319 19.256 31.459 1.00 82.88 294 LEU A C 1
ATOM 2445 O O . LEU A 1 294 ? -12.404 19.718 31.815 1.00 82.88 294 LEU A O 1
ATOM 2449 N N . SER A 1 295 ? -10.176 19.557 32.086 1.00 82.44 295 SER A N 1
ATOM 2450 C CA . SER A 1 295 ? -10.116 20.466 33.236 1.00 82.44 295 SER A CA 1
ATOM 2451 C C . SER A 1 295 ? -10.493 21.895 32.848 1.00 82.44 295 SER A C 1
ATOM 2453 O O . SER A 1 295 ? -11.356 22.487 33.491 1.00 82.44 295 SER A O 1
ATOM 2455 N N . ALA A 1 296 ? -9.956 22.418 31.739 1.00 82.25 296 ALA A N 1
ATOM 2456 C CA . ALA A 1 296 ? -10.303 23.753 31.252 1.00 82.25 296 ALA A CA 1
ATOM 2457 C C . ALA A 1 296 ? -11.810 23.885 30.958 1.00 82.25 296 ALA A C 1
ATOM 2459 O O . ALA A 1 296 ? -12.443 24.877 31.326 1.00 82.25 296 ALA A O 1
ATOM 2460 N N . ARG A 1 297 ? -12.422 22.860 30.349 1.00 76.69 297 ARG A N 1
ATOM 2461 C CA . ARG A 1 297 ? -13.871 22.826 30.089 1.00 76.69 297 ARG A CA 1
ATOM 2462 C C . ARG A 1 297 ? -14.694 22.696 31.371 1.00 76.69 297 ARG A C 1
ATOM 2464 O O . ARG A 1 297 ? -15.762 23.303 31.461 1.00 76.69 297 ARG A O 1
ATOM 2471 N N . ALA A 1 298 ? -14.213 21.951 32.365 1.00 74.50 298 ALA A N 1
ATOM 2472 C CA . ALA A 1 298 ? -14.849 21.875 33.677 1.00 74.50 298 ALA A CA 1
ATOM 2473 C C . ALA A 1 298 ? -14.828 23.235 34.394 1.00 74.50 298 ALA A C 1
ATOM 2475 O O . ALA A 1 298 ? -15.838 23.628 34.978 1.00 74.50 298 ALA A O 1
ATOM 2476 N N . ASP A 1 299 ? -13.736 23.992 34.289 1.00 73.81 299 ASP A N 1
ATOM 2477 C CA . ASP A 1 299 ? -13.620 25.331 34.876 1.00 73.81 299 ASP A CA 1
ATOM 2478 C C . ASP A 1 299 ? -14.547 26.343 34.191 1.00 73.81 299 ASP A C 1
ATOM 2480 O O . ASP A 1 299 ? -15.225 27.125 34.863 1.00 73.81 299 ASP A O 1
ATOM 2484 N N . VAL A 1 300 ? -14.677 26.281 32.861 1.00 70.44 300 VAL A N 1
ATOM 2485 C CA . VAL A 1 300 ? -15.674 27.068 32.111 1.00 70.44 300 VAL A CA 1
ATOM 2486 C C . VAL A 1 300 ? -17.104 26.664 32.490 1.00 70.44 300 VAL A C 1
ATOM 2488 O O . VAL A 1 300 ? -17.977 27.519 32.633 1.00 70.44 300 VAL A O 1
ATOM 2491 N N . ALA A 1 301 ? -17.367 25.374 32.706 1.00 63.75 301 ALA A N 1
ATOM 2492 C CA . ALA A 1 301 ? -18.672 24.898 33.158 1.00 63.75 301 ALA A CA 1
ATOM 2493 C C . ALA A 1 301 ? -19.009 25.354 34.593 1.00 63.75 301 ALA A C 1
ATOM 2495 O O . ALA A 1 301 ? -20.187 25.543 34.907 1.00 63.75 301 ALA A O 1
ATOM 2496 N N . LYS A 1 302 ? -17.997 25.558 35.446 1.00 67.38 302 LYS A N 1
ATOM 2497 C CA . LYS A 1 302 ? -18.144 26.089 36.811 1.00 67.38 302 LYS A CA 1
ATOM 2498 C C . LYS A 1 302 ? -18.429 27.598 36.828 1.00 67.38 302 LYS A C 1
ATOM 2500 O O . LYS A 1 302 ? -19.086 28.062 37.760 1.00 67.38 302 LYS A O 1
ATOM 2505 N N . ARG A 1 303 ? -18.016 28.356 35.802 1.00 63.34 303 ARG A N 1
ATOM 2506 C CA . ARG A 1 303 ? -18.384 29.777 35.656 1.00 63.34 303 ARG A CA 1
ATOM 2507 C C . ARG A 1 303 ? -19.883 29.924 35.368 1.00 63.34 303 ARG A C 1
ATOM 2509 O O . ARG A 1 303 ? -20.458 29.194 34.554 1.00 63.34 303 ARG A O 1
ATOM 2516 N N . ALA A 1 304 ? -20.520 30.871 36.057 1.00 55.81 304 ALA A N 1
ATOM 2517 C CA . ALA A 1 304 ? -21.894 31.261 35.769 1.00 55.81 304 ALA A CA 1
ATOM 2518 C C . ALA A 1 304 ? -21.975 31.799 34.331 1.00 55.81 304 ALA A C 1
ATOM 2520 O O . ALA A 1 304 ? -21.089 32.531 33.895 1.00 55.81 304 ALA A O 1
ATOM 2521 N N . LEU A 1 305 ? -23.015 31.403 33.589 1.00 54.44 305 LEU A N 1
ATOM 2522 C CA . LEU A 1 305 ? -23.382 32.128 32.372 1.00 54.44 305 LEU A CA 1
ATOM 2523 C C . LEU A 1 305 ? -23.735 33.566 32.784 1.00 54.44 305 LEU A C 1
ATOM 2525 O O . LEU A 1 305 ? -24.354 33.717 33.843 1.00 54.44 305 LEU A O 1
ATOM 2529 N N . PRO A 1 306 ? -23.384 34.590 31.987 1.00 49.41 306 PRO A N 1
ATOM 2530 C CA . PRO A 1 306 ? -24.023 35.893 32.118 1.00 49.41 306 PRO A CA 1
ATOM 2531 C C . PRO A 1 306 ? -25.543 35.682 32.146 1.00 49.41 306 PRO A C 1
ATOM 2533 O O . PRO A 1 306 ? -26.061 34.875 31.373 1.00 49.41 306 PRO A O 1
ATOM 2536 N N . GLU A 1 307 ? -26.262 36.361 33.039 1.00 47.22 307 GLU A N 1
ATOM 2537 C CA . GLU A 1 307 ? -27.731 36.280 33.157 1.00 47.22 307 GLU A CA 1
ATOM 2538 C C . GLU A 1 307 ? -28.483 36.844 31.929 1.00 47.22 307 GLU A C 1
ATOM 2540 O O . GLU A 1 307 ? -29.704 36.978 31.941 1.00 47.22 307 GLU A O 1
ATOM 2545 N N . GLU A 1 308 ? -27.782 37.116 30.832 1.00 45.59 308 GLU A N 1
ATOM 2546 C CA . GLU A 1 308 ? -28.275 37.856 29.681 1.00 45.59 308 GLU A CA 1
ATOM 2547 C C . GLU A 1 308 ? -28.319 36.962 28.434 1.00 45.59 308 GLU A C 1
ATOM 2549 O O . GLU A 1 308 ? -27.487 37.029 27.539 1.00 45.59 308 GLU A O 1
ATOM 2554 N N . CYS A 1 309 ? -29.360 36.136 28.360 1.00 41.97 309 CYS A N 1
ATOM 2555 C CA . CYS A 1 309 ? -30.161 36.079 27.136 1.00 41.97 309 CYS A CA 1
ATOM 2556 C C . CYS A 1 309 ? -31.476 36.804 27.452 1.00 41.97 309 CYS A C 1
ATOM 2558 O O . CYS A 1 309 ? -32.538 36.190 27.516 1.00 41.97 309 CYS A O 1
ATOM 2560 N N . GLN A 1 310 ? -31.381 38.099 27.764 1.00 45.47 310 GLN A N 1
ATOM 2561 C CA . GLN A 1 310 ? -32.532 39.002 27.865 1.00 45.47 310 GLN A CA 1
ATOM 2562 C C . GLN A 1 310 ? -32.748 39.772 26.556 1.00 45.47 310 GLN A C 1
ATOM 2564 O O . GLN A 1 310 ? -33.324 40.854 26.561 1.00 45.47 310 GLN A O 1
ATOM 2569 N N . ASP A 1 311 ? -32.353 39.210 25.414 1.00 45.00 311 ASP A N 1
ATOM 2570 C CA . ASP A 1 311 ? -32.847 39.699 24.131 1.00 45.00 311 ASP A CA 1
ATOM 2571 C C . ASP A 1 311 ? -34.280 39.195 23.941 1.00 45.00 311 ASP A C 1
ATOM 2573 O O . ASP A 1 311 ? -34.504 38.153 23.339 1.00 45.00 311 ASP A O 1
ATOM 2577 N N . GLY A 1 312 ? -35.244 39.898 24.545 1.00 50.94 312 GLY A N 1
ATOM 2578 C CA . GLY A 1 312 ? -36.643 40.043 24.107 1.00 50.94 312 GLY A CA 1
ATOM 2579 C C . GLY A 1 312 ? -37.536 38.809 23.877 1.00 50.94 312 GLY A C 1
ATOM 2580 O O . GLY A 1 312 ? -38.722 38.992 23.614 1.00 50.94 312 GLY A O 1
ATOM 2581 N N . ILE A 1 313 ? -37.040 37.573 23.966 1.00 56.28 313 ILE A N 1
ATOM 2582 C CA . ILE A 1 313 ? -37.789 36.360 23.615 1.00 56.28 313 ILE A CA 1
ATOM 2583 C C . ILE A 1 313 ? -38.416 35.768 24.882 1.00 56.28 313 ILE A C 1
ATOM 2585 O O . ILE A 1 313 ? -37.792 35.033 25.650 1.00 56.28 313 ILE A O 1
ATOM 2589 N N . THR A 1 314 ? -39.688 36.088 25.108 1.00 55.62 314 THR A N 1
ATOM 2590 C CA . THR A 1 314 ? -40.508 35.486 26.162 1.00 55.62 314 THR A CA 1
ATOM 2591 C C . THR A 1 314 ? -40.997 34.105 25.727 1.00 55.62 314 THR A C 1
ATOM 2593 O O . THR A 1 314 ? -41.948 33.956 24.965 1.00 55.62 314 THR A O 1
ATOM 2596 N N . PHE A 1 315 ? -40.343 33.055 26.223 1.00 63.66 315 PHE A N 1
ATOM 2597 C CA . PHE A 1 315 ? -40.811 31.681 26.032 1.00 63.66 315 PHE A CA 1
ATOM 2598 C C . PHE A 1 315 ? -42.083 31.412 26.858 1.00 63.66 315 PHE A C 1
ATOM 2600 O O . PHE A 1 315 ? -42.209 31.879 27.991 1.00 63.66 315 PHE A O 1
ATOM 2607 N N . HIS A 1 316 ? -43.020 30.628 26.313 1.00 67.69 316 HIS A N 1
ATOM 2608 C CA . HIS A 1 316 ? -44.233 30.213 27.028 1.00 67.69 316 HIS A CA 1
ATOM 2609 C C . HIS A 1 316 ? -43.896 29.434 28.308 1.00 67.69 316 HIS A C 1
ATOM 2611 O O . HIS A 1 316 ? -43.107 28.493 28.267 1.00 67.69 316 HIS A O 1
ATOM 2617 N N . THR A 1 317 ? -44.552 29.763 29.424 1.00 66.00 317 THR A N 1
ATOM 2618 C CA . THR A 1 317 ? -44.298 29.233 30.781 1.00 66.00 317 THR A CA 1
ATOM 2619 C C . THR A 1 317 ? -44.386 27.707 30.914 1.00 66.00 317 THR A C 1
ATOM 2621 O O . THR A 1 317 ? -43.780 27.141 31.823 1.00 66.00 317 THR A O 1
ATOM 2624 N N . GLU A 1 318 ? -45.100 27.034 30.009 1.00 70.12 318 GLU A N 1
ATOM 2625 C CA . GLU A 1 318 ? -45.232 25.569 29.958 1.00 70.12 318 GLU A CA 1
ATOM 2626 C C . GLU A 1 318 ? -44.152 24.884 29.093 1.00 70.12 318 GLU A C 1
ATOM 2628 O O . GLU A 1 318 ? -43.997 23.663 29.132 1.00 70.12 318 GLU A O 1
ATOM 2633 N N . SER A 1 319 ? -43.362 25.651 28.334 1.00 74.62 319 SER A N 1
ATOM 2634 C CA . SER A 1 319 ? -42.315 25.133 27.450 1.00 74.62 319 SER A CA 1
ATOM 2635 C C . SER A 1 319 ? -41.075 24.681 28.228 1.00 74.62 319 SER A C 1
ATOM 2637 O O . SER A 1 319 ? -40.609 25.329 29.171 1.00 74.62 319 SER A O 1
ATOM 2639 N N . LEU A 1 320 ? -40.446 23.595 27.764 1.00 73.88 320 LEU A N 1
ATOM 2640 C CA . LEU A 1 320 ? -39.136 23.149 28.257 1.00 73.88 320 LEU A CA 1
ATOM 2641 C C . LEU A 1 320 ? -38.041 24.218 28.076 1.00 73.88 320 LEU A C 1
ATOM 2643 O O . LEU A 1 320 ? -37.059 24.210 28.820 1.00 73.88 320 LEU A O 1
ATOM 2647 N N . GLN A 1 321 ? -38.227 25.165 27.150 1.00 74.88 321 GLN A N 1
ATOM 2648 C CA . GLN A 1 321 ? -37.293 26.262 26.870 1.00 74.88 321 GLN A CA 1
ATOM 2649 C C . GLN A 1 321 ? -37.133 27.210 28.071 1.00 74.88 321 GLN A C 1
ATOM 2651 O O . GLN A 1 321 ? -36.011 27.594 28.394 1.00 74.88 321 GLN A O 1
ATOM 2656 N N . CYS A 1 322 ? -38.195 27.479 28.843 1.00 73.00 322 CYS A N 1
ATOM 2657 C CA . CYS A 1 322 ? -38.102 28.269 30.083 1.00 73.00 322 CYS A CA 1
ATOM 2658 C C . CYS A 1 322 ? -37.216 27.607 31.151 1.00 73.00 322 CYS A C 1
ATOM 2660 O O . CYS A 1 322 ? -36.685 28.268 32.046 1.00 73.00 322 CYS A O 1
ATOM 2662 N N . ARG A 1 323 ? -37.052 26.279 31.090 1.00 79.75 323 ARG A N 1
ATOM 2663 C CA . ARG A 1 323 ? -36.217 25.511 32.026 1.00 79.75 323 ARG A CA 1
ATOM 2664 C C . ARG A 1 323 ? -34.772 25.370 31.552 1.00 79.75 323 ARG A C 1
ATOM 2666 O O . ARG A 1 323 ? -33.968 24.823 32.312 1.00 79.75 323 ARG A O 1
ATOM 2673 N N . LEU A 1 324 ? -34.429 25.858 30.358 1.00 79.00 324 LEU A N 1
ATOM 2674 C CA . LEU A 1 324 ? -33.115 25.685 29.741 1.00 79.00 324 LEU A CA 1
ATOM 2675 C C . LEU A 1 324 ? -31.960 26.124 30.662 1.00 79.00 324 LEU A C 1
ATOM 2677 O O . LEU A 1 324 ? -31.067 25.308 30.868 1.00 79.00 324 LEU A O 1
ATOM 2681 N N . PRO A 1 325 ? -31.990 27.283 31.356 1.00 78.44 325 PRO A N 1
ATOM 2682 C CA . PRO A 1 325 ? -30.900 27.664 32.263 1.00 78.44 325 PRO A CA 1
ATOM 2683 C C . PRO A 1 325 ? -30.680 26.654 33.405 1.00 78.44 325 PRO A C 1
ATOM 2685 O O . PRO A 1 325 ? -29.547 26.286 33.734 1.00 78.44 325 PRO A O 1
ATOM 2688 N N . LYS A 1 326 ? -31.775 26.140 33.988 1.00 81.56 326 LYS A N 1
ATOM 2689 C CA . LYS A 1 326 ? -31.731 25.128 35.060 1.00 81.56 326 LYS A CA 1
ATOM 2690 C C . LYS A 1 326 ? -31.224 23.781 34.533 1.00 81.56 326 LYS A C 1
ATOM 2692 O O . LYS A 1 326 ? -30.418 23.130 35.202 1.00 81.56 326 LYS A O 1
ATOM 2697 N N . LEU A 1 327 ? -31.679 23.365 33.349 1.00 84.25 327 LEU A N 1
ATOM 2698 C CA . LEU A 1 327 ? -31.265 22.116 32.702 1.00 84.25 327 LEU A CA 1
ATOM 2699 C C . LEU A 1 327 ? -29.796 22.164 32.268 1.00 84.25 327 LEU A C 1
ATOM 2701 O O . LEU A 1 327 ? -29.062 21.229 32.573 1.00 84.25 327 LEU A O 1
ATOM 2705 N N . THR A 1 328 ? -29.331 23.270 31.686 1.00 82.00 328 THR A N 1
ATOM 2706 C CA . THR A 1 328 ? -27.924 23.488 31.319 1.00 82.00 328 THR A CA 1
ATOM 2707 C C . THR A 1 328 ? -27.018 23.425 32.544 1.00 82.00 328 THR A C 1
ATOM 2709 O O . THR A 1 328 ? -25.981 22.765 32.512 1.00 82.00 328 THR A O 1
ATOM 2712 N N . LYS A 1 329 ? -27.425 24.020 33.676 1.00 82.62 329 LYS A N 1
ATOM 2713 C CA . LYS A 1 329 ? -26.678 23.903 34.942 1.00 82.62 329 LYS A CA 1
ATOM 2714 C C . LYS A 1 329 ? -26.618 22.455 35.443 1.00 82.62 329 LYS A C 1
ATOM 2716 O O . LYS A 1 329 ? -25.576 22.028 35.940 1.00 82.62 329 LYS A O 1
ATOM 2721 N N . LYS A 1 330 ? -27.706 21.685 35.310 1.00 86.62 330 LYS A N 1
ATOM 2722 C CA . LYS A 1 330 ? -27.733 20.255 35.671 1.00 86.62 330 LYS A CA 1
ATOM 2723 C C . LYS A 1 330 ? -26.835 19.422 34.750 1.00 86.62 330 LYS A C 1
ATOM 2725 O O . LYS A 1 330 ? -26.051 18.626 35.255 1.00 86.62 330 LYS A O 1
ATOM 2730 N N . MET A 1 331 ? -26.904 19.649 33.439 1.00 86.62 331 MET A N 1
ATOM 2731 C CA . MET A 1 331 ? -26.043 19.011 32.440 1.00 86.62 331 MET A CA 1
ATOM 2732 C C . MET A 1 331 ? -24.567 19.280 32.744 1.00 86.62 331 MET A C 1
ATOM 2734 O O . MET A 1 331 ? -23.804 18.331 32.880 1.00 86.62 331 MET A O 1
ATOM 2738 N N . LYS A 1 332 ? -24.184 20.548 32.963 1.00 82.69 332 LYS A N 1
ATOM 2739 C CA . LYS A 1 332 ? -22.814 20.935 33.339 1.00 82.69 332 LYS A CA 1
ATOM 2740 C C . LYS A 1 332 ? -22.320 20.163 34.568 1.00 82.69 332 LYS A C 1
ATOM 2742 O O . LYS A 1 332 ? -21.242 19.586 34.507 1.00 82.69 332 LYS A O 1
ATOM 2747 N N . LYS A 1 333 ? -23.128 20.066 35.635 1.00 85.00 333 LYS A N 1
ATOM 2748 C CA . LYS A 1 333 ? -22.790 19.277 36.839 1.00 85.00 333 LYS A CA 1
ATOM 2749 C C . LYS A 1 333 ? -22.595 17.785 36.553 1.00 85.00 333 LYS A C 1
ATOM 2751 O O . LYS A 1 333 ? -21.704 17.164 37.125 1.00 85.00 333 LYS A O 1
ATOM 2756 N N . MET A 1 334 ? -23.432 17.197 35.697 1.00 86.38 334 MET A N 1
ATOM 2757 C CA . MET A 1 334 ? -23.290 15.791 35.308 1.00 86.38 334 MET A CA 1
ATOM 2758 C C . MET A 1 334 ? -22.019 15.577 34.480 1.00 86.38 334 MET A C 1
ATOM 2760 O O . MET A 1 334 ? -21.260 14.659 34.769 1.00 86.38 334 MET A O 1
ATOM 2764 N N . CYS A 1 335 ? -21.741 16.453 33.510 1.00 83.25 335 CYS A N 1
ATOM 2765 C CA . CYS A 1 335 ? -20.520 16.401 32.709 1.00 83.25 335 CYS A CA 1
ATOM 2766 C C . CYS A 1 335 ? -19.261 16.543 33.573 1.00 83.25 335 CYS A C 1
ATOM 2768 O O . CYS A 1 335 ? -18.326 15.768 33.386 1.00 83.25 335 CYS A O 1
ATOM 2770 N N . THR A 1 336 ? -19.235 17.465 34.544 1.00 82.00 336 THR A N 1
ATOM 2771 C CA . THR A 1 336 ? -18.085 17.612 35.454 1.00 82.00 336 THR A CA 1
ATOM 2772 C C . THR A 1 336 ? -17.903 16.372 36.321 1.00 82.00 336 THR A C 1
ATOM 2774 O O . THR A 1 336 ? -16.790 15.874 36.418 1.00 82.00 336 THR A O 1
ATOM 2777 N N . ALA A 1 337 ? -18.987 15.808 36.866 1.00 85.31 337 ALA A N 1
ATOM 2778 C CA . ALA A 1 337 ? -18.914 14.599 37.687 1.00 85.31 337 ALA A CA 1
ATOM 2779 C C . ALA A 1 337 ? -18.415 13.376 36.898 1.00 85.31 337 ALA A C 1
ATOM 2781 O O . ALA A 1 337 ? -17.617 12.596 37.410 1.00 85.31 337 ALA A O 1
ATOM 2782 N N . VAL A 1 338 ? -18.861 13.210 35.647 1.00 84.06 338 VAL A N 1
ATOM 2783 C CA . VAL A 1 338 ? -18.366 12.145 34.759 1.00 84.06 338 VAL A CA 1
ATOM 2784 C C . VAL A 1 338 ? -16.894 12.364 34.420 1.00 84.06 338 VAL A C 1
ATOM 2786 O O . VAL A 1 338 ? -16.134 11.406 34.395 1.00 84.06 338 VAL A O 1
ATOM 2789 N N . THR A 1 339 ? -16.485 13.612 34.191 1.00 79.88 339 THR A N 1
ATOM 2790 C CA . THR A 1 339 ? -15.108 13.966 33.824 1.00 79.88 339 THR A CA 1
ATOM 2791 C C . THR A 1 339 ? -14.126 13.758 34.981 1.00 79.88 339 THR A C 1
ATOM 2793 O O . THR A 1 339 ? -13.056 13.195 34.773 1.00 79.88 339 THR A O 1
ATOM 2796 N N . GLU A 1 340 ? -14.492 14.172 36.198 1.00 79.50 340 GLU A N 1
ATOM 2797 C CA . GLU A 1 340 ? -13.645 14.072 37.396 1.00 79.50 340 GLU A CA 1
ATOM 2798 C C . GLU A 1 340 ? -13.512 12.618 37.894 1.00 79.50 340 GLU A C 1
ATOM 2800 O O . GLU A 1 340 ? -12.451 12.232 38.376 1.00 79.50 340 GLU A O 1
ATOM 2805 N N . ASN A 1 341 ? -14.544 11.783 37.716 1.00 81.88 341 ASN A N 1
ATOM 2806 C CA . ASN A 1 341 ? -14.547 10.384 38.170 1.00 81.88 341 ASN A CA 1
ATOM 2807 C C . ASN A 1 341 ? -14.072 9.370 37.109 1.00 81.88 341 ASN A C 1
ATOM 2809 O O . ASN A 1 341 ? -14.211 8.160 37.307 1.00 81.88 341 ASN A O 1
ATOM 2813 N N . ASN A 1 342 ? -13.555 9.822 35.963 1.00 80.69 342 ASN A N 1
ATOM 2814 C CA . ASN A 1 342 ? -13.241 8.929 34.851 1.00 80.69 342 ASN A CA 1
ATOM 2815 C C . ASN A 1 342 ? -11.889 8.209 35.029 1.00 80.69 342 ASN A C 1
ATOM 2817 O O . ASN A 1 342 ? -10.830 8.785 34.786 1.00 80.69 342 ASN A O 1
ATOM 2821 N N . SER A 1 343 ? -11.921 6.918 35.378 1.00 87.94 343 SER A N 1
ATOM 2822 C CA . SER A 1 343 ? -10.728 6.056 35.450 1.00 87.94 343 SER A CA 1
ATOM 2823 C C . SER A 1 343 ? -10.256 5.522 34.092 1.00 87.94 343 SER A C 1
ATOM 2825 O O . SER A 1 343 ? -9.256 4.815 34.019 1.00 87.94 343 SER A O 1
ATOM 2827 N N . PHE A 1 344 ? -10.940 5.843 32.992 1.00 88.44 344 PHE A N 1
ATOM 2828 C CA . PHE A 1 344 ? -10.616 5.304 31.672 1.00 88.44 344 PHE A CA 1
ATOM 2829 C C . PHE A 1 344 ? -9.190 5.638 31.222 1.00 88.44 344 PHE A C 1
ATOM 2831 O O . PHE A 1 344 ? -8.497 4.759 30.719 1.00 88.44 344 PHE A O 1
ATOM 2838 N N . LEU A 1 345 ? -8.725 6.873 31.444 1.00 87.56 345 LEU A N 1
ATOM 2839 C CA . LEU A 1 345 ? -7.383 7.295 31.018 1.00 87.56 345 LEU A CA 1
ATOM 2840 C C . LEU A 1 345 ? -6.287 6.458 31.696 1.00 87.56 345 LEU A C 1
ATOM 2842 O O . LEU A 1 345 ? -5.369 5.990 31.025 1.00 87.56 345 LEU A O 1
ATOM 2846 N N . SER A 1 346 ? -6.431 6.181 32.998 1.00 88.31 346 SER A N 1
ATOM 2847 C CA . SER A 1 346 ? -5.477 5.330 33.717 1.00 88.31 346 SER A CA 1
ATOM 2848 C C . SER A 1 346 ? -5.579 3.865 33.297 1.00 88.31 346 SER A C 1
ATOM 2850 O O . SER A 1 346 ? -4.567 3.176 33.235 1.00 88.31 346 SER A O 1
ATOM 2852 N N . LEU A 1 347 ? -6.772 3.368 32.951 1.00 91.50 347 LEU A N 1
ATOM 2853 C CA . LEU A 1 347 ? -6.928 2.019 32.398 1.00 91.50 347 LEU A CA 1
ATOM 2854 C C . LEU A 1 347 ? -6.213 1.857 31.048 1.00 91.50 347 LEU A C 1
ATOM 2856 O O . LEU A 1 347 ? -5.623 0.805 30.808 1.00 91.50 347 LEU A O 1
ATOM 2860 N N . VAL A 1 348 ? -6.239 2.881 30.189 1.00 89.75 348 VAL A N 1
ATOM 2861 C CA . VAL A 1 348 ? -5.525 2.873 28.901 1.00 89.75 348 VAL A CA 1
ATOM 2862 C C . VAL A 1 348 ? -4.008 2.868 29.116 1.00 89.75 348 VAL A C 1
ATOM 2864 O O . VAL A 1 348 ? -3.319 2.059 28.499 1.00 89.75 348 VAL A O 1
ATOM 2867 N N . GLU A 1 349 ? -3.493 3.696 30.028 1.00 89.00 349 GLU A N 1
ATOM 2868 C CA . GLU A 1 349 ? -2.067 3.700 30.402 1.00 89.00 349 GLU A CA 1
ATOM 2869 C C . GLU A 1 349 ? -1.621 2.354 30.982 1.00 89.00 349 GLU A C 1
ATOM 2871 O O . GLU A 1 349 ? -0.606 1.801 30.561 1.00 89.00 349 GLU A O 1
ATOM 2876 N N . ASN A 1 350 ? -2.411 1.778 31.891 1.00 90.62 350 ASN A N 1
ATOM 2877 C CA . ASN A 1 350 ? -2.129 0.466 32.472 1.00 90.62 350 ASN A CA 1
ATOM 2878 C C . ASN A 1 350 ? -2.099 -0.637 31.405 1.00 90.62 350 ASN A C 1
ATOM 2880 O O . ASN A 1 350 ? -1.294 -1.565 31.495 1.00 90.62 350 ASN A O 1
ATOM 2884 N N . LEU A 1 351 ? -2.972 -0.557 30.395 1.00 90.50 351 LEU A N 1
ATOM 2885 C CA . LEU A 1 351 ? -2.979 -1.507 29.288 1.00 90.50 351 LEU A CA 1
ATOM 2886 C C . LEU A 1 351 ? -1.724 -1.362 28.417 1.00 90.50 351 LEU A C 1
ATOM 2888 O O . LEU A 1 351 ? -1.119 -2.376 28.070 1.00 90.50 351 LEU A O 1
ATOM 2892 N N . ASP A 1 352 ? -1.303 -0.137 28.096 1.00 87.44 352 ASP A N 1
ATOM 2893 C CA . ASP A 1 352 ? -0.068 0.089 27.335 1.00 87.44 352 ASP A CA 1
ATOM 2894 C C . ASP A 1 352 ? 1.167 -0.413 28.098 1.00 87.44 352 ASP A C 1
ATOM 2896 O O . ASP A 1 352 ? 1.962 -1.180 27.549 1.00 87.44 352 ASP A O 1
ATOM 2900 N N . GLN A 1 353 ? 1.273 -0.106 29.394 1.00 87.94 353 GLN A N 1
ATOM 2901 C CA . GLN A 1 353 ? 2.337 -0.626 30.258 1.00 87.94 353 GLN A CA 1
ATOM 2902 C C . GLN A 1 353 ? 2.331 -2.158 30.317 1.00 87.94 353 GLN A C 1
ATOM 2904 O O . GLN A 1 353 ? 3.377 -2.788 30.161 1.00 87.94 353 GLN A O 1
ATOM 2909 N N . PHE A 1 354 ? 1.157 -2.778 30.472 1.00 90.50 354 PHE A N 1
ATOM 2910 C CA . PHE A 1 354 ? 1.014 -4.234 30.459 1.00 90.50 354 PHE A CA 1
ATOM 2911 C C . PHE A 1 354 ? 1.493 -4.847 29.135 1.00 90.50 354 PHE A C 1
ATOM 2913 O O . PHE A 1 354 ? 2.246 -5.822 29.144 1.00 90.50 354 PHE A O 1
ATOM 2920 N N . THR A 1 355 ? 1.102 -4.272 27.992 1.00 89.06 355 THR A N 1
ATOM 2921 C CA . THR A 1 355 ? 1.562 -4.756 26.678 1.00 89.06 355 THR A CA 1
ATOM 2922 C C . THR A 1 355 ? 3.061 -4.539 26.473 1.00 89.06 355 THR A C 1
ATOM 2924 O O . THR A 1 355 ? 3.731 -5.435 25.967 1.00 89.06 355 THR A O 1
ATOM 2927 N N . GLY A 1 356 ? 3.609 -3.409 26.936 1.00 85.69 356 GLY A N 1
ATOM 2928 C CA . GLY A 1 356 ? 5.048 -3.141 26.945 1.00 85.69 356 GLY A CA 1
ATOM 2929 C C . GLY A 1 356 ? 5.829 -4.166 27.765 1.00 85.69 356 GLY A C 1
ATOM 2930 O O . GLY A 1 356 ? 6.791 -4.740 27.264 1.00 85.69 356 GLY A O 1
ATOM 2931 N N . GLY A 1 357 ? 5.365 -4.479 28.977 1.00 88.50 357 GLY A N 1
ATOM 2932 C CA . GLY A 1 357 ? 5.986 -5.491 29.834 1.00 88.50 357 GLY A CA 1
ATOM 2933 C C . GLY A 1 357 ? 5.984 -6.892 29.213 1.00 88.50 357 GLY A C 1
ATOM 2934 O O . GLY A 1 357 ? 6.965 -7.623 29.341 1.00 88.50 357 GLY A O 1
ATOM 2935 N N . ILE A 1 358 ? 4.923 -7.261 28.481 1.00 89.50 358 ILE A N 1
ATOM 2936 C CA . ILE A 1 358 ? 4.897 -8.520 27.719 1.00 89.50 358 ILE A CA 1
ATOM 2937 C C . ILE A 1 358 ? 5.970 -8.517 26.628 1.00 89.50 358 ILE A C 1
ATOM 2939 O O . ILE A 1 358 ? 6.668 -9.517 26.477 1.00 89.50 358 ILE A O 1
ATOM 2943 N N . ILE A 1 359 ? 6.108 -7.422 25.876 1.00 86.31 359 ILE A N 1
ATOM 2944 C CA . ILE A 1 359 ? 7.098 -7.313 24.794 1.00 86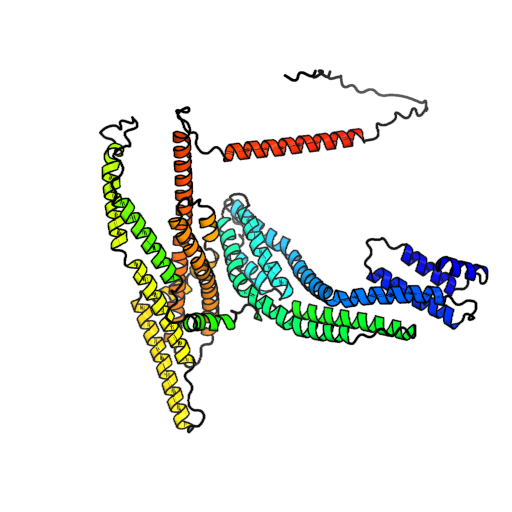.31 359 ILE A CA 1
ATOM 2945 C C . ILE A 1 359 ? 8.516 -7.473 25.354 1.00 86.31 359 ILE A C 1
ATOM 2947 O O . ILE A 1 359 ? 9.261 -8.325 24.872 1.00 86.31 359 ILE A O 1
ATOM 2951 N N . VAL A 1 360 ? 8.855 -6.737 26.419 1.00 86.69 360 VAL A N 1
ATOM 2952 C CA . VAL A 1 360 ? 10.167 -6.828 27.085 1.00 86.69 360 VAL A CA 1
ATOM 2953 C C . VAL A 1 360 ? 10.435 -8.252 27.578 1.00 86.69 360 VAL A C 1
ATOM 2955 O O . VAL A 1 360 ? 11.467 -8.835 27.251 1.00 86.69 360 VAL A O 1
ATOM 2958 N N . SER A 1 361 ? 9.469 -8.867 28.267 1.00 89.06 361 SER A N 1
ATOM 2959 C CA . SER A 1 361 ? 9.608 -10.240 28.764 1.00 89.06 361 SER A CA 1
ATOM 2960 C C . SER A 1 361 ? 9.811 -11.262 27.636 1.00 89.06 361 SER A C 1
ATOM 2962 O O . SER A 1 361 ? 10.589 -12.205 27.783 1.00 89.06 361 SER A O 1
ATOM 2964 N N . VAL A 1 362 ? 9.150 -11.089 26.486 1.00 88.31 362 VAL A N 1
ATOM 2965 C CA . VAL A 1 362 ? 9.347 -11.964 25.319 1.00 88.31 362 VAL A CA 1
ATOM 2966 C C . VAL A 1 362 ? 10.771 -11.843 24.776 1.00 88.31 362 VAL A C 1
ATOM 2968 O O . VAL A 1 362 ? 11.375 -12.874 24.479 1.00 88.31 362 VAL A O 1
ATOM 2971 N N . VAL A 1 363 ? 11.320 -10.629 24.683 1.00 86.12 363 VAL A N 1
ATOM 2972 C CA . VAL A 1 363 ? 12.698 -10.391 24.219 1.00 86.12 363 VAL A CA 1
ATOM 2973 C C . VAL A 1 363 ? 13.712 -11.023 25.173 1.00 86.12 363 VAL A C 1
ATOM 2975 O O . VAL A 1 363 ? 14.596 -11.759 24.734 1.00 86.12 363 VAL A O 1
ATOM 2978 N N . GLU A 1 364 ? 13.551 -10.816 26.481 1.00 88.69 364 GLU A N 1
ATOM 2979 C CA . GLU A 1 364 ? 14.402 -11.435 27.503 1.00 88.69 364 GLU A CA 1
ATOM 2980 C C . GLU A 1 364 ? 14.398 -12.964 27.387 1.00 88.69 364 GLU A C 1
ATOM 2982 O O . GLU A 1 364 ? 15.455 -13.591 27.338 1.00 88.69 364 GLU A O 1
ATOM 2987 N N . LEU A 1 365 ? 13.214 -13.574 27.255 1.00 88.94 365 LEU A N 1
ATOM 2988 C CA . LEU A 1 365 ? 13.069 -15.024 27.104 1.00 88.94 365 LEU A CA 1
ATOM 2989 C C . LEU A 1 365 ? 13.648 -15.550 25.782 1.00 88.94 365 LEU A C 1
ATOM 2991 O O . LEU A 1 365 ? 14.122 -16.689 25.732 1.00 88.94 365 LEU A O 1
ATOM 2995 N N . GLN A 1 366 ? 13.586 -14.774 24.698 1.00 86.31 366 GLN A N 1
ATOM 2996 C CA . GLN A 1 366 ? 14.189 -15.141 23.413 1.00 86.31 366 GLN A CA 1
ATOM 2997 C C . GLN A 1 366 ? 15.718 -15.150 23.488 1.00 86.31 366 GLN A C 1
ATOM 2999 O O . GLN A 1 366 ? 16.331 -16.056 22.926 1.00 86.31 366 GLN A O 1
ATOM 3004 N N . ASN A 1 367 ? 16.303 -14.210 24.233 1.00 87.38 367 ASN A N 1
ATOM 3005 C CA . ASN A 1 367 ? 17.749 -14.048 24.381 1.00 87.38 367 ASN A CA 1
ATOM 3006 C C . ASN A 1 367 ? 18.395 -15.022 25.382 1.00 87.38 367 ASN A C 1
ATOM 3008 O O . ASN A 1 367 ? 19.621 -15.087 25.453 1.00 87.38 367 ASN A O 1
ATOM 3012 N N . LEU A 1 368 ? 17.607 -15.799 26.137 1.00 88.00 368 LEU A N 1
ATOM 3013 C CA . LEU A 1 368 ? 18.135 -16.852 27.009 1.00 88.00 368 LEU A CA 1
ATOM 3014 C C . LEU A 1 368 ? 18.861 -17.931 26.192 1.00 88.00 368 LEU A C 1
ATOM 3016 O O . LEU A 1 368 ? 18.241 -18.688 25.438 1.00 88.00 368 LEU A O 1
ATOM 3020 N N . THR A 1 369 ? 20.168 -18.037 26.405 1.00 83.25 369 THR A N 1
ATOM 3021 C CA . THR A 1 369 ? 21.043 -19.066 25.837 1.00 83.25 369 THR A CA 1
ATOM 3022 C C . THR A 1 369 ? 21.607 -19.959 26.944 1.00 83.25 369 THR A C 1
ATOM 3024 O O . THR A 1 369 ? 21.632 -19.582 28.114 1.00 83.25 369 THR A O 1
ATOM 3027 N N . PHE A 1 370 ? 21.998 -21.182 26.585 1.00 82.50 370 PHE A N 1
ATOM 3028 C CA . PHE A 1 370 ? 22.705 -22.108 27.477 1.00 82.50 370 PHE A CA 1
ATOM 3029 C C . PHE A 1 370 ? 24.208 -22.035 27.210 1.00 82.50 370 PHE A C 1
ATOM 3031 O O . PHE A 1 370 ? 24.630 -21.666 26.106 1.00 82.50 370 PHE A O 1
ATOM 3038 N N . ASP A 1 371 ? 25.016 -22.410 28.197 1.00 78.50 371 ASP A N 1
ATOM 3039 C CA . ASP A 1 371 ? 26.466 -22.312 28.070 1.00 78.50 371 ASP A CA 1
ATOM 3040 C C . ASP A 1 371 ? 27.003 -23.409 27.133 1.00 78.50 371 ASP A C 1
ATOM 3042 O O . ASP A 1 371 ? 26.955 -24.610 27.420 1.00 78.50 371 ASP A O 1
ATOM 3046 N N . GLN A 1 372 ? 27.508 -23.006 25.965 1.00 76.50 372 GLN A N 1
ATOM 3047 C CA . GLN A 1 372 ? 27.984 -23.940 24.936 1.00 76.50 372 GLN A CA 1
ATOM 3048 C C . GLN A 1 372 ? 29.285 -24.649 25.337 1.00 76.50 372 GLN A C 1
ATOM 3050 O O . GLN A 1 372 ? 29.663 -25.636 24.707 1.00 76.50 372 GLN A O 1
ATOM 3055 N N . THR A 1 373 ? 29.953 -24.174 26.391 1.00 77.44 373 THR A N 1
ATOM 3056 C CA . THR A 1 373 ? 31.206 -24.744 26.903 1.00 77.44 373 THR A CA 1
ATOM 3057 C C . THR A 1 373 ? 30.998 -25.853 27.941 1.00 77.44 373 THR A C 1
ATOM 3059 O O . THR A 1 373 ? 31.931 -26.601 28.232 1.00 77.44 373 THR A O 1
ATOM 3062 N N . ALA A 1 374 ? 29.781 -26.000 28.476 1.00 80.50 374 ALA A N 1
ATOM 3063 C CA . ALA A 1 374 ? 29.450 -26.987 29.501 1.00 80.50 374 ALA A CA 1
ATOM 3064 C C . ALA A 1 374 ? 29.252 -28.412 28.941 1.00 80.50 374 ALA A C 1
ATOM 3066 O O . ALA A 1 374 ? 29.008 -28.616 27.752 1.00 80.50 374 ALA A O 1
ATOM 3067 N N . ASP A 1 375 ? 29.293 -29.419 29.821 1.00 84.69 375 ASP A N 1
ATOM 3068 C CA . ASP A 1 375 ? 29.037 -30.819 29.458 1.00 84.69 375 ASP A CA 1
ATOM 3069 C C . ASP A 1 375 ? 27.659 -31.010 28.803 1.00 84.69 375 ASP A C 1
ATOM 3071 O O . ASP A 1 375 ? 26.670 -30.388 29.198 1.00 84.69 375 ASP A O 1
ATOM 3075 N N . LYS A 1 376 ? 27.550 -31.960 27.863 1.00 83.69 376 LYS A N 1
ATOM 3076 C CA . LYS A 1 376 ? 26.298 -32.244 27.128 1.00 83.69 376 LYS A CA 1
ATOM 3077 C C . LYS A 1 376 ? 25.094 -32.532 28.036 1.00 83.69 376 LYS A C 1
ATOM 3079 O O . LYS A 1 376 ? 23.957 -32.279 27.642 1.00 83.69 376 LYS A O 1
ATOM 3084 N N . GLU A 1 377 ? 25.308 -33.085 29.230 1.00 83.31 377 GLU A N 1
ATOM 3085 C CA . GLU A 1 377 ? 24.234 -33.310 30.206 1.00 83.31 377 GLU A CA 1
ATOM 3086 C C . GLU A 1 377 ? 23.766 -32.011 30.871 1.00 83.31 377 GLU A C 1
ATOM 3088 O O . GLU A 1 377 ? 22.557 -31.790 30.987 1.00 83.31 377 GLU A O 1
ATOM 3093 N N . LYS A 1 378 ? 24.700 -31.116 31.217 1.00 82.06 378 LYS A N 1
ATOM 3094 C CA . LYS A 1 378 ? 24.394 -29.788 31.764 1.00 82.06 378 LYS A CA 1
ATOM 3095 C C . LYS A 1 378 ? 23.678 -28.927 30.728 1.00 82.06 378 LYS A C 1
ATOM 3097 O O . LYS A 1 378 ? 22.600 -28.421 31.027 1.00 82.06 378 LYS A O 1
ATOM 3102 N N . GLN A 1 379 ? 24.155 -28.923 29.482 1.00 85.50 379 GLN A N 1
ATOM 3103 C CA . GLN A 1 379 ? 23.482 -28.266 28.355 1.00 85.50 379 GLN A CA 1
ATOM 3104 C C . GLN A 1 379 ? 22.032 -28.744 28.183 1.00 85.50 379 GLN A C 1
ATOM 3106 O O . GLN A 1 379 ? 21.114 -27.938 28.043 1.00 85.50 379 GLN A O 1
ATOM 3111 N N . LYS A 1 380 ? 21.789 -30.063 28.245 1.00 84.81 380 LYS A N 1
ATOM 3112 C CA . LYS A 1 380 ? 20.427 -30.620 28.174 1.00 84.81 380 LYS A CA 1
ATOM 3113 C C . LYS A 1 380 ? 19.556 -30.185 29.354 1.00 84.81 380 LYS A C 1
ATOM 3115 O O . LYS A 1 380 ? 18.357 -29.981 29.166 1.00 84.81 380 LYS A O 1
ATOM 3120 N N . SER A 1 381 ? 20.117 -30.082 30.558 1.00 87.88 381 SER A N 1
ATOM 3121 C CA . SER A 1 381 ? 19.378 -29.639 31.746 1.00 87.88 381 SER A CA 1
ATOM 3122 C C . SER A 1 381 ? 19.024 -28.147 31.696 1.00 87.88 381 SER A C 1
ATOM 3124 O O . SER A 1 381 ? 17.874 -27.793 31.957 1.00 87.88 381 SER A O 1
ATOM 3126 N N . GLU A 1 382 ? 19.951 -27.294 31.258 1.00 87.25 382 GLU A N 1
ATOM 3127 C CA . GLU A 1 382 ? 19.739 -25.854 31.081 1.00 87.25 382 GLU A CA 1
ATOM 3128 C C . GLU A 1 382 ? 18.725 -25.573 29.972 1.00 87.25 382 GLU A C 1
ATOM 3130 O O . GLU A 1 382 ? 17.779 -24.815 30.179 1.00 87.25 382 GLU A O 1
ATOM 3135 N N . ALA A 1 383 ? 18.837 -26.262 28.832 1.00 86.81 383 ALA A N 1
ATOM 3136 C CA . ALA A 1 383 ? 17.863 -26.155 27.749 1.00 86.81 383 ALA A CA 1
ATOM 3137 C C . ALA A 1 383 ? 16.445 -26.537 28.212 1.00 86.81 383 ALA A C 1
ATOM 3139 O O . ALA A 1 383 ? 15.483 -25.826 27.915 1.00 86.81 383 ALA A O 1
ATOM 3140 N N . LYS A 1 384 ? 16.305 -27.612 29.005 1.00 88.81 384 LYS A N 1
ATOM 3141 C CA . LYS A 1 384 ? 15.018 -27.989 29.618 1.00 88.81 384 LYS A CA 1
ATOM 3142 C C . LYS A 1 384 ? 14.506 -26.925 30.587 1.00 88.81 384 LYS A C 1
ATOM 3144 O O . LYS A 1 384 ? 13.308 -26.650 30.600 1.00 88.81 384 LYS A O 1
ATOM 3149 N N . HIS A 1 385 ? 15.381 -26.318 31.385 1.00 90.81 385 HIS A N 1
ATOM 3150 C CA . HIS A 1 385 ? 14.995 -25.256 32.311 1.00 90.81 385 HIS A CA 1
ATOM 3151 C C . HIS A 1 385 ? 14.496 -24.005 31.570 1.00 90.81 385 HIS A C 1
ATOM 3153 O O . HIS A 1 385 ? 13.414 -23.505 31.881 1.00 90.81 385 HIS A O 1
ATOM 3159 N N . ILE A 1 386 ? 15.213 -23.557 30.532 1.00 90.56 386 ILE A N 1
ATOM 3160 C CA . ILE A 1 386 ? 14.791 -22.448 29.658 1.00 90.56 386 ILE A CA 1
ATOM 3161 C C . ILE A 1 386 ? 13.436 -22.768 29.014 1.00 90.56 386 ILE A C 1
ATOM 3163 O O . ILE A 1 386 ? 12.530 -21.932 28.992 1.00 90.56 386 ILE A O 1
ATOM 3167 N N . GLN A 1 387 ? 13.250 -23.998 28.533 1.00 89.50 387 GLN A N 1
ATOM 3168 C CA . GLN A 1 387 ? 11.981 -24.439 27.958 1.00 89.50 387 GLN A CA 1
ATOM 3169 C C . GLN A 1 387 ? 10.832 -24.383 28.980 1.00 89.50 387 GLN A C 1
ATOM 3171 O O . GLN A 1 387 ? 9.753 -23.875 28.666 1.00 89.50 387 GLN A O 1
ATOM 3176 N N . MET A 1 388 ? 11.056 -24.842 30.216 1.00 90.88 388 MET A N 1
ATOM 3177 C CA . MET A 1 388 ? 10.065 -24.753 31.295 1.00 90.88 388 MET A CA 1
ATOM 3178 C C . MET A 1 388 ? 9.719 -23.301 31.644 1.00 90.88 388 MET A C 1
ATOM 3180 O O . MET A 1 388 ? 8.544 -22.993 31.857 1.00 90.88 388 MET A O 1
ATOM 3184 N N . GLN A 1 389 ? 10.703 -22.396 31.665 1.00 92.38 389 GLN A N 1
ATOM 3185 C CA . GLN A 1 389 ? 10.467 -20.963 31.871 1.00 92.38 389 GLN A CA 1
ATOM 3186 C C . GLN A 1 389 ? 9.582 -20.376 30.765 1.00 92.38 389 GLN A C 1
ATOM 3188 O O . GLN A 1 389 ? 8.581 -19.726 31.068 1.00 92.38 389 GLN A O 1
ATOM 3193 N N . LYS A 1 390 ? 9.875 -20.680 29.493 1.00 92.00 390 LYS A N 1
ATOM 3194 C CA . LYS A 1 390 ? 9.064 -20.244 28.341 1.00 92.00 390 LYS A CA 1
ATOM 3195 C C . LYS A 1 390 ? 7.624 -20.765 28.418 1.00 92.00 390 LYS A C 1
ATOM 3197 O O . LYS A 1 390 ? 6.676 -20.010 28.206 1.00 92.00 390 LYS A O 1
ATOM 3202 N N . GLN A 1 391 ? 7.433 -22.036 28.777 1.00 90.38 391 GLN A N 1
ATOM 3203 C CA . GLN A 1 391 ? 6.097 -22.628 28.939 1.00 90.38 391 GLN A CA 1
ATOM 3204 C C . GLN A 1 391 ? 5.311 -22.019 30.110 1.00 90.38 391 GLN A C 1
ATOM 3206 O O . GLN A 1 391 ? 4.094 -21.817 30.002 1.00 90.38 391 GLN A O 1
ATOM 3211 N N . ARG A 1 392 ? 5.989 -21.711 31.224 1.00 92.69 392 ARG A N 1
ATOM 3212 C CA . ARG A 1 392 ? 5.384 -21.030 32.375 1.00 92.69 392 ARG A CA 1
ATOM 3213 C C . ARG A 1 392 ? 4.948 -19.617 32.001 1.00 92.69 392 ARG A C 1
ATOM 3215 O O . ARG A 1 392 ? 3.779 -19.298 32.198 1.00 92.69 392 ARG A O 1
ATOM 3222 N N . ALA A 1 393 ? 5.832 -18.833 31.385 1.00 93.62 393 ALA A N 1
ATOM 3223 C CA . ALA A 1 393 ? 5.529 -17.477 30.932 1.00 93.62 393 ALA A CA 1
ATOM 3224 C C . ALA A 1 393 ? 4.320 -17.446 29.983 1.00 93.62 393 ALA A C 1
ATOM 3226 O O . ALA A 1 393 ? 3.397 -16.655 30.172 1.00 93.62 393 ALA A O 1
ATOM 3227 N N . LEU A 1 394 ? 4.252 -18.379 29.025 1.00 92.94 394 LEU A N 1
ATOM 3228 C CA . LEU A 1 394 ? 3.101 -18.512 28.127 1.00 92.94 394 LEU A CA 1
ATOM 3229 C C . LEU A 1 394 ? 1.802 -18.854 28.881 1.00 92.94 394 LEU A C 1
ATOM 3231 O O . LEU A 1 394 ? 0.734 -18.315 28.588 1.00 92.94 394 LEU A O 1
ATOM 3235 N N . SER A 1 395 ? 1.879 -19.748 29.867 1.00 93.75 395 SER A N 1
ATOM 3236 C CA . SER A 1 395 ? 0.719 -20.129 30.680 1.00 93.75 395 SER A CA 1
ATOM 3237 C C . SER A 1 395 ? 0.220 -18.977 31.551 1.00 93.75 395 SER A C 1
ATOM 3239 O O . SER A 1 395 ? -0.991 -18.804 31.705 1.00 93.75 395 SER A O 1
ATOM 3241 N N . ASP A 1 396 ? 1.131 -18.182 32.106 1.00 95.19 396 ASP A N 1
ATOM 3242 C CA . ASP A 1 396 ? 0.790 -17.013 32.910 1.00 95.19 396 ASP A CA 1
ATOM 3243 C C . ASP A 1 396 ? 0.222 -15.885 32.044 1.00 95.19 396 ASP A C 1
ATOM 3245 O O . ASP A 1 396 ? -0.775 -15.276 32.435 1.00 95.19 396 ASP A O 1
ATOM 3249 N N . LEU A 1 397 ? 0.723 -15.709 30.815 1.00 95.38 397 LEU A N 1
ATOM 3250 C CA . LEU A 1 397 ? 0.106 -14.828 29.824 1.00 95.38 397 LEU A CA 1
ATOM 3251 C C . LEU A 1 397 ? -1.355 -15.220 29.561 1.00 95.38 397 LEU A C 1
ATOM 3253 O O . LEU A 1 397 ? -2.234 -14.365 29.623 1.00 95.38 397 LEU A O 1
ATOM 3257 N N . PHE A 1 398 ? -1.659 -16.506 29.347 1.00 96.12 398 PHE A N 1
ATOM 3258 C CA . PHE A 1 398 ? -3.048 -16.950 29.158 1.00 96.12 398 PHE A CA 1
ATOM 3259 C C . PHE A 1 398 ? -3.951 -16.633 30.356 1.00 96.12 398 PHE A C 1
ATOM 3261 O O . PHE A 1 398 ? -5.110 -16.259 30.164 1.00 96.12 398 PHE A O 1
ATOM 3268 N N . LYS A 1 399 ? -3.443 -16.765 31.588 1.00 95.94 399 LYS A N 1
ATOM 3269 C CA . LYS A 1 399 ? -4.199 -16.401 32.797 1.00 95.94 399 LYS A CA 1
ATOM 3270 C C . LYS A 1 399 ? -4.445 -14.897 32.853 1.00 95.94 399 LYS A C 1
ATOM 3272 O O . LYS A 1 399 ? -5.563 -14.489 33.155 1.00 95.94 399 LYS A O 1
ATOM 3277 N N . SER A 1 400 ? -3.434 -14.086 32.553 1.00 95.31 400 SER A N 1
ATOM 3278 C CA . SER A 1 400 ? -3.552 -12.626 32.531 1.00 95.31 400 SER A CA 1
ATOM 3279 C C . SER A 1 400 ? -4.548 -12.159 31.470 1.00 95.31 400 SER A C 1
ATOM 3281 O O . SER A 1 400 ? -5.445 -11.387 31.791 1.00 95.31 400 SER A O 1
ATOM 3283 N N . LEU A 1 401 ? -4.490 -12.709 30.251 1.00 95.38 401 LEU A N 1
ATOM 3284 C CA . LEU A 1 401 ? -5.461 -12.422 29.186 1.00 95.38 401 LEU A CA 1
ATOM 3285 C C . LEU A 1 401 ? -6.894 -12.824 29.578 1.00 95.38 401 LEU A C 1
ATOM 3287 O O . LEU A 1 401 ? -7.850 -12.118 29.271 1.00 95.38 401 LEU A O 1
ATOM 3291 N N . ALA A 1 402 ? -7.070 -13.944 30.283 1.00 96.00 402 ALA A N 1
ATOM 3292 C CA . ALA A 1 402 ? -8.386 -14.333 30.786 1.00 96.00 402 ALA A CA 1
ATOM 3293 C C . ALA A 1 402 ? -8.904 -13.367 31.867 1.00 96.00 402 ALA A C 1
ATOM 3295 O O . ALA A 1 402 ? -10.081 -13.008 31.857 1.00 96.00 402 ALA A O 1
ATOM 3296 N N . LYS A 1 403 ? -8.025 -12.909 32.770 1.00 94.50 403 LYS A N 1
ATOM 3297 C CA . LYS A 1 403 ? -8.361 -11.921 33.809 1.00 94.50 403 LYS A CA 1
ATOM 3298 C C . LYS A 1 403 ? -8.753 -10.563 33.226 1.00 94.50 403 LYS A C 1
ATOM 3300 O O . LYS A 1 403 ? -9.626 -9.914 33.790 1.00 94.50 403 LYS A O 1
ATOM 3305 N N . THR A 1 404 ? -8.171 -10.156 32.096 1.00 91.38 404 THR A N 1
ATOM 3306 C CA . THR A 1 404 ? -8.559 -8.922 31.388 1.00 91.38 404 THR A CA 1
ATOM 3307 C C . THR A 1 404 ? -9.869 -9.057 30.599 1.00 91.38 404 THR A C 1
ATOM 3309 O O . THR A 1 404 ? -10.313 -8.097 29.976 1.00 91.38 404 THR A O 1
ATOM 3312 N N . GLY A 1 405 ? -10.525 -10.225 30.641 1.00 93.06 405 GLY A N 1
ATOM 3313 C CA . GLY A 1 405 ? -11.841 -10.459 30.038 1.00 93.06 405 GLY A CA 1
ATOM 3314 C C . GLY A 1 405 ? -11.810 -11.144 28.669 1.00 93.06 405 GLY A C 1
ATOM 3315 O O . GLY A 1 405 ? -12.861 -11.310 28.040 1.00 93.06 405 GLY A O 1
ATOM 3316 N N . LEU A 1 406 ? -10.640 -11.580 28.186 1.00 95.75 406 LEU A N 1
ATOM 3317 C CA . LEU A 1 406 ? -10.545 -12.318 26.927 1.00 95.75 406 LEU A CA 1
ATOM 3318 C C . LEU A 1 406 ? -10.911 -13.793 27.114 1.00 95.75 406 LEU A C 1
ATOM 3320 O O . LEU A 1 406 ? -10.655 -14.409 28.145 1.00 95.75 406 LEU A O 1
ATOM 3324 N N . SER A 1 407 ? -11.483 -14.401 26.074 1.00 96.12 407 SER A N 1
ATOM 3325 C CA . SER A 1 407 ? -11.853 -15.813 26.088 1.00 96.12 407 SER A CA 1
ATOM 3326 C C . SER A 1 407 ? -11.389 -16.502 24.818 1.00 96.12 407 SER A C 1
ATOM 3328 O O . SER A 1 407 ? -11.878 -16.211 23.726 1.00 96.12 407 SER A O 1
ATOM 3330 N N . TYR A 1 408 ? -10.500 -17.484 24.971 1.00 95.69 408 TYR A N 1
ATOM 3331 C CA . TYR A 1 408 ? -10.045 -18.280 23.835 1.00 95.69 408 TYR A CA 1
ATOM 3332 C C . TYR A 1 408 ? -11.198 -19.058 23.178 1.00 95.69 408 TYR A C 1
ATOM 3334 O O . TYR A 1 408 ? -11.232 -19.198 21.961 1.00 95.69 408 TYR A O 1
ATOM 3342 N N . ARG A 1 409 ? -12.196 -19.504 23.956 1.00 95.06 409 ARG A N 1
ATOM 3343 C CA . ARG A 1 409 ? -13.367 -20.220 23.423 1.00 95.06 409 ARG A CA 1
ATOM 3344 C C . ARG A 1 409 ? -14.215 -19.330 22.515 1.00 95.06 409 ARG A C 1
ATOM 3346 O O . ARG A 1 409 ? -14.586 -19.773 21.433 1.00 95.06 409 ARG A O 1
ATOM 3353 N N . LYS A 1 410 ? -14.459 -18.075 22.921 1.00 93.62 410 LYS A N 1
ATOM 3354 C CA . LYS A 1 410 ? -15.176 -17.088 22.092 1.00 93.62 410 LYS A CA 1
ATOM 3355 C C . LYS A 1 410 ? -14.442 -16.826 20.777 1.00 93.62 410 LYS A C 1
ATOM 3357 O O . LYS A 1 410 ? -15.064 -16.792 19.718 1.00 93.62 410 LYS A O 1
ATOM 3362 N N . GLY A 1 411 ? -13.117 -16.701 20.829 1.00 92.88 411 GLY A N 1
ATOM 3363 C CA . GLY A 1 411 ? -12.329 -16.512 19.615 1.00 92.88 411 GLY A CA 1
ATOM 3364 C C . GLY A 1 411 ? -12.309 -17.736 18.705 1.00 92.88 411 GLY A C 1
ATOM 3365 O O . GLY A 1 411 ? -12.429 -17.577 17.499 1.00 92.88 411 GLY A O 1
ATOM 3366 N N . LEU A 1 412 ? -12.252 -18.958 19.247 1.00 92.31 412 LEU A N 1
ATOM 3367 C CA . LEU A 1 412 ? -12.360 -20.180 18.437 1.00 92.31 412 LEU A CA 1
ATOM 3368 C C . LEU A 1 412 ? -13.724 -20.302 17.750 1.00 92.31 412 LEU A C 1
ATOM 3370 O O . LEU A 1 412 ? -13.781 -20.735 16.602 1.00 92.31 412 LEU A O 1
ATOM 3374 N N . SER A 1 413 ? -14.816 -19.916 18.422 1.00 91.75 413 SER A N 1
ATOM 3375 C CA . SER A 1 413 ? -16.134 -19.874 17.778 1.00 91.75 413 SER A CA 1
ATOM 3376 C C . SER A 1 413 ? -16.203 -18.823 16.672 1.00 91.75 413 SER A C 1
ATOM 3378 O O . SER A 1 413 ? -16.760 -19.101 15.618 1.00 91.75 413 SER A O 1
ATOM 3380 N N . TRP A 1 414 ? -15.595 -17.652 16.881 1.00 89.25 414 TRP A N 1
ATOM 3381 C CA . TRP A 1 414 ? -15.567 -16.581 15.885 1.00 89.25 414 TRP A CA 1
ATOM 3382 C C . TRP A 1 414 ? -14.675 -16.916 14.682 1.00 89.25 414 TRP A C 1
ATOM 3384 O O . TRP A 1 414 ? -15.059 -16.683 13.546 1.00 89.25 414 TRP A O 1
ATOM 3394 N N . ALA A 1 415 ? -13.533 -17.570 14.896 1.00 84.88 415 ALA A N 1
ATOM 3395 C CA . ALA A 1 415 ? -12.668 -18.029 13.806 1.00 84.88 415 ALA A CA 1
ATOM 3396 C C . ALA A 1 415 ? -13.351 -19.064 12.890 1.00 84.88 415 ALA A C 1
ATOM 3398 O O . ALA A 1 415 ? -12.939 -19.248 11.750 1.00 84.88 415 ALA A O 1
ATOM 3399 N N . ARG A 1 416 ? -14.378 -19.762 13.392 1.00 83.69 416 ARG A N 1
ATOM 3400 C CA . ARG A 1 416 ? -15.198 -20.705 12.616 1.00 83.69 416 ARG A CA 1
ATOM 3401 C C . ARG A 1 416 ? -16.431 -20.048 11.993 1.00 83.69 416 ARG A C 1
ATOM 3403 O O . ARG A 1 416 ? -17.081 -20.686 11.167 1.00 83.69 416 ARG A O 1
ATOM 3410 N N . SER A 1 417 ? -16.797 -18.832 12.406 1.00 77.94 417 SER A N 1
ATOM 3411 C CA . SER A 1 417 ? -17.961 -18.137 11.860 1.00 77.94 417 SER A CA 1
ATOM 3412 C C . SER A 1 417 ? -17.620 -17.447 10.538 1.00 77.94 417 SER A C 1
ATOM 3414 O O . SER A 1 417 ? -16.457 -17.193 10.216 1.00 77.94 417 SER A O 1
ATOM 3416 N N . ARG A 1 418 ? -18.658 -17.134 9.748 1.00 60.97 418 ARG A N 1
ATOM 3417 C CA . ARG A 1 418 ? -18.515 -16.350 8.506 1.00 60.97 418 ARG A CA 1
ATOM 3418 C C . ARG A 1 418 ? -17.937 -14.951 8.779 1.00 60.97 418 ARG A C 1
ATOM 3420 O O . ARG A 1 418 ? -17.332 -14.363 7.884 1.00 60.97 418 ARG A O 1
ATOM 3427 N N . ASP A 1 419 ? -18.044 -14.484 10.021 1.00 59.84 419 ASP A N 1
ATOM 3428 C CA . ASP A 1 419 ? -17.649 -13.154 10.480 1.00 59.84 419 ASP A CA 1
ATOM 3429 C C . ASP A 1 419 ? -16.129 -12.909 10.445 1.00 59.84 419 ASP A C 1
ATOM 3431 O O . ASP A 1 419 ? -15.687 -11.764 10.498 1.00 59.84 419 ASP A O 1
ATOM 3435 N N . CYS A 1 420 ? -15.295 -13.953 10.348 1.00 59.06 420 CYS A N 1
ATOM 3436 C CA . CYS A 1 420 ? -13.838 -13.788 10.256 1.00 59.06 420 CYS A CA 1
ATOM 3437 C C . CYS A 1 420 ? -13.415 -13.022 8.986 1.00 59.06 420 CYS A C 1
ATOM 3439 O O . CYS A 1 420 ? -12.400 -12.324 8.986 1.00 59.06 420 CYS A O 1
ATOM 3441 N N . HIS A 1 421 ? -14.204 -13.113 7.911 1.00 63.75 421 HIS A N 1
ATOM 3442 C CA . HIS A 1 421 ? -13.969 -12.370 6.669 1.00 63.75 421 HIS A CA 1
ATOM 3443 C C . HIS A 1 421 ? -14.478 -10.924 6.731 1.00 63.75 421 HIS A C 1
ATOM 3445 O O . HIS A 1 421 ? -14.159 -10.126 5.852 1.00 63.75 421 HIS A O 1
ATOM 3451 N N . GLU A 1 422 ? -15.207 -10.547 7.787 1.00 71.38 422 GLU A N 1
ATOM 3452 C CA . GLU A 1 422 ? -15.773 -9.205 7.923 1.00 71.38 422 GLU A CA 1
ATOM 3453 C C . GLU A 1 422 ? -14.745 -8.090 8.085 1.00 71.38 422 GLU A C 1
ATOM 3455 O O . GLU A 1 422 ? -15.090 -6.919 7.940 1.00 71.38 422 GLU A O 1
ATOM 3460 N N . ILE A 1 423 ? -13.489 -8.432 8.367 1.00 84.31 423 ILE A N 1
ATOM 3461 C CA . ILE A 1 423 ? -12.416 -7.449 8.520 1.00 84.31 423 ILE A CA 1
ATOM 3462 C C . ILE A 1 423 ? -12.242 -6.634 7.231 1.00 84.31 423 ILE A C 1
ATOM 3464 O O . ILE A 1 423 ? -12.038 -5.425 7.301 1.00 84.31 423 ILE A O 1
ATOM 3468 N N . LEU A 1 424 ? -12.376 -7.273 6.063 1.00 85.31 424 LEU A N 1
ATOM 3469 C CA . LEU A 1 424 ? -12.276 -6.599 4.765 1.00 85.31 424 LEU A CA 1
ATOM 3470 C C . LEU A 1 424 ? -13.535 -5.791 4.413 1.00 85.31 424 LEU A C 1
ATOM 3472 O O . LEU A 1 424 ? -13.454 -4.883 3.593 1.00 85.31 424 LEU A O 1
ATOM 3476 N N . TYR A 1 425 ? -14.669 -6.062 5.063 1.00 88.44 425 TYR A N 1
ATOM 3477 C CA . TYR A 1 425 ? -15.937 -5.345 4.864 1.00 88.44 425 TYR A CA 1
ATOM 3478 C C . TYR A 1 425 ? -16.113 -4.157 5.818 1.00 88.44 425 TYR A C 1
ATOM 3480 O O . TYR A 1 425 ? -17.177 -3.545 5.857 1.00 88.44 425 TYR A O 1
ATOM 3488 N N . LEU A 1 426 ? -15.103 -3.840 6.631 1.00 89.81 426 LEU A N 1
ATOM 3489 C CA . LEU A 1 426 ? -15.168 -2.696 7.531 1.00 89.81 426 LEU A CA 1
ATOM 3490 C C . LEU A 1 426 ? -15.207 -1.391 6.745 1.00 89.81 426 LEU A C 1
ATOM 3492 O O . LEU A 1 426 ? -14.347 -1.161 5.897 1.00 89.81 426 LEU A O 1
ATOM 3496 N N . GLN A 1 427 ? -16.152 -0.518 7.090 1.00 89.44 427 GLN A N 1
ATOM 3497 C CA . GLN A 1 427 ? -16.221 0.808 6.492 1.00 89.44 427 GLN A CA 1
ATOM 3498 C C . GLN A 1 427 ? -14.881 1.549 6.626 1.00 89.44 427 GLN A C 1
ATOM 3500 O O . GLN A 1 427 ? -14.240 1.470 7.689 1.00 89.44 427 GLN A O 1
ATOM 3505 N N . PRO A 1 428 ? -14.453 2.266 5.570 1.00 88.94 428 PRO A N 1
ATOM 3506 C CA . PRO A 1 428 ? -13.263 3.096 5.612 1.00 88.94 428 PRO A CA 1
ATOM 3507 C C . PRO A 1 428 ? -13.318 4.064 6.793 1.00 88.94 428 PRO A C 1
ATOM 3509 O O . PRO A 1 428 ? -14.329 4.715 7.038 1.00 88.94 428 PRO A O 1
ATOM 3512 N N . LEU A 1 429 ? -12.215 4.155 7.531 1.00 88.69 429 LEU A N 1
ATOM 3513 C CA . LEU A 1 429 ? -12.060 5.100 8.629 1.00 88.69 429 LEU A CA 1
ATOM 3514 C C . LEU A 1 429 ? -10.745 5.842 8.436 1.00 88.69 429 LEU A C 1
ATOM 3516 O O . LEU A 1 429 ? -9.673 5.261 8.635 1.00 88.69 429 LEU A O 1
ATOM 3520 N N . ASP A 1 430 ? -10.854 7.111 8.053 1.00 87.75 430 ASP A N 1
ATOM 3521 C CA . ASP A 1 430 ? -9.747 8.058 8.005 1.00 87.75 430 ASP A CA 1
ATOM 3522 C C . ASP A 1 430 ? -10.035 9.226 8.950 1.00 87.75 430 ASP A C 1
ATOM 3524 O O . ASP A 1 430 ? -10.733 10.187 8.618 1.00 87.75 430 ASP A O 1
ATOM 3528 N N . LEU A 1 431 ? -9.511 9.112 10.171 1.00 87.00 431 LEU A N 1
ATOM 3529 C CA . LEU A 1 431 ? -9.680 10.149 11.178 1.00 87.00 431 LEU A CA 1
ATOM 3530 C C . LEU A 1 431 ? -8.962 11.445 10.805 1.00 87.00 431 LEU A C 1
ATOM 3532 O O . LEU A 1 431 ? -9.440 12.494 11.205 1.00 87.00 431 LEU A O 1
ATOM 3536 N N . ARG A 1 432 ? -7.877 11.422 10.020 1.00 85.88 432 ARG A N 1
ATOM 3537 C CA . ARG A 1 432 ? -7.192 12.666 9.632 1.00 85.88 432 ARG A CA 1
ATOM 3538 C C . ARG A 1 432 ? -8.110 13.529 8.788 1.00 85.88 432 ARG A C 1
ATOM 3540 O O . ARG A 1 432 ? -8.400 14.657 9.160 1.00 85.88 432 ARG A O 1
ATOM 3547 N N . THR A 1 433 ? -8.668 12.940 7.734 1.00 86.00 433 THR A N 1
ATOM 3548 C CA . THR A 1 433 ? -9.635 13.630 6.878 1.00 86.00 433 THR A CA 1
ATOM 3549 C C . THR A 1 433 ? -10.872 14.063 7.661 1.00 86.00 433 THR A C 1
ATOM 3551 O O . THR A 1 433 ? -11.356 15.174 7.471 1.00 86.00 433 THR A O 1
ATOM 3554 N N . ALA A 1 434 ? -11.371 13.226 8.577 1.00 85.75 434 ALA A N 1
ATOM 3555 C CA . ALA A 1 434 ? -12.498 13.591 9.436 1.00 85.75 434 ALA A CA 1
ATOM 3556 C C . ALA A 1 434 ? -12.209 14.820 10.315 1.00 85.75 434 ALA A C 1
ATOM 3558 O O . ALA A 1 434 ? -13.086 15.662 10.495 1.00 85.75 434 ALA A O 1
ATOM 3559 N N . LEU A 1 435 ? -10.999 14.911 10.873 1.00 85.56 435 LEU A N 1
ATOM 3560 C CA . LEU A 1 435 ? -10.574 16.006 11.743 1.00 85.56 435 LEU A CA 1
ATOM 3561 C C . LEU A 1 435 ? -10.287 17.282 10.937 1.00 85.56 435 LEU A C 1
ATOM 3563 O O . LEU A 1 435 ? -10.668 18.358 11.387 1.00 85.56 435 LEU A O 1
ATOM 3567 N N . ASP A 1 436 ? -9.707 17.161 9.739 1.00 81.62 436 ASP A N 1
ATOM 3568 C CA . ASP A 1 436 ? -9.410 18.285 8.838 1.00 81.62 436 ASP A CA 1
ATOM 3569 C C . ASP A 1 436 ? -10.680 18.986 8.325 1.00 81.62 436 ASP A C 1
ATOM 3571 O O . ASP A 1 436 ? -10.679 20.193 8.092 1.00 81.62 436 ASP A O 1
ATOM 3575 N N . VAL A 1 437 ? -11.782 18.245 8.157 1.00 77.38 437 VAL A N 1
ATOM 3576 C CA . VAL A 1 437 ? -13.081 18.800 7.727 1.00 77.38 437 VAL A CA 1
ATOM 3577 C C . VAL A 1 437 ? -13.715 19.687 8.807 1.00 77.38 437 VAL A C 1
ATOM 3579 O O . VAL A 1 437 ? -14.532 20.554 8.494 1.00 77.38 437 VAL A O 1
ATOM 3582 N N . VAL A 1 438 ? -13.358 19.495 10.078 1.00 74.44 438 VAL A N 1
ATOM 3583 C CA . VAL A 1 438 ? -13.966 20.219 11.197 1.00 74.44 438 VAL A CA 1
ATOM 3584 C C . VAL A 1 438 ? -13.160 21.477 11.523 1.00 74.44 438 VAL A C 1
ATOM 3586 O O . VAL A 1 438 ? -12.107 21.414 12.157 1.00 74.44 438 VAL A O 1
ATOM 3589 N N . ASN A 1 439 ? -13.701 22.646 11.168 1.00 63.78 439 ASN A N 1
ATOM 3590 C CA . ASN A 1 439 ? -13.141 23.938 11.572 1.00 63.78 439 ASN A CA 1
ATOM 3591 C C . ASN A 1 439 ? -13.110 24.056 13.104 1.00 63.78 439 ASN A C 1
ATOM 3593 O O . ASN A 1 439 ? -14.150 24.033 13.762 1.00 63.78 439 ASN A O 1
ATOM 3597 N N . CYS A 1 440 ? -11.916 24.206 13.678 1.00 62.09 440 CYS A N 1
ATOM 3598 C CA . CYS A 1 440 ? -11.742 24.426 15.110 1.00 62.09 440 CYS A CA 1
ATOM 3599 C C . CYS A 1 440 ? -11.263 25.848 15.381 1.00 62.09 440 CYS A C 1
ATOM 3601 O O . CYS A 1 440 ? -10.165 26.234 14.995 1.00 62.09 440 CYS A O 1
ATOM 3603 N N . THR A 1 441 ? -12.088 26.616 16.085 1.00 57.81 441 THR A N 1
ATOM 3604 C CA . THR A 1 441 ? -11.822 28.015 16.448 1.00 57.81 441 THR A CA 1
ATOM 3605 C C . THR A 1 441 ? -10.944 28.152 17.699 1.00 57.81 441 THR A C 1
ATOM 3607 O O . THR A 1 441 ? -10.295 29.178 17.893 1.00 57.81 441 THR A O 1
ATOM 3610 N N . HIS A 1 442 ? -10.871 27.120 18.549 1.00 66.31 442 HIS A N 1
ATOM 3611 C CA . HIS A 1 442 ? -10.138 27.157 19.818 1.00 66.31 442 HIS A CA 1
ATOM 3612 C C . HIS A 1 442 ? -8.764 26.467 19.747 1.00 66.31 442 HIS A C 1
ATOM 3614 O O . HIS A 1 442 ? -8.662 25.289 19.412 1.00 66.31 442 HIS A O 1
ATOM 3620 N N . HIS A 1 443 ? -7.710 27.165 20.191 1.00 67.88 443 HIS A N 1
ATOM 3621 C CA . HIS A 1 443 ? -6.327 26.655 20.224 1.00 67.88 443 HIS A CA 1
ATOM 3622 C C . HIS A 1 443 ? -6.169 25.338 21.010 1.00 67.88 443 HIS A C 1
ATOM 3624 O O . HIS A 1 443 ? -5.447 24.442 20.587 1.00 67.88 443 HIS A O 1
ATOM 3630 N N . LEU A 1 444 ? -6.857 25.196 22.151 1.00 63.25 444 LEU A N 1
ATOM 3631 C CA . LEU A 1 444 ? -6.813 23.969 22.962 1.00 63.25 444 LEU A CA 1
ATOM 3632 C C . LEU A 1 444 ? -7.433 22.767 22.236 1.00 63.25 444 LEU A C 1
ATOM 3634 O O . LEU A 1 444 ? -6.932 21.648 22.354 1.00 63.25 444 LEU A O 1
ATOM 3638 N N . ASP A 1 445 ? -8.482 23.003 21.448 1.00 77.12 445 ASP A N 1
ATOM 3639 C CA . ASP A 1 445 ? -9.088 21.966 20.619 1.00 77.12 445 ASP A CA 1
ATOM 3640 C C . ASP A 1 445 ? -8.135 21.592 19.479 1.00 77.12 445 ASP A C 1
ATOM 3642 O O . ASP A 1 445 ? -7.900 20.408 19.270 1.00 77.12 445 ASP A O 1
ATOM 3646 N N . ALA A 1 446 ? -7.482 22.568 18.837 1.00 82.00 446 ALA A N 1
ATOM 3647 C CA . ALA A 1 446 ? -6.476 22.302 17.807 1.00 82.00 446 ALA A CA 1
ATOM 3648 C C . ALA A 1 446 ? -5.337 21.406 18.327 1.00 82.00 446 ALA A C 1
ATOM 3650 O O . ALA A 1 446 ? -5.035 20.393 17.702 1.00 82.00 446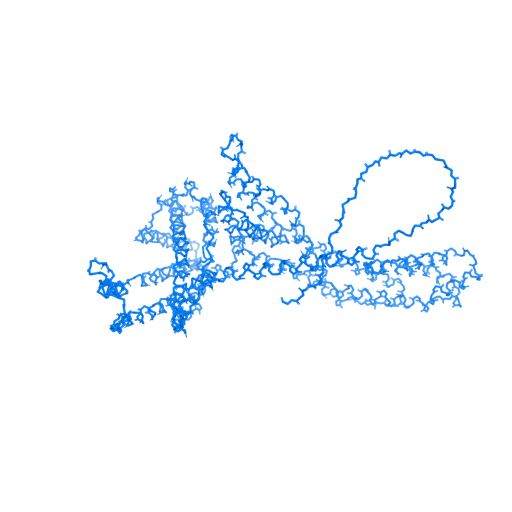 ALA A O 1
ATOM 3651 N N . THR A 1 447 ? -4.779 21.700 19.511 1.00 85.81 447 THR A N 1
ATOM 3652 C CA . THR A 1 447 ? -3.729 20.858 20.118 1.00 85.81 447 THR A CA 1
ATOM 3653 C C . THR A 1 447 ? -4.200 19.435 20.427 1.00 85.81 447 THR A C 1
ATOM 3655 O O . THR A 1 447 ? -3.439 18.480 20.295 1.00 85.81 447 THR A O 1
ATOM 3658 N N . LEU A 1 448 ? -5.465 19.259 20.820 1.00 87.06 448 LEU A N 1
ATOM 3659 C CA . LEU A 1 448 ? -6.010 17.929 21.071 1.00 87.06 448 LEU A CA 1
ATOM 3660 C C . LEU A 1 448 ? -6.190 17.146 19.768 1.00 87.06 448 LEU A C 1
ATOM 3662 O O . LEU A 1 448 ? -5.825 15.974 19.709 1.00 87.06 448 LEU A O 1
ATOM 3666 N N . LEU A 1 449 ? -6.726 17.780 18.724 1.00 87.06 449 LEU A N 1
ATOM 3667 C CA . LEU A 1 449 ? -6.910 17.124 17.430 1.00 87.06 449 LEU A CA 1
ATOM 3668 C C . LEU A 1 449 ? -5.569 16.745 16.799 1.00 87.06 449 LEU A C 1
ATOM 3670 O O . LEU A 1 449 ? -5.465 15.658 16.238 1.00 87.06 449 LEU A O 1
ATOM 3674 N N . THR A 1 450 ? -4.525 17.568 16.950 1.00 86.94 450 THR A N 1
ATOM 3675 C CA . THR A 1 450 ? -3.180 17.210 16.473 1.00 86.94 450 THR A CA 1
ATOM 3676 C C . THR A 1 450 ? -2.628 15.973 17.178 1.00 86.94 450 THR A C 1
ATOM 3678 O O . THR A 1 450 ? -2.045 15.114 16.519 1.00 86.94 450 THR A O 1
ATOM 3681 N N . GLU A 1 451 ? -2.855 15.827 18.488 1.00 89.06 451 GLU A N 1
ATOM 3682 C CA . GLU A 1 451 ? -2.434 14.629 19.230 1.00 89.06 451 GLU A CA 1
ATOM 3683 C C . GLU A 1 451 ? -3.275 13.390 18.878 1.00 89.06 451 GLU A C 1
ATOM 3685 O O . GLU A 1 451 ? -2.761 12.273 18.796 1.00 89.06 451 GLU A O 1
ATOM 3690 N N . ILE A 1 452 ? -4.571 13.559 18.600 1.00 89.62 452 ILE A N 1
ATOM 3691 C CA . ILE A 1 452 ? -5.413 12.465 18.092 1.00 89.62 452 ILE A CA 1
ATOM 3692 C C . ILE A 1 452 ? -4.916 12.017 16.707 1.00 89.62 452 ILE A C 1
ATOM 3694 O O . ILE A 1 452 ? -4.748 10.822 16.468 1.00 89.62 452 ILE A O 1
ATOM 3698 N N . SER A 1 453 ? -4.612 12.953 15.807 1.00 88.12 453 SER A N 1
ATOM 3699 C CA . SER A 1 453 ? -4.074 12.648 14.474 1.00 88.12 453 SER A CA 1
ATOM 3700 C C . SER A 1 453 ? -2.693 11.986 14.525 1.00 88.12 453 SER A C 1
ATOM 3702 O O . SER A 1 453 ? -2.402 11.111 13.705 1.00 88.12 453 SER A O 1
ATOM 3704 N N . SER A 1 454 ? -1.838 12.372 15.480 1.00 86.56 454 SER A N 1
ATOM 3705 C CA . SER A 1 454 ? -0.500 11.788 15.655 1.00 86.56 454 SER A CA 1
ATOM 3706 C C . SER A 1 454 ? -0.565 10.343 16.175 1.00 86.56 454 SER A C 1
ATOM 3708 O O . SER A 1 454 ? 0.204 9.479 15.742 1.00 86.56 454 SER A O 1
ATOM 3710 N N . THR A 1 455 ? -1.506 10.059 17.079 1.00 88.00 455 THR A N 1
ATOM 3711 C CA . THR A 1 455 ? -1.726 8.723 17.653 1.00 88.00 455 THR A CA 1
ATOM 3712 C C . THR A 1 455 ? -2.463 7.790 16.695 1.00 88.00 455 THR A C 1
ATOM 3714 O O . THR A 1 455 ? -2.144 6.598 16.636 1.00 88.00 455 THR A O 1
ATOM 3717 N N . TRP A 1 456 ? -3.383 8.324 15.887 1.00 90.25 456 TRP A N 1
ATOM 3718 C CA . TRP A 1 456 ? -4.170 7.556 14.923 1.00 90.25 456 TRP A CA 1
ATOM 3719 C C . TRP A 1 456 ? -3.319 6.795 13.901 1.00 90.25 456 TRP A C 1
ATOM 3721 O O . TRP A 1 456 ? -3.628 5.645 13.588 1.00 90.25 456 TRP A O 1
ATOM 3731 N N . ASP A 1 457 ? -2.215 7.379 13.429 1.00 85.56 457 ASP A N 1
ATOM 3732 C CA . ASP A 1 457 ? -1.295 6.701 12.505 1.00 85.56 457 ASP A CA 1
ATOM 3733 C C . ASP A 1 457 ? -0.787 5.376 13.070 1.00 85.56 457 ASP A C 1
ATOM 3735 O O . ASP A 1 457 ? -0.733 4.365 12.366 1.00 85.56 457 ASP A O 1
ATOM 3739 N N . GLY A 1 458 ? -0.454 5.376 14.364 1.00 85.75 458 GLY A N 1
ATOM 3740 C CA . GLY A 1 458 ? -0.064 4.174 15.087 1.00 85.75 458 GLY A CA 1
ATOM 3741 C C . GLY A 1 458 ? -1.206 3.164 15.123 1.00 85.75 458 GLY A C 1
ATOM 3742 O O . GLY A 1 458 ? -1.009 2.007 14.756 1.00 85.75 458 GLY A O 1
ATOM 3743 N N . CYS A 1 459 ? -2.415 3.596 15.490 1.00 88.75 459 CYS A N 1
ATOM 3744 C CA . CYS A 1 459 ? -3.596 2.730 15.523 1.00 88.75 459 CYS A CA 1
ATOM 3745 C C . CYS A 1 459 ? -3.869 2.071 14.162 1.00 88.75 459 CYS A C 1
ATOM 3747 O O . CYS A 1 459 ? -4.100 0.862 14.091 1.00 88.75 459 CYS A O 1
ATOM 3749 N N . GLN A 1 460 ? -3.798 2.846 13.079 1.00 88.56 460 GLN A N 1
ATOM 3750 C CA . GLN A 1 460 ? -4.014 2.364 11.719 1.00 88.56 460 GLN A CA 1
ATOM 3751 C C . GLN A 1 460 ? -2.932 1.364 11.300 1.00 88.56 460 GLN A C 1
ATOM 3753 O O . GLN A 1 460 ? -3.247 0.279 10.807 1.00 88.56 460 GLN A O 1
ATOM 3758 N N . LYS A 1 461 ? -1.662 1.702 11.543 1.00 88.31 461 LYS A N 1
ATOM 3759 C CA . LYS A 1 461 ? -0.508 0.845 11.253 1.00 88.31 461 LYS A CA 1
ATOM 3760 C C . LYS A 1 461 ? -0.612 -0.497 11.985 1.00 88.31 461 LYS A C 1
ATOM 3762 O O . LYS A 1 461 ? -0.544 -1.553 11.355 1.00 88.31 461 LYS A O 1
ATOM 3767 N N . TYR A 1 462 ? -0.841 -0.475 13.298 1.00 88.94 462 TYR A N 1
ATOM 3768 C CA . TYR A 1 462 ? -0.932 -1.690 14.110 1.00 88.94 462 TYR A CA 1
ATOM 3769 C C . TYR A 1 462 ? -2.175 -2.531 13.818 1.00 88.94 462 TYR A C 1
ATOM 3771 O O . TYR A 1 462 ? -2.118 -3.749 13.983 1.00 88.94 462 TYR A O 1
ATOM 3779 N N . PHE A 1 463 ? -3.273 -1.936 13.347 1.00 91.62 463 PHE A N 1
ATOM 3780 C CA . PHE A 1 463 ? -4.454 -2.690 12.929 1.00 91.62 463 PHE A CA 1
ATOM 3781 C C . PHE A 1 463 ? -4.142 -3.636 11.757 1.00 91.62 463 PHE A C 1
ATOM 3783 O O . PHE A 1 463 ? -4.323 -4.850 11.882 1.00 91.62 463 PHE A O 1
ATOM 3790 N N . TYR A 1 464 ? -3.607 -3.114 10.645 1.00 91.06 464 TYR A N 1
ATOM 3791 C CA . TYR A 1 464 ? -3.289 -3.945 9.473 1.00 91.06 464 TYR A CA 1
ATOM 3792 C C . TYR A 1 464 ? -2.103 -4.883 9.715 1.00 91.06 464 TYR A C 1
ATOM 3794 O O . TYR A 1 464 ? -2.114 -6.014 9.220 1.00 91.06 464 TYR A O 1
ATOM 3802 N N . ARG A 1 465 ? -1.138 -4.479 10.550 1.00 89.75 465 ARG A N 1
ATOM 3803 C CA . ARG A 1 465 ? -0.070 -5.379 11.009 1.00 89.75 465 ARG A CA 1
ATOM 3804 C C . ARG A 1 465 ? -0.599 -6.526 11.847 1.00 89.75 465 ARG A C 1
ATOM 3806 O O . ARG A 1 465 ? -0.213 -7.668 11.634 1.00 89.75 465 ARG A O 1
ATOM 3813 N N . SER A 1 466 ? -1.506 -6.254 12.785 1.00 90.25 466 SER A N 1
ATOM 3814 C CA . SER A 1 466 ? -2.120 -7.302 13.603 1.00 90.25 466 SER A CA 1
ATOM 3815 C C . SER A 1 466 ? -2.885 -8.293 12.733 1.00 90.25 466 SER A C 1
ATOM 3817 O O . SER A 1 466 ? -2.856 -9.487 13.012 1.00 90.25 466 SER A O 1
ATOM 3819 N N . LEU A 1 467 ? -3.510 -7.827 11.647 1.00 89.94 467 LEU A N 1
ATOM 3820 C CA . LEU A 1 467 ? -4.143 -8.690 10.652 1.00 89.94 467 LEU A CA 1
ATOM 3821 C C . LEU A 1 467 ? -3.128 -9.579 9.922 1.00 89.94 467 LEU A C 1
ATOM 3823 O O . LEU A 1 467 ? -3.320 -10.795 9.861 1.00 89.94 467 LEU A O 1
ATOM 3827 N N . ALA A 1 468 ? -2.019 -9.008 9.448 1.00 89.38 468 ALA A N 1
ATOM 3828 C CA . ALA A 1 468 ? -0.950 -9.767 8.801 1.00 89.38 468 ALA A CA 1
ATOM 3829 C C . ALA A 1 468 ? -0.303 -10.786 9.761 1.00 89.38 468 ALA A C 1
ATOM 3831 O O . ALA A 1 468 ? -0.171 -11.965 9.429 1.00 89.38 468 ALA A O 1
ATOM 3832 N N . ARG A 1 469 ? 0.032 -10.371 10.991 1.00 89.44 469 ARG A N 1
ATOM 3833 C CA . ARG A 1 469 ? 0.583 -11.236 12.049 1.00 89.44 469 ARG A CA 1
ATOM 3834 C C . ARG A 1 469 ? -0.401 -12.326 12.466 1.00 89.44 469 ARG A C 1
ATOM 3836 O O . ARG A 1 469 ? 0.019 -13.452 12.715 1.00 89.44 469 ARG A O 1
ATOM 3843 N N . HIS A 1 470 ? -1.701 -12.031 12.506 1.00 89.56 470 HIS A N 1
ATOM 3844 C CA . HIS A 1 470 ? -2.729 -13.033 12.776 1.00 89.56 470 HIS A CA 1
ATOM 3845 C C . HIS A 1 470 ? -2.760 -14.105 11.682 1.00 89.56 470 HIS A C 1
ATOM 3847 O O . HIS A 1 470 ? -2.730 -15.289 12.007 1.00 89.56 470 HIS A O 1
ATOM 3853 N N . SER A 1 471 ? -2.733 -13.705 10.407 1.00 87.50 471 SER A N 1
ATOM 3854 C CA . SER A 1 471 ? -2.647 -14.636 9.273 1.00 87.50 471 SER A CA 1
ATOM 3855 C C . SER A 1 471 ? -1.366 -15.484 9.326 1.00 87.50 471 SER A C 1
ATOM 3857 O O . SER A 1 471 ? -1.427 -16.715 9.299 1.00 87.50 471 SER A O 1
ATOM 3859 N N . ARG A 1 472 ? -0.200 -14.852 9.540 1.00 88.38 472 ARG A N 1
ATOM 3860 C CA . ARG A 1 472 ? 1.089 -15.550 9.724 1.00 88.38 472 ARG A CA 1
ATOM 3861 C C . ARG A 1 472 ? 1.034 -16.557 10.872 1.00 88.38 472 ARG A C 1
ATOM 3863 O O . ARG A 1 472 ? 1.496 -17.686 10.718 1.00 88.38 472 ARG A O 1
ATOM 3870 N N . LEU A 1 473 ? 0.449 -16.175 12.008 1.00 89.69 473 LEU A N 1
ATOM 3871 C CA . LEU A 1 473 ? 0.284 -17.056 13.161 1.00 89.69 473 LEU A CA 1
ATOM 3872 C C . LEU A 1 473 ? -0.632 -18.241 12.834 1.00 89.69 473 LEU A C 1
ATOM 3874 O O . LEU A 1 473 ? -0.310 -19.367 13.204 1.00 89.69 473 LEU A O 1
ATOM 3878 N N . GLN A 1 474 ? -1.751 -18.020 12.140 1.00 88.38 474 GLN A N 1
ATOM 3879 C CA . GLN A 1 474 ? -2.638 -19.108 11.724 1.00 88.38 474 GLN A CA 1
ATOM 3880 C C . GLN A 1 474 ? -1.894 -20.131 10.859 1.00 88.38 474 GLN A C 1
ATOM 3882 O O . GLN A 1 474 ? -1.977 -21.327 11.147 1.00 88.38 474 GLN A O 1
ATOM 3887 N N . THR A 1 475 ? -1.112 -19.663 9.882 1.00 88.81 475 THR A N 1
ATOM 3888 C CA . THR A 1 475 ? -0.279 -20.506 9.012 1.00 88.81 475 THR A CA 1
ATOM 3889 C C . THR A 1 475 ? 0.800 -21.251 9.800 1.00 88.81 475 THR A C 1
ATOM 3891 O O . THR A 1 475 ? 0.936 -22.464 9.659 1.00 88.81 475 THR A O 1
ATOM 3894 N N . ALA A 1 476 ? 1.521 -20.570 10.696 1.00 89.31 476 ALA A N 1
ATOM 3895 C CA . ALA A 1 476 ? 2.544 -21.196 11.539 1.00 89.31 476 ALA A CA 1
ATOM 3896 C C . ALA A 1 476 ? 1.964 -22.292 12.454 1.00 89.31 476 ALA A C 1
ATOM 3898 O O . ALA A 1 476 ? 2.602 -23.311 12.707 1.00 89.31 476 ALA A O 1
ATOM 3899 N N . LEU A 1 477 ? 0.723 -22.123 12.919 1.00 89.38 477 LEU A N 1
ATOM 3900 C CA . LEU A 1 477 ? 0.029 -23.103 13.758 1.00 89.38 477 LEU A CA 1
ATOM 3901 C C . LEU A 1 477 ? -0.574 -24.287 12.975 1.00 89.38 477 LEU A C 1
ATOM 3903 O O . LEU A 1 477 ? -1.196 -25.150 13.602 1.00 89.38 477 LEU A O 1
ATOM 3907 N N . LEU A 1 478 ? -0.425 -24.346 11.645 1.00 87.81 478 LEU A N 1
ATOM 3908 C CA . LEU A 1 478 ? -0.700 -25.557 10.855 1.00 87.81 478 LEU A CA 1
ATOM 3909 C C . LEU A 1 478 ? 0.440 -26.579 10.978 1.00 87.81 478 LEU A C 1
ATOM 3911 O O . LEU A 1 478 ? 0.181 -27.779 10.976 1.00 87.81 478 LEU A O 1
ATOM 3915 N N . ALA A 1 479 ? 1.678 -26.107 11.150 1.00 88.69 479 ALA A N 1
ATOM 3916 C CA . ALA A 1 479 ? 2.871 -26.926 11.357 1.00 88.69 479 ALA A CA 1
ATOM 3917 C C . ALA A 1 479 ? 3.620 -26.478 12.633 1.00 88.69 479 ALA A C 1
ATOM 3919 O O . ALA A 1 479 ? 4.703 -25.896 12.551 1.00 88.69 479 ALA A O 1
ATOM 3920 N N . PRO A 1 480 ? 3.039 -26.705 13.829 1.00 86.19 480 PRO A N 1
ATOM 3921 C CA . PRO A 1 480 ? 3.596 -26.217 15.086 1.00 86.19 480 PRO A CA 1
ATOM 3922 C C . PRO A 1 480 ? 4.891 -26.946 15.472 1.00 86.19 480 PRO A C 1
ATOM 3924 O O . PRO A 1 480 ? 5.100 -28.117 15.146 1.00 86.19 480 PRO A O 1
ATOM 3927 N N . ALA A 1 481 ? 5.739 -26.273 16.254 1.00 84.81 481 ALA A N 1
ATOM 3928 C CA . ALA A 1 481 ? 6.890 -26.911 16.883 1.00 84.81 481 ALA A CA 1
ATOM 3929 C C . ALA A 1 481 ? 6.441 -28.062 17.800 1.00 84.81 481 ALA A C 1
ATOM 3931 O O . ALA A 1 481 ? 5.463 -27.931 18.539 1.00 84.81 481 ALA A O 1
ATOM 3932 N N . LYS A 1 482 ? 7.199 -29.168 17.806 1.00 83.69 482 LYS A N 1
ATOM 3933 C CA . LYS A 1 482 ? 6.890 -30.388 18.586 1.00 83.69 482 LYS A CA 1
ATOM 3934 C C . LYS A 1 482 ? 6.764 -30.147 20.097 1.00 83.69 482 LYS A C 1
ATOM 3936 O O . LYS A 1 482 ? 6.207 -30.969 20.812 1.00 83.69 482 LYS A O 1
ATOM 3941 N N . GLU A 1 483 ? 7.293 -29.028 20.573 1.00 80.38 483 GLU A N 1
ATOM 3942 C CA . GLU A 1 483 ? 7.317 -28.625 21.978 1.00 80.38 483 GLU A CA 1
ATOM 3943 C C . GLU A 1 483 ? 6.024 -27.942 22.450 1.00 80.38 483 GLU A C 1
ATOM 3945 O O . GLU A 1 483 ? 5.831 -27.743 23.651 1.00 80.38 483 GLU A O 1
ATOM 3950 N N . ILE A 1 484 ? 5.135 -27.565 21.524 1.00 84.56 484 ILE A N 1
ATOM 3951 C CA . ILE A 1 484 ? 3.877 -26.886 21.835 1.00 84.56 484 ILE A CA 1
ATOM 3952 C C . ILE A 1 484 ? 2.741 -27.912 21.846 1.00 84.56 484 ILE A C 1
ATOM 3954 O O . ILE A 1 484 ? 2.401 -28.507 20.826 1.00 84.56 484 ILE A O 1
ATOM 3958 N N . GLY A 1 485 ? 2.109 -28.090 23.007 1.00 87.12 485 GLY A N 1
ATOM 3959 C CA . GLY A 1 485 ? 0.943 -28.963 23.146 1.00 87.12 485 GLY A CA 1
ATOM 3960 C C . GLY A 1 485 ? -0.321 -28.404 22.478 1.00 87.12 485 GLY A C 1
ATOM 3961 O O . GLY A 1 485 ? -0.512 -27.189 22.382 1.00 87.12 485 GLY A O 1
ATOM 3962 N N . LEU A 1 486 ? -1.241 -29.300 22.100 1.00 88.06 486 LEU A N 1
ATOM 3963 C CA . LEU A 1 486 ? -2.523 -28.967 21.454 1.00 88.06 486 LEU A CA 1
ATOM 3964 C C . LEU A 1 486 ? -3.337 -27.915 22.224 1.00 88.06 486 LEU A C 1
ATOM 3966 O O . LEU A 1 486 ? -3.849 -26.970 21.630 1.00 88.06 486 LEU A O 1
ATOM 3970 N N . GLY A 1 487 ? -3.395 -28.017 23.556 1.00 90.12 487 GLY A N 1
ATOM 3971 C CA . GLY A 1 487 ? -4.117 -27.047 24.385 1.00 90.12 487 GLY A CA 1
ATOM 3972 C C . GLY A 1 487 ? -3.540 -25.627 24.318 1.00 90.12 487 GLY A C 1
ATOM 3973 O O . GLY A 1 487 ? -4.289 -24.654 24.382 1.00 90.12 487 GLY A O 1
ATOM 3974 N N . SER A 1 488 ? -2.222 -25.485 24.149 1.00 91.31 488 SER A N 1
ATOM 3975 C CA . SER A 1 488 ? -1.585 -24.177 23.951 1.00 91.31 488 SER A CA 1
ATOM 3976 C C . SER A 1 488 ? -1.875 -23.629 22.555 1.00 91.31 488 SER A C 1
ATOM 3978 O O . SER A 1 488 ? -2.158 -22.442 22.425 1.00 91.31 488 SER A O 1
ATOM 3980 N N . ILE A 1 489 ? -1.900 -24.489 21.530 1.00 92.12 489 ILE A N 1
ATOM 3981 C CA . ILE A 1 489 ? -2.254 -24.109 20.151 1.00 92.12 489 ILE A CA 1
ATOM 3982 C C . ILE A 1 489 ? -3.678 -23.551 20.094 1.00 92.12 489 ILE A C 1
ATOM 3984 O O . ILE A 1 489 ? -3.895 -22.468 19.549 1.00 92.12 489 ILE A O 1
ATOM 3988 N N . GLU A 1 490 ? -4.649 -24.250 20.683 1.00 92.94 490 GLU A N 1
ATOM 3989 C CA . GLU A 1 490 ? -6.042 -23.791 20.722 1.00 92.94 490 GLU A CA 1
ATOM 3990 C C . GLU A 1 490 ? -6.200 -22.464 21.466 1.00 92.94 490 GLU A C 1
ATOM 3992 O O . GLU A 1 490 ? -6.958 -21.596 21.030 1.00 92.94 490 GLU A O 1
ATOM 3997 N N . ARG A 1 491 ? -5.462 -22.273 22.566 1.00 94.94 491 ARG A N 1
ATOM 3998 C CA . ARG A 1 491 ? -5.457 -21.004 23.303 1.00 94.94 491 ARG A CA 1
ATOM 3999 C C . ARG A 1 491 ? -4.848 -19.875 22.483 1.00 94.94 491 ARG A C 1
ATOM 4001 O O . ARG A 1 491 ? -5.447 -18.806 22.441 1.00 94.94 491 ARG A O 1
ATOM 4008 N N . CYS A 1 492 ? -3.730 -20.104 21.791 1.00 93.94 492 CYS A N 1
ATOM 4009 C CA . CYS A 1 492 ? -3.132 -19.112 20.894 1.00 93.94 492 CYS A CA 1
ATOM 4010 C C . CYS A 1 492 ? -4.108 -18.702 19.784 1.00 93.94 492 CYS A C 1
ATOM 4012 O O . CYS A 1 492 ? -4.351 -17.508 19.602 1.00 93.94 492 CYS A O 1
ATOM 4014 N N . LYS A 1 493 ? -4.726 -19.674 19.094 1.00 92.62 493 LYS A N 1
ATOM 4015 C CA . LYS A 1 493 ? -5.747 -19.404 18.064 1.00 92.62 493 LYS A CA 1
ATOM 4016 C C . LYS A 1 493 ? -6.927 -18.630 18.649 1.00 92.62 493 LYS A C 1
ATOM 4018 O O . LYS A 1 493 ? -7.332 -17.609 18.107 1.00 92.62 493 LYS A O 1
ATOM 4023 N N . GLY A 1 494 ? -7.449 -19.085 19.783 1.00 94.75 494 GLY A N 1
ATOM 4024 C CA . GLY A 1 494 ? -8.625 -18.502 20.408 1.00 94.75 494 GLY A CA 1
ATOM 4025 C C . GLY A 1 494 ? -8.409 -17.093 20.956 1.00 94.75 494 GLY A C 1
ATOM 4026 O O . GLY A 1 494 ? -9.208 -16.205 20.683 1.00 94.75 494 GLY A O 1
ATOM 4027 N N . PHE A 1 495 ? -7.357 -16.849 21.738 1.00 95.94 495 PHE A N 1
ATOM 4028 C CA . PHE A 1 495 ? -7.131 -15.521 22.319 1.00 95.94 495 PHE A CA 1
ATOM 4029 C C . PHE A 1 495 ? -6.859 -14.469 21.243 1.00 95.94 495 PHE A C 1
ATOM 4031 O O . PHE A 1 495 ? -7.437 -13.385 21.305 1.00 95.94 495 PHE A O 1
ATOM 4038 N N . THR A 1 496 ? -6.046 -14.797 20.235 1.00 94.31 496 THR A N 1
ATOM 4039 C CA . THR A 1 496 ? -5.748 -13.865 19.135 1.00 94.31 496 THR A CA 1
ATOM 4040 C C . THR A 1 496 ? -6.974 -13.590 18.267 1.00 94.31 496 THR A C 1
ATOM 4042 O O . THR A 1 496 ? -7.238 -12.436 17.943 1.00 94.31 496 THR A O 1
ATOM 4045 N N . ALA A 1 497 ? -7.786 -14.610 17.976 1.00 92.94 497 ALA A N 1
ATOM 4046 C CA . ALA A 1 497 ? -9.050 -14.438 17.266 1.00 92.94 497 ALA A CA 1
ATOM 4047 C C . ALA A 1 497 ? -10.055 -13.580 18.061 1.00 92.94 497 ALA A C 1
ATOM 4049 O O . ALA A 1 497 ? -10.697 -12.702 17.495 1.00 92.94 497 ALA A O 1
ATOM 4050 N N . HIS A 1 498 ? -10.168 -13.765 19.382 1.00 94.56 498 HIS A N 1
ATOM 4051 C CA . HIS A 1 498 ? -11.058 -12.936 20.206 1.00 94.56 498 HIS A CA 1
ATOM 4052 C C . HIS A 1 498 ? -10.584 -11.479 20.286 1.00 94.56 498 HIS A C 1
ATOM 4054 O O . HIS A 1 498 ? -11.408 -10.571 20.226 1.00 94.56 498 HIS A O 1
ATOM 4060 N N . LEU A 1 499 ? -9.271 -11.241 20.382 1.00 93.81 499 LEU A N 1
ATOM 4061 C CA . LEU A 1 499 ? -8.701 -9.893 20.298 1.00 93.81 499 LEU A CA 1
ATOM 4062 C C . LEU A 1 499 ? -9.040 -9.230 18.961 1.00 93.81 499 LEU A C 1
ATOM 4064 O O . LEU A 1 499 ? -9.522 -8.101 18.951 1.00 93.81 499 LEU A O 1
ATOM 4068 N N . MET A 1 500 ? -8.874 -9.952 17.849 1.00 92.06 500 MET A N 1
ATOM 4069 C CA . MET A 1 500 ? -9.250 -9.446 16.531 1.00 92.06 500 MET A CA 1
ATOM 4070 C C . MET A 1 500 ? -10.751 -9.129 16.456 1.00 92.06 500 MET A C 1
ATOM 4072 O O . MET A 1 500 ? -11.130 -8.054 16.001 1.00 92.06 500 MET A O 1
ATOM 4076 N N . GLN A 1 501 ? -11.611 -9.999 16.991 1.00 92.19 501 GLN A N 1
ATOM 4077 C CA . GLN A 1 501 ? -13.052 -9.749 17.071 1.00 92.19 501 GLN A CA 1
ATOM 4078 C C . GLN A 1 501 ? -13.383 -8.463 17.849 1.00 92.19 501 GLN A C 1
ATOM 4080 O O . GLN A 1 501 ? -14.254 -7.693 17.438 1.00 92.19 501 GLN A O 1
ATOM 4085 N N . VAL A 1 502 ? -12.712 -8.224 18.980 1.00 92.94 502 VAL A N 1
ATOM 4086 C CA . VAL A 1 502 ? -12.888 -6.997 19.773 1.00 92.94 502 VAL A CA 1
ATOM 4087 C C . VAL A 1 502 ? -12.445 -5.772 18.972 1.00 92.94 502 VAL A C 1
ATOM 4089 O O . VAL A 1 502 ? -13.199 -4.802 18.915 1.00 92.94 502 VAL A O 1
ATOM 4092 N N . LEU A 1 503 ? -11.294 -5.835 18.295 1.00 92.25 503 LEU A N 1
ATOM 4093 C CA . LEU A 1 503 ? -10.786 -4.745 17.453 1.00 92.25 503 LEU A CA 1
ATOM 4094 C C . LEU A 1 503 ? -11.746 -4.402 16.308 1.00 92.25 503 LEU A C 1
ATOM 4096 O O . LEU A 1 503 ? -12.046 -3.232 16.088 1.00 92.25 503 LEU A O 1
ATOM 4100 N N . VAL A 1 504 ? -12.286 -5.409 15.617 1.00 91.25 504 VAL A N 1
ATOM 4101 C CA . VAL A 1 504 ? -13.285 -5.232 14.546 1.00 91.25 504 VAL A CA 1
ATOM 4102 C C . VAL A 1 504 ? -14.527 -4.511 15.076 1.00 91.25 504 VAL A C 1
ATOM 4104 O O . VAL A 1 504 ? -14.998 -3.554 14.462 1.00 91.25 504 VAL A O 1
ATOM 4107 N N . ARG A 1 505 ? -15.041 -4.916 16.245 1.00 92.25 505 ARG A N 1
ATOM 4108 C CA . ARG A 1 505 ? -16.202 -4.267 16.881 1.00 92.25 505 ARG A CA 1
ATOM 4109 C C . ARG A 1 505 ? -15.913 -2.828 17.297 1.00 92.25 505 ARG A C 1
ATOM 4111 O O . ARG A 1 505 ? -16.736 -1.952 17.048 1.00 92.25 505 ARG A O 1
ATOM 4118 N N . GLN A 1 506 ? -14.758 -2.586 17.913 1.00 92.38 506 GLN A N 1
ATOM 4119 C CA . GLN A 1 506 ? -14.335 -1.243 18.309 1.00 92.38 506 GLN A CA 1
ATOM 4120 C C . GLN A 1 506 ? -14.191 -0.334 17.093 1.00 92.38 506 GLN A C 1
ATOM 4122 O O . GLN A 1 506 ? -14.676 0.790 17.125 1.00 92.38 506 GLN A O 1
ATOM 4127 N N . ARG A 1 507 ? -13.610 -0.837 16.000 1.00 92.19 507 ARG A N 1
ATOM 4128 C CA . ARG A 1 507 ? -13.446 -0.083 14.757 1.00 92.19 507 ARG A CA 1
ATOM 4129 C C . ARG A 1 507 ? -14.789 0.276 14.120 1.00 92.19 507 ARG A C 1
ATOM 4131 O O . ARG A 1 507 ? -14.967 1.430 13.765 1.00 92.19 507 ARG A O 1
ATOM 4138 N N . ARG A 1 508 ? -15.764 -0.645 14.083 1.00 92.00 508 ARG A N 1
ATOM 4139 C CA . ARG A 1 508 ? -17.146 -0.332 13.651 1.00 92.00 508 ARG A CA 1
ATOM 4140 C C . ARG A 1 508 ? -17.787 0.763 14.490 1.00 92.00 508 ARG A C 1
ATOM 4142 O O . ARG A 1 508 ? -18.358 1.703 13.951 1.00 92.00 508 ARG A O 1
ATOM 4149 N N . SER A 1 509 ? -17.696 0.628 15.813 1.00 94.31 509 SER A N 1
ATOM 4150 C CA . SER A 1 509 ? -18.250 1.624 16.727 1.00 94.31 509 SER A CA 1
ATOM 4151 C C . SER A 1 509 ? -17.566 2.975 16.550 1.00 94.31 509 SER A C 1
ATOM 4153 O O . SER A 1 509 ? -18.238 3.997 16.612 1.00 94.31 509 SER A O 1
ATOM 4155 N N . LEU A 1 510 ? -16.249 2.983 16.335 1.00 93.75 510 LEU A N 1
ATOM 4156 C CA . LEU A 1 510 ? -15.483 4.199 16.115 1.00 93.75 510 LEU A CA 1
ATOM 4157 C C . LEU A 1 510 ? -15.898 4.871 14.808 1.00 93.75 510 LEU A C 1
ATOM 4159 O O . LEU A 1 510 ? -16.184 6.057 14.845 1.00 93.75 510 LEU A O 1
ATOM 4163 N N . THR A 1 511 ? -16.029 4.128 13.704 1.00 92.56 511 THR A N 1
ATOM 4164 C CA . THR A 1 511 ? -16.516 4.682 12.432 1.00 92.56 511 THR A CA 1
ATOM 4165 C C . THR A 1 511 ? -17.882 5.341 12.599 1.00 92.56 511 THR A C 1
ATOM 4167 O O . THR A 1 511 ? -18.032 6.515 12.271 1.00 92.56 511 THR A O 1
ATOM 4170 N N . ALA A 1 512 ? -18.844 4.644 13.212 1.00 92.81 512 ALA A N 1
ATOM 4171 C CA . ALA A 1 512 ? -20.176 5.197 13.454 1.00 92.81 512 ALA A CA 1
ATOM 4172 C C . ALA A 1 512 ? -20.132 6.458 14.338 1.00 92.81 512 ALA A C 1
ATOM 4174 O O . ALA A 1 512 ? -20.806 7.445 14.056 1.00 92.81 512 ALA A O 1
ATOM 4175 N N . VAL A 1 513 ? -19.322 6.459 15.402 1.00 94.12 513 VAL A N 1
ATOM 4176 C CA . VAL A 1 513 ? -19.161 7.634 16.274 1.00 94.12 513 VAL A CA 1
ATOM 4177 C C . VAL A 1 513 ? -18.501 8.793 15.530 1.00 94.12 513 VAL A C 1
ATOM 4179 O O . VAL A 1 513 ? -18.930 9.930 15.701 1.00 94.12 513 VAL A O 1
ATOM 4182 N N . THR A 1 514 ? -17.492 8.531 14.699 1.00 91.62 514 THR A N 1
ATOM 4183 C CA . THR A 1 514 ? -16.810 9.551 13.897 1.00 91.62 514 THR A CA 1
ATOM 4184 C C . THR A 1 514 ? -17.762 10.186 12.888 1.00 91.62 514 THR A C 1
ATOM 4186 O O . THR A 1 514 ? -17.808 11.409 12.808 1.00 91.62 514 THR A O 1
ATOM 4189 N N . GLU A 1 515 ? -18.580 9.400 12.185 1.00 90.12 515 GLU A N 1
ATOM 4190 C CA . GLU A 1 515 ? -19.608 9.925 11.275 1.00 90.12 515 GLU A CA 1
ATOM 4191 C C . GLU A 1 515 ? -20.595 10.846 12.005 1.00 90.12 515 GLU A C 1
ATOM 4193 O O . GLU A 1 515 ? -20.824 11.981 11.585 1.00 90.12 515 GLU A O 1
ATOM 4198 N N . GLN A 1 516 ? -21.131 10.396 13.145 1.00 91.69 516 GLN A N 1
ATOM 4199 C CA . GLN A 1 516 ? -22.047 11.204 13.957 1.00 91.69 516 GLN A CA 1
ATOM 4200 C C . GLN A 1 516 ? -21.370 12.462 14.513 1.00 91.69 516 GLN A C 1
ATOM 4202 O O . GLN A 1 516 ? -21.989 13.524 14.589 1.00 91.69 516 GLN A O 1
ATOM 4207 N N . TRP A 1 517 ? -20.092 12.368 14.882 1.00 90.00 517 TRP A N 1
ATOM 4208 C CA . TRP A 1 517 ? -19.311 13.501 15.362 1.00 90.00 517 TRP A CA 1
ATOM 4209 C C . TRP A 1 517 ? -19.097 14.554 14.270 1.00 90.00 517 TRP A C 1
ATOM 4211 O O . TRP A 1 517 ? -19.315 15.735 14.539 1.00 90.00 517 TRP A O 1
ATOM 4221 N N . ILE A 1 518 ? -18.753 14.148 13.041 1.00 87.81 518 ILE A N 1
ATOM 4222 C CA . ILE A 1 518 ? -18.633 15.060 11.890 1.00 87.81 518 ILE A CA 1
ATOM 4223 C C . ILE A 1 518 ? -19.976 15.746 11.624 1.00 87.81 518 ILE A C 1
ATOM 4225 O O . ILE A 1 518 ? -20.027 16.967 11.490 1.00 87.81 518 ILE A O 1
ATOM 4229 N N . LEU A 1 519 ? -21.078 14.984 11.593 1.00 88.75 519 LEU A N 1
ATOM 4230 C CA . LEU A 1 519 ? -22.420 15.538 11.387 1.00 88.75 519 LEU A CA 1
ATOM 4231 C C . LEU A 1 519 ? -22.771 16.582 12.452 1.00 88.75 519 LEU 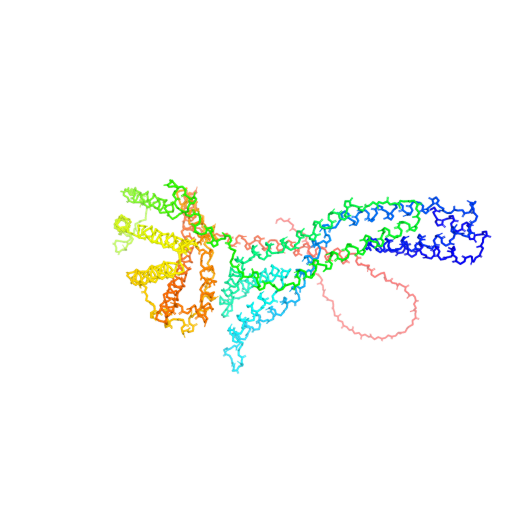A C 1
ATOM 4233 O O . LEU A 1 519 ? -23.207 17.682 12.116 1.00 88.75 519 LEU A O 1
ATOM 4237 N N . LEU A 1 520 ? -22.533 16.269 13.727 1.00 89.50 520 LEU A N 1
ATOM 4238 C CA . LEU A 1 520 ? -22.782 17.195 14.829 1.00 89.50 520 LEU A CA 1
ATOM 4239 C C . LEU A 1 520 ? -21.924 18.461 14.715 1.00 89.50 520 LEU A C 1
ATOM 4241 O O . LEU A 1 520 ? -22.428 19.559 14.935 1.00 89.50 520 LEU A O 1
ATOM 4245 N N . ARG A 1 521 ? -20.642 18.325 14.365 1.00 86.06 521 ARG A N 1
ATOM 4246 C CA . ARG A 1 521 ? -19.729 19.463 14.191 1.00 86.06 521 ARG A CA 1
ATOM 4247 C C . ARG A 1 521 ? -20.132 20.359 13.028 1.00 86.06 521 ARG A C 1
ATOM 4249 O O . ARG A 1 521 ? -20.122 21.574 13.191 1.00 86.06 521 ARG A O 1
ATOM 4256 N N . ASN A 1 522 ? -20.560 19.779 11.912 1.00 83.88 522 ASN A N 1
ATOM 4257 C CA . ASN A 1 522 ? -21.079 20.541 10.779 1.00 83.88 522 ASN A CA 1
ATOM 4258 C C . ASN A 1 522 ? -22.345 21.314 11.163 1.00 83.88 522 ASN A C 1
ATOM 4260 O O . ASN A 1 522 ? -22.444 22.502 10.878 1.00 83.88 522 ASN A O 1
ATOM 4264 N N . LEU A 1 523 ? -23.284 20.674 11.871 1.00 86.25 523 LEU A N 1
ATOM 4265 C CA . LEU A 1 523 ? -24.493 21.344 12.359 1.00 86.25 523 LEU A CA 1
ATOM 4266 C C . LEU A 1 523 ? -24.169 22.482 13.337 1.00 86.25 523 LEU A C 1
ATOM 4268 O O . LEU A 1 523 ? -24.763 23.552 13.234 1.00 86.25 523 LEU A O 1
ATOM 4272 N N . LEU A 1 524 ? -23.217 22.280 14.254 1.00 85.12 524 LEU A N 1
ATOM 4273 C CA . LEU A 1 524 ? -22.752 23.327 15.168 1.00 85.12 524 LEU A CA 1
ATOM 4274 C C . LEU A 1 524 ? -22.117 24.495 14.412 1.00 85.12 524 LEU A C 1
ATOM 4276 O O . LEU A 1 524 ? -22.476 25.636 14.676 1.00 85.12 524 LEU A O 1
ATOM 4280 N N . SER A 1 525 ? -21.255 24.218 13.432 1.00 82.25 525 SER A N 1
ATOM 4281 C CA . SER A 1 525 ? -20.661 25.257 12.586 1.00 82.25 525 SER A CA 1
ATOM 4282 C C . SER A 1 525 ? -21.728 26.047 11.826 1.00 82.25 525 SER A C 1
ATOM 4284 O O . SER A 1 525 ? -21.596 27.260 11.703 1.00 82.25 525 SER A O 1
ATOM 4286 N N . CYS A 1 526 ? -22.797 25.400 11.346 1.00 80.94 526 CYS A N 1
ATOM 4287 C CA . CYS A 1 526 ? -23.915 26.107 10.718 1.00 80.94 526 CYS A CA 1
ATOM 4288 C C . CYS A 1 526 ? -24.657 27.016 11.710 1.00 80.94 526 CYS A C 1
ATOM 4290 O O . CYS A 1 526 ? -25.073 28.107 11.332 1.00 80.94 526 CYS A O 1
ATOM 4292 N N . ILE A 1 527 ? -24.832 26.583 12.963 1.00 83.00 527 ILE A N 1
ATOM 4293 C CA . ILE A 1 527 ? -25.471 27.394 14.012 1.00 83.00 527 ILE A CA 1
ATOM 4294 C C . ILE A 1 527 ? -24.590 28.594 14.380 1.00 83.00 527 ILE A C 1
ATOM 4296 O O . ILE A 1 527 ? -25.100 29.707 14.455 1.00 83.00 527 ILE A O 1
ATOM 4300 N N . GLU A 1 528 ? -23.285 28.389 14.566 1.00 80.56 528 GLU A N 1
ATOM 4301 C CA . GLU A 1 528 ? -22.319 29.465 14.835 1.00 80.56 528 GLU A CA 1
ATOM 4302 C C . GLU A 1 528 ? -22.264 30.472 13.677 1.00 80.56 528 GLU A C 1
ATOM 4304 O O . GLU A 1 528 ? -22.232 31.680 13.899 1.00 80.56 528 GLU A O 1
ATOM 4309 N N . GLU A 1 529 ? -22.323 29.995 12.430 1.00 78.06 529 GLU A N 1
ATOM 4310 C CA . GLU A 1 529 ? -22.389 30.863 11.255 1.00 78.06 529 GLU A CA 1
ATOM 4311 C C . GLU A 1 529 ? -23.678 31.704 11.247 1.00 78.06 529 GLU A C 1
ATOM 4313 O O . GLU A 1 529 ? -23.619 32.909 11.002 1.00 78.06 529 GLU A O 1
ATOM 4318 N N . ILE A 1 530 ? -24.831 31.105 11.565 1.00 78.06 530 ILE A N 1
ATOM 4319 C CA . ILE A 1 530 ? -26.108 31.826 11.688 1.00 78.06 530 ILE A CA 1
ATOM 4320 C C . ILE A 1 530 ? -26.025 32.897 12.786 1.00 78.06 530 ILE A C 1
ATOM 4322 O O . ILE A 1 530 ? -26.403 34.040 12.539 1.00 78.06 530 ILE A O 1
ATOM 4326 N N . ASP A 1 531 ? -25.494 32.556 13.962 1.00 78.25 531 ASP A N 1
ATOM 4327 C CA . ASP A 1 531 ? -25.330 33.481 15.091 1.00 78.25 531 ASP A CA 1
ATOM 4328 C C . ASP A 1 531 ? -24.398 34.656 14.747 1.00 78.25 531 ASP A C 1
ATOM 4330 O O . ASP A 1 531 ? -24.730 35.822 14.972 1.00 78.25 531 ASP A O 1
ATOM 4334 N N . SER A 1 532 ? -23.267 34.376 14.089 1.00 77.06 532 SER A N 1
ATOM 4335 C CA . SER A 1 532 ? -22.332 35.419 13.646 1.00 77.06 532 SER A CA 1
ATOM 4336 C C . SER A 1 532 ? -22.967 36.401 12.651 1.00 77.06 532 SER A C 1
ATOM 4338 O O . SER A 1 532 ? -22.712 37.602 12.707 1.00 77.06 532 SER A O 1
ATOM 4340 N N . ARG A 1 533 ? -23.851 35.915 11.768 1.00 72.06 533 ARG A N 1
ATOM 4341 C CA . ARG A 1 533 ? -24.575 36.749 10.797 1.00 72.06 533 ARG A CA 1
ATOM 4342 C C . ARG A 1 533 ? -25.685 37.574 11.445 1.00 72.06 533 ARG A C 1
ATOM 4344 O O . ARG A 1 533 ? -25.901 38.702 11.023 1.00 72.06 533 ARG A O 1
ATOM 4351 N N . LEU A 1 534 ? -26.365 37.041 12.463 1.00 69.88 534 LEU A N 1
ATOM 4352 C CA . LEU A 1 534 ? -27.374 37.785 13.232 1.00 69.88 534 LEU A CA 1
ATOM 4353 C C . LEU A 1 534 ? -26.759 38.926 14.057 1.00 69.88 534 LEU A C 1
ATOM 4355 O O . LEU A 1 534 ? -27.428 39.920 14.330 1.00 69.88 534 LEU A O 1
ATOM 4359 N N . THR A 1 535 ? -25.498 38.782 14.469 1.00 67.81 535 THR A N 1
ATOM 4360 C CA . THR A 1 535 ? -24.809 39.740 15.348 1.00 67.81 535 THR A CA 1
ATOM 4361 C C . THR A 1 535 ? -23.993 40.797 14.597 1.00 67.81 535 THR A C 1
ATOM 4363 O O . THR A 1 535 ? -23.799 41.886 15.139 1.00 67.81 535 THR A O 1
ATOM 4366 N N . ALA A 1 536 ? -23.537 40.516 13.369 1.00 63.00 536 ALA A N 1
ATOM 4367 C CA . ALA A 1 536 ? -22.644 41.397 12.610 1.00 63.00 536 ALA A CA 1
ATOM 4368 C C . ALA A 1 536 ? -23.308 42.689 12.090 1.00 63.00 536 ALA A C 1
ATOM 4370 O O . ALA A 1 536 ? -22.656 43.730 12.080 1.00 63.00 536 ALA A O 1
ATOM 4371 N N . GLU A 1 537 ? -24.589 42.662 11.710 1.00 54.44 537 GLU A N 1
ATOM 4372 C CA . GLU A 1 537 ? -25.325 43.834 11.211 1.00 54.44 537 GLU A CA 1
ATOM 4373 C C . GLU A 1 537 ? -26.801 43.709 11.625 1.00 54.44 537 GLU A C 1
ATOM 4375 O O . GLU A 1 537 ? -27.527 42.861 11.109 1.00 54.44 537 GLU A O 1
ATOM 4380 N N . ARG A 1 538 ? -27.281 44.544 12.560 1.00 56.25 538 ARG A N 1
ATOM 4381 C CA . ARG A 1 538 ? -28.682 44.539 13.054 1.00 56.25 538 ARG A CA 1
ATOM 4382 C C . ARG A 1 538 ? -29.734 44.947 11.995 1.00 56.25 538 ARG A C 1
ATOM 4384 O O . ARG A 1 538 ? -30.851 45.300 12.360 1.00 56.25 538 ARG A O 1
ATOM 4391 N N . ASP A 1 539 ? -29.397 44.918 10.708 1.00 52.00 539 ASP A N 1
ATOM 4392 C CA . ASP A 1 539 ? -30.268 45.341 9.605 1.00 52.00 539 ASP A CA 1
ATOM 4393 C C . ASP A 1 539 ? -31.183 44.214 9.095 1.00 52.00 539 ASP A C 1
ATOM 4395 O O . ASP A 1 539 ? -32.238 44.484 8.517 1.00 52.00 539 ASP A O 1
ATOM 4399 N N . TYR A 1 540 ? -30.843 42.944 9.349 1.00 52.47 540 TYR A N 1
ATOM 4400 C CA . TYR A 1 540 ? -31.645 41.798 8.915 1.00 52.47 540 TYR A CA 1
ATOM 4401 C C . TYR A 1 540 ? -32.317 41.089 10.097 1.00 52.47 540 TYR A C 1
ATOM 4403 O O . TYR A 1 540 ? -31.671 40.430 10.904 1.00 52.47 540 TYR A O 1
ATOM 4411 N N . ASN A 1 541 ? -33.653 41.139 10.148 1.00 56.50 541 ASN A N 1
ATOM 4412 C CA . ASN A 1 541 ? -34.467 40.436 11.155 1.00 56.50 541 ASN A CA 1
ATOM 4413 C C . ASN A 1 541 ? -34.446 38.896 11.019 1.00 56.50 541 ASN A C 1
ATOM 4415 O O . ASN A 1 541 ? -35.032 38.198 11.845 1.00 56.50 541 ASN A O 1
ATOM 4419 N N . VAL A 1 542 ? -33.832 38.354 9.958 1.00 59.84 542 VAL A N 1
ATOM 4420 C CA . VAL A 1 542 ? -33.776 36.915 9.660 1.00 59.84 542 VAL A CA 1
ATOM 4421 C C . VAL A 1 542 ? -32.405 36.570 9.084 1.00 59.84 542 VAL A C 1
ATOM 4423 O O . VAL A 1 542 ? -32.022 37.095 8.041 1.00 59.84 542 VAL A O 1
ATOM 4426 N N . ALA A 1 543 ? -31.688 35.640 9.717 1.00 59.16 543 ALA A N 1
ATOM 4427 C CA . ALA A 1 543 ? -30.503 35.036 9.120 1.00 59.16 543 ALA A CA 1
ATOM 4428 C C . ALA A 1 543 ? -30.906 33.874 8.210 1.00 59.16 543 ALA A C 1
ATOM 4430 O O . ALA A 1 543 ? -31.539 32.908 8.639 1.00 59.16 543 ALA A O 1
ATOM 4431 N N . PHE A 1 544 ? -30.521 33.961 6.939 1.00 60.31 544 PHE A N 1
ATOM 4432 C CA . PHE A 1 544 ? -30.632 32.830 6.028 1.00 60.31 544 PHE A CA 1
ATOM 4433 C C . PHE A 1 544 ? -29.600 31.753 6.398 1.00 60.31 544 PHE A C 1
ATOM 4435 O O . PHE A 1 544 ? -28.476 32.096 6.779 1.00 60.31 544 PHE A O 1
ATOM 4442 N N . PRO A 1 545 ? -29.939 30.456 6.254 1.00 62.38 545 PRO A N 1
ATOM 4443 C CA . PRO A 1 545 ? -28.961 29.385 6.401 1.00 62.38 545 PRO A CA 1
ATOM 4444 C C . PRO A 1 545 ? -27.807 29.559 5.394 1.00 62.38 545 PRO A C 1
ATOM 4446 O O . PRO A 1 545 ? -27.973 30.262 4.390 1.00 62.38 545 PRO A O 1
ATOM 4449 N N . PRO A 1 546 ? -26.649 28.913 5.622 1.00 61.44 546 PRO A N 1
ATOM 4450 C CA . PRO A 1 546 ? -25.475 29.047 4.761 1.00 61.44 546 PRO A CA 1
ATOM 4451 C C . PRO A 1 546 ? -25.821 28.797 3.284 1.00 61.44 546 PRO A C 1
ATOM 4453 O O . PRO A 1 546 ? -26.169 27.684 2.893 1.00 61.44 546 PRO A O 1
ATOM 4456 N N . GLN A 1 547 ? -25.725 29.832 2.442 1.00 69.62 547 GLN A N 1
ATOM 4457 C CA . GLN A 1 547 ? -26.084 29.758 1.015 1.00 69.62 547 GLN A CA 1
ATOM 4458 C C . GLN A 1 547 ? -24.915 29.349 0.105 1.00 69.62 547 GLN A C 1
ATOM 4460 O O . GLN A 1 547 ? -25.006 29.459 -1.116 1.00 69.62 547 GLN A O 1
ATOM 4465 N N . GLY A 1 548 ? -23.811 28.852 0.672 1.00 67.81 548 GLY A N 1
ATOM 4466 C CA . GLY A 1 548 ? -22.607 28.510 -0.092 1.00 67.81 548 GLY A CA 1
ATOM 4467 C C . GLY A 1 548 ? -22.837 27.438 -1.163 1.00 67.81 548 GLY A C 1
ATOM 4468 O O . GLY A 1 548 ? -22.174 27.452 -2.196 1.00 67.81 548 GLY A O 1
ATOM 4469 N N . SER A 1 549 ? -23.795 26.526 -0.965 1.00 66.56 549 SER A N 1
ATOM 4470 C CA . SER A 1 549 ? -24.194 25.562 -1.998 1.00 66.56 549 SER A CA 1
ATOM 4471 C C . SER A 1 549 ? -24.853 26.264 -3.184 1.00 66.56 549 SER A C 1
ATOM 4473 O O . SER A 1 549 ? -24.416 26.056 -4.312 1.00 66.56 549 SER A O 1
ATOM 4475 N N . THR A 1 550 ? -25.842 27.125 -2.938 1.00 75.25 550 THR A N 1
ATOM 4476 C CA . THR A 1 550 ? -26.499 27.942 -3.967 1.00 75.25 550 THR A CA 1
ATOM 4477 C C . THR A 1 550 ? -25.484 28.807 -4.697 1.00 75.25 550 THR A C 1
ATOM 4479 O O . THR A 1 550 ? -25.471 28.792 -5.920 1.00 75.25 550 THR A O 1
ATOM 4482 N N . GLN A 1 551 ? -24.576 29.458 -3.962 1.00 77.25 551 GLN A N 1
ATOM 4483 C CA . GLN A 1 551 ? -23.517 30.282 -4.535 1.00 77.25 551 GLN A CA 1
ATOM 4484 C C . GLN A 1 551 ? -22.603 29.471 -5.463 1.00 77.25 551 GLN A C 1
ATOM 4486 O O . GLN A 1 551 ? -22.413 29.855 -6.611 1.00 77.25 551 GLN A O 1
ATOM 4491 N N . ARG A 1 552 ? -22.142 28.286 -5.033 1.00 78.12 552 ARG A N 1
ATOM 4492 C CA . ARG A 1 552 ? -21.358 27.373 -5.885 1.00 78.12 552 ARG A CA 1
ATOM 4493 C C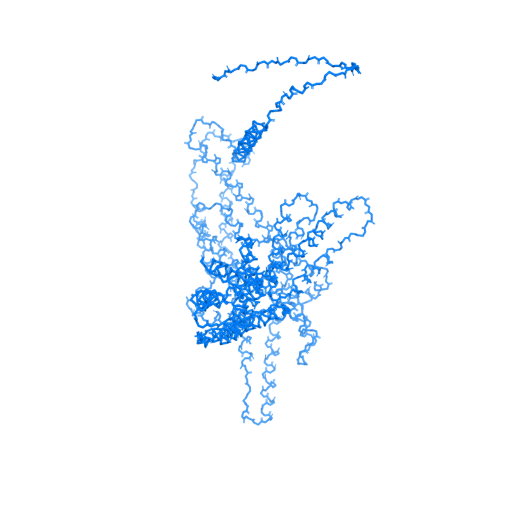 . ARG A 1 552 ? -22.136 26.891 -7.108 1.00 78.12 552 ARG A C 1
ATOM 4495 O O . ARG A 1 552 ? -21.537 26.708 -8.164 1.00 78.12 552 ARG A O 1
ATOM 4502 N N . TRP A 1 553 ? -23.443 26.649 -6.980 1.00 78.44 553 TRP A N 1
ATOM 4503 C CA . TRP A 1 553 ? -24.300 26.312 -8.120 1.00 78.44 553 TRP A CA 1
ATOM 4504 C C . TRP A 1 553 ? -24.393 27.476 -9.108 1.00 78.44 553 TRP A C 1
ATOM 4506 O O . TRP A 1 553 ? -24.251 27.235 -10.304 1.00 78.44 553 TRP A O 1
ATOM 4516 N N . THR A 1 554 ? -24.555 28.717 -8.639 1.00 85.75 554 THR A N 1
ATOM 4517 C CA . THR A 1 554 ? -24.510 29.912 -9.498 1.00 85.75 554 THR A CA 1
ATOM 4518 C C . THR A 1 554 ? -23.140 30.117 -10.132 1.00 85.75 554 THR A C 1
ATOM 4520 O O . THR A 1 554 ? -23.087 30.339 -11.336 1.00 85.75 554 THR A O 1
ATOM 4523 N N . ASP A 1 555 ? -22.041 29.956 -9.392 1.00 87.69 555 ASP A N 1
ATOM 4524 C CA . ASP A 1 555 ? -20.679 30.101 -9.924 1.00 87.69 555 ASP A CA 1
ATOM 4525 C C . ASP A 1 555 ? -20.392 29.039 -10.994 1.00 87.69 555 ASP A C 1
ATOM 4527 O O . ASP A 1 555 ? -19.834 29.324 -12.054 1.00 87.69 555 ASP A O 1
ATOM 4531 N N . ARG A 1 556 ? -20.816 27.793 -10.746 1.00 87.56 556 ARG A N 1
ATOM 4532 C CA . ARG A 1 556 ? -20.666 26.694 -11.704 1.00 87.56 556 ARG A CA 1
ATOM 4533 C C . ARG A 1 556 ? -21.548 26.890 -12.929 1.00 87.56 556 ARG A C 1
ATOM 4535 O O . ARG A 1 556 ? -21.095 26.621 -14.038 1.00 87.56 556 ARG A O 1
ATOM 4542 N N . LEU A 1 557 ? -22.782 27.360 -12.748 1.00 89.31 557 LEU A N 1
ATOM 4543 C CA . LEU A 1 557 ? -23.663 27.727 -13.853 1.00 89.31 557 LEU A CA 1
ATOM 4544 C C . LEU A 1 557 ? -23.033 28.851 -14.679 1.00 89.31 557 LEU A C 1
ATOM 4546 O O . LEU A 1 557 ? -22.981 28.740 -15.896 1.00 89.31 557 LEU A O 1
ATOM 4550 N N . GLN A 1 558 ? -22.480 29.877 -14.032 1.00 92.38 558 GLN A N 1
ATOM 4551 C CA . GLN A 1 558 ? -21.786 30.977 -14.693 1.00 92.38 558 GLN A CA 1
ATOM 4552 C C . GLN A 1 558 ? -20.573 30.480 -15.488 1.00 92.38 558 GLN A C 1
ATOM 4554 O O . GLN A 1 558 ? -20.429 30.841 -16.654 1.00 92.38 558 GLN A O 1
ATOM 4559 N N . GLN A 1 559 ? -19.736 29.611 -14.911 1.00 91.31 559 GLN A N 1
ATOM 4560 C CA . GLN A 1 559 ? -18.605 29.001 -15.619 1.00 91.31 559 GLN A CA 1
ATOM 4561 C C . GLN A 1 559 ? -19.050 28.164 -16.821 1.00 91.31 559 GLN A C 1
ATOM 4563 O O . GLN A 1 559 ? -18.462 28.285 -17.892 1.00 91.31 559 GLN A O 1
ATOM 4568 N N . LEU A 1 560 ? -20.085 27.335 -16.667 1.00 92.25 560 LEU A N 1
ATOM 4569 C CA . LEU A 1 560 ? -20.618 26.520 -17.761 1.00 92.25 560 LEU A CA 1
ATOM 4570 C C . LEU A 1 560 ? -21.232 27.390 -18.860 1.00 92.25 560 LEU A C 1
ATOM 4572 O O . LEU A 1 560 ? -20.985 27.143 -20.034 1.00 92.25 560 LEU A O 1
ATOM 4576 N N . CYS A 1 561 ? -21.975 28.438 -18.503 1.00 92.88 561 CYS A N 1
ATOM 4577 C CA . CYS A 1 561 ? -22.487 29.413 -19.461 1.00 92.88 561 CYS A CA 1
ATOM 4578 C C . CYS A 1 561 ? -21.342 30.106 -20.209 1.00 92.88 561 CYS A C 1
ATOM 4580 O O . CYS A 1 561 ? -21.399 30.196 -21.431 1.00 92.88 561 CYS A O 1
ATOM 4582 N N . MET A 1 562 ? -20.281 30.518 -19.509 1.00 92.25 562 MET A N 1
ATOM 4583 C CA . MET A 1 562 ? -19.086 31.109 -20.118 1.00 92.25 562 MET A CA 1
ATOM 4584 C C . MET A 1 562 ? -18.425 30.138 -21.107 1.00 92.25 562 MET A C 1
ATOM 4586 O O . MET A 1 562 ? -18.109 30.519 -22.228 1.00 92.25 562 MET A O 1
ATOM 4590 N N . GLN A 1 563 ? -18.265 28.866 -20.726 1.00 92.75 563 GLN A N 1
ATOM 4591 C CA . GLN A 1 563 ? -17.712 27.825 -21.598 1.00 92.75 563 GLN A CA 1
ATOM 4592 C C . GLN A 1 563 ? -18.595 27.563 -22.822 1.00 92.75 563 GLN A C 1
ATOM 4594 O O . GLN A 1 563 ? -18.074 27.437 -23.926 1.00 92.75 563 GLN A O 1
ATOM 4599 N N . CYS A 1 564 ? -19.917 27.519 -22.649 1.00 92.94 564 CYS A N 1
ATOM 4600 C CA . CYS A 1 564 ? -20.857 27.393 -23.760 1.00 92.94 564 CYS A CA 1
ATOM 4601 C C . CYS A 1 564 ? -20.755 28.581 -24.721 1.00 92.94 564 CYS A C 1
ATOM 4603 O O . CYS A 1 564 ? -20.739 28.368 -25.928 1.00 92.94 564 CYS A O 1
ATOM 4605 N N . VAL A 1 565 ? -20.654 29.813 -24.210 1.00 94.69 565 VAL A N 1
ATOM 4606 C CA . VAL A 1 565 ? -20.471 31.011 -25.044 1.00 94.69 565 VAL A CA 1
ATOM 4607 C C . VAL A 1 565 ? -19.159 30.928 -25.821 1.00 94.69 565 VAL A C 1
ATOM 4609 O O . VAL A 1 565 ? -19.188 31.053 -27.040 1.00 94.69 565 VAL A O 1
ATOM 4612 N N . MET A 1 566 ? -18.042 30.614 -25.157 1.00 91.56 566 MET A N 1
ATOM 4613 C CA . MET A 1 566 ? -16.742 30.453 -25.821 1.00 91.56 566 MET A CA 1
ATOM 4614 C C . MET A 1 566 ? -16.781 29.372 -26.908 1.00 91.56 566 MET A C 1
ATOM 4616 O O . MET A 1 566 ? -16.318 29.602 -28.019 1.00 91.56 566 MET A O 1
ATOM 4620 N N . ALA A 1 567 ? -17.385 28.214 -26.631 1.00 92.31 567 ALA A N 1
ATOM 4621 C CA . ALA A 1 567 ? -17.509 27.138 -27.612 1.00 92.31 567 ALA A CA 1
ATOM 4622 C C . ALA A 1 567 ? -18.394 27.534 -28.808 1.00 92.31 567 ALA A C 1
ATOM 4624 O O . ALA A 1 567 ? -18.106 27.159 -29.943 1.00 92.31 567 ALA A O 1
ATOM 4625 N N . LEU A 1 568 ? -19.467 28.297 -28.575 1.00 92.94 568 LEU A N 1
ATOM 4626 C CA . LEU A 1 568 ? -20.320 28.826 -29.641 1.00 92.94 568 LEU A CA 1
ATOM 4627 C C . LEU A 1 568 ? -19.597 29.893 -30.476 1.00 92.94 568 LEU A C 1
ATOM 4629 O O . LEU A 1 568 ? -19.777 29.926 -31.693 1.00 92.94 568 LEU A O 1
ATOM 4633 N N . GLU A 1 569 ? -18.764 30.733 -29.859 1.00 92.38 569 GLU A N 1
ATOM 4634 C CA . GLU A 1 569 ? -17.910 31.694 -30.566 1.00 92.38 569 GLU A CA 1
ATOM 4635 C C . GLU A 1 569 ? -16.840 30.989 -31.404 1.00 92.38 569 GLU A C 1
ATOM 4637 O O . GLU A 1 569 ? -16.686 31.302 -32.583 1.00 92.38 569 GLU A O 1
ATOM 4642 N N . GLU A 1 570 ? -16.169 29.977 -30.852 1.00 89.56 570 GLU A N 1
ATOM 4643 C CA . GLU A 1 570 ? -15.207 29.148 -31.583 1.00 89.56 570 GLU A CA 1
ATOM 4644 C C . GLU A 1 570 ? -15.867 28.420 -32.762 1.00 89.56 570 GLU A C 1
ATOM 4646 O O . GLU A 1 570 ? -15.318 28.396 -33.865 1.00 89.56 570 GLU A O 1
ATOM 4651 N N . LEU A 1 571 ? -17.076 27.880 -32.567 1.00 90.69 571 LEU A N 1
ATOM 4652 C CA . LEU A 1 571 ? -17.866 27.266 -33.635 1.00 90.69 571 LEU A CA 1
ATOM 4653 C C . LEU A 1 571 ? -18.259 28.299 -34.701 1.00 90.69 571 LEU A C 1
ATOM 4655 O O . LEU A 1 571 ? -18.190 28.011 -35.894 1.00 90.69 571 LEU A O 1
ATOM 4659 N N . SER A 1 572 ? -18.646 29.508 -34.290 1.00 91.38 572 SER A N 1
ATOM 4660 C CA . SER A 1 572 ? -18.960 30.615 -35.196 1.00 91.38 572 SER A CA 1
ATOM 4661 C C . SER A 1 572 ? -17.742 31.008 -36.032 1.00 91.38 572 SER A C 1
ATOM 4663 O O . SER A 1 572 ? -17.845 31.083 -37.256 1.00 91.38 572 SER A O 1
ATOM 4665 N N . TRP A 1 573 ? -16.569 31.175 -35.416 1.00 89.44 573 TRP A N 1
ATOM 4666 C CA . TRP A 1 573 ? -15.318 31.437 -36.131 1.00 89.44 573 TRP A CA 1
ATOM 4667 C C . TRP A 1 573 ? -14.947 30.295 -37.069 1.00 89.44 573 TRP A C 1
ATOM 4669 O O . TRP A 1 573 ? -14.538 30.540 -38.201 1.00 89.44 573 TRP A O 1
ATOM 4679 N N . PHE A 1 574 ? -15.144 29.046 -36.649 1.00 86.75 574 PHE A N 1
ATOM 4680 C CA . PHE A 1 574 ? -14.924 27.887 -37.505 1.00 86.75 574 PHE A CA 1
ATOM 4681 C C . PHE A 1 574 ? -15.836 27.907 -38.742 1.00 86.75 574 PHE A C 1
ATOM 4683 O O . PHE A 1 574 ? -15.356 27.728 -39.861 1.00 86.75 574 PHE A O 1
ATOM 4690 N N . ILE A 1 575 ? -17.129 28.200 -38.563 1.00 84.94 575 ILE A N 1
ATOM 4691 C CA . ILE A 1 575 ? -18.102 28.335 -39.658 1.00 84.94 575 ILE A CA 1
ATOM 4692 C C . ILE A 1 575 ? -17.753 29.525 -40.563 1.00 84.94 575 ILE A C 1
ATOM 4694 O O . ILE A 1 575 ? -17.872 29.421 -41.781 1.00 84.94 575 ILE A O 1
ATOM 4698 N N . GLN A 1 576 ? -17.290 30.645 -40.006 1.00 84.12 576 GLN A N 1
ATOM 4699 C CA . GLN A 1 576 ? -16.845 31.806 -40.788 1.00 84.12 576 GLN A CA 1
ATOM 4700 C C . GLN A 1 576 ? -15.577 31.517 -41.602 1.00 84.12 576 GLN A C 1
ATOM 4702 O O . GLN A 1 576 ? -15.408 32.074 -42.686 1.00 84.12 576 GLN A O 1
ATOM 4707 N N . CYS A 1 577 ? -14.716 30.630 -41.105 1.00 80.69 577 CYS A N 1
ATOM 4708 C CA . CYS A 1 577 ? -13.538 30.132 -41.808 1.00 80.69 577 CYS A CA 1
ATOM 4709 C C . CYS A 1 577 ? -13.864 29.037 -42.836 1.00 80.69 577 CYS A C 1
ATOM 4711 O O . CYS A 1 577 ? -12.994 28.686 -43.637 1.00 80.69 577 CYS A O 1
ATOM 4713 N N . CYS A 1 578 ? -15.085 28.485 -42.850 1.00 77.44 578 CYS A N 1
ATOM 4714 C CA . CYS A 1 578 ? -15.497 27.592 -43.925 1.00 77.44 578 CYS A CA 1
ATOM 4715 C C . CYS A 1 578 ? -15.599 28.391 -45.235 1.00 77.44 578 CYS A C 1
ATOM 4717 O O . CYS A 1 578 ? -16.231 29.451 -45.262 1.00 77.44 578 CYS A O 1
ATOM 4719 N N . PRO A 1 579 ? -15.008 27.900 -46.338 1.00 74.31 579 PRO A N 1
ATOM 4720 C CA . PRO A 1 579 ? -15.102 28.575 -47.621 1.00 74.31 579 PRO A CA 1
ATOM 4721 C C . PRO A 1 579 ? -16.577 28.680 -48.008 1.00 74.31 579 PRO A C 1
ATOM 4723 O O . PRO A 1 579 ? -17.258 27.670 -48.198 1.00 74.31 579 PRO A O 1
ATOM 4726 N N . LYS A 1 580 ? -17.086 29.914 -48.104 1.00 66.38 580 LYS A N 1
ATOM 4727 C CA . LYS A 1 580 ? -18.383 30.161 -48.736 1.00 66.38 580 LYS A CA 1
ATOM 4728 C C . LYS A 1 580 ? -18.260 29.600 -50.142 1.00 66.38 580 LYS A C 1
ATOM 4730 O O . LYS A 1 580 ? -17.341 29.994 -50.852 1.00 66.38 580 LYS A O 1
ATOM 4735 N N . ALA A 1 581 ? -19.124 28.654 -50.506 1.00 57.88 581 ALA A N 1
ATOM 4736 C CA . ALA A 1 581 ? -19.137 28.104 -51.850 1.00 57.88 581 ALA A CA 1
ATOM 4737 C C . ALA A 1 581 ? -19.237 29.275 -52.834 1.00 57.88 581 ALA A C 1
ATOM 4739 O O . ALA A 1 581 ? -20.283 29.919 -52.937 1.00 57.88 581 ALA A O 1
ATOM 4740 N N . GLU A 1 582 ? -18.130 29.589 -53.506 1.00 51.22 582 GLU A N 1
ATOM 4741 C CA . GLU A 1 582 ? -18.170 30.409 -54.699 1.00 51.22 582 GLU A CA 1
ATOM 4742 C C . GLU A 1 582 ? -19.094 29.662 -55.648 1.00 51.22 582 GLU A C 1
ATOM 4744 O O . GLU A 1 582 ? -18.819 28.529 -56.053 1.00 51.22 582 GLU A O 1
ATOM 4749 N N . VAL A 1 583 ? -20.248 30.273 -55.911 1.00 50.12 583 VAL A N 1
ATOM 4750 C CA . VAL A 1 583 ? -21.153 29.864 -56.974 1.00 50.12 583 VAL A CA 1
ATOM 4751 C C . VAL A 1 583 ? -20.318 29.901 -58.242 1.00 50.12 583 VAL A C 1
ATOM 4753 O O . VAL A 1 583 ? -20.088 30.949 -58.841 1.00 50.12 583 VAL A O 1
ATOM 4756 N N . THR A 1 584 ? -19.808 28.734 -58.606 1.00 41.56 584 THR A N 1
ATOM 4757 C CA . THR A 1 584 ? -19.194 28.482 -59.890 1.00 41.56 584 THR A CA 1
ATOM 4758 C C . THR A 1 584 ? -20.306 28.672 -60.904 1.00 41.56 584 THR A C 1
ATOM 4760 O O . THR A 1 584 ? -21.168 27.816 -61.093 1.00 41.56 584 THR A O 1
ATOM 4763 N N . ALA A 1 585 ? -20.303 29.837 -61.547 1.00 44.06 585 ALA A N 1
ATOM 4764 C CA . ALA A 1 585 ? -20.888 30.003 -62.861 1.00 44.06 585 ALA A CA 1
ATOM 4765 C C . ALA A 1 585 ? -20.109 29.088 -63.818 1.00 44.06 585 ALA A C 1
ATOM 4767 O O . ALA A 1 585 ? -19.198 29.517 -64.519 1.00 44.06 585 ALA A O 1
ATOM 4768 N N . CYS A 1 586 ? -20.427 27.795 -63.785 1.00 34.81 586 CYS A N 1
ATOM 4769 C CA . CYS A 1 586 ? -20.107 26.883 -64.859 1.00 34.81 586 CYS A CA 1
ATOM 4770 C C . CYS A 1 586 ? -21.242 27.033 -65.867 1.00 34.81 586 CYS A C 1
ATOM 4772 O O . CYS A 1 586 ? -22.377 26.615 -65.635 1.00 34.81 586 CYS A O 1
ATOM 4774 N N . SER A 1 587 ? -20.940 27.749 -66.944 1.00 41.94 587 SER A N 1
ATOM 4775 C CA . SER A 1 587 ? -21.695 27.678 -68.180 1.00 41.94 587 SER A CA 1
ATOM 4776 C C . SER A 1 587 ? -21.769 26.218 -68.610 1.00 41.94 587 SER A C 1
ATOM 4778 O O . SER A 1 587 ? -20.760 25.678 -69.038 1.00 41.94 587 SER A O 1
ATOM 4780 N N . ASP A 1 588 ? -22.945 25.616 -68.505 1.00 35.28 588 ASP A N 1
ATOM 4781 C CA . ASP A 1 588 ? -23.412 24.651 -69.489 1.00 35.28 588 ASP A CA 1
ATOM 4782 C C . ASP A 1 588 ? -24.939 24.674 -69.518 1.00 35.28 588 ASP A C 1
ATOM 4784 O O . ASP A 1 588 ? -25.653 24.299 -68.585 1.00 35.28 588 ASP A O 1
ATOM 4788 N N . SER A 1 589 ? -25.440 25.204 -70.627 1.00 38.50 589 SER A N 1
ATOM 4789 C CA . SER A 1 589 ? -26.798 24.994 -71.080 1.00 38.50 589 SER A CA 1
ATOM 4790 C C . SER A 1 589 ? -26.998 23.506 -71.357 1.00 38.50 589 SER A C 1
ATOM 4792 O O . SER A 1 589 ? -26.316 22.976 -72.223 1.00 38.50 589 SER A O 1
ATOM 4794 N N . GLU A 1 590 ? -27.953 22.859 -70.689 1.00 35.88 590 GLU A N 1
ATOM 4795 C CA . GLU A 1 590 ? -29.031 22.096 -71.336 1.00 35.88 590 GLU A CA 1
ATOM 4796 C C . GLU A 1 590 ? -29.932 21.357 -70.322 1.00 35.88 590 GLU A C 1
ATOM 4798 O O . GLU A 1 590 ? -29.506 20.504 -69.556 1.00 35.88 590 GLU A O 1
ATOM 4803 N N . ARG A 1 591 ? -31.232 21.663 -70.436 1.00 35.66 591 ARG A N 1
ATOM 4804 C CA . ARG A 1 591 ? -32.403 20.775 -70.292 1.00 35.66 591 ARG A CA 1
ATOM 4805 C C . ARG A 1 591 ? -32.854 20.222 -68.919 1.00 35.66 591 ARG A C 1
ATOM 4807 O O . ARG A 1 591 ? -32.420 19.195 -68.422 1.00 35.66 591 ARG A O 1
ATOM 4814 N N . THR A 1 592 ? -33.982 20.823 -68.514 1.00 34.84 592 THR A N 1
ATOM 4815 C CA . THR A 1 592 ? -35.275 20.214 -68.111 1.00 34.84 592 THR A CA 1
ATOM 4816 C C . THR A 1 592 ? -35.429 19.508 -66.758 1.00 34.84 592 THR A C 1
ATOM 4818 O O . THR A 1 592 ? -35.136 18.332 -66.622 1.00 34.84 592 THR A O 1
ATOM 4821 N N . GLY A 1 593 ? -36.164 20.193 -65.868 1.00 35.97 593 GLY A N 1
ATOM 4822 C CA . GLY A 1 593 ? -37.434 19.696 -65.318 1.00 35.97 593 GLY A CA 1
ATOM 4823 C C . GLY A 1 593 ? -37.386 18.913 -64.004 1.00 35.97 593 GLY A C 1
ATOM 4824 O O . GLY A 1 593 ? -37.024 17.748 -63.996 1.00 35.97 593 GLY A O 1
ATOM 4825 N N . VAL A 1 594 ? -37.905 19.513 -62.925 1.00 33.78 594 VAL A N 1
ATOM 4826 C CA . VAL A 1 594 ? -39.110 19.080 -62.171 1.00 33.78 594 VAL A CA 1
ATOM 4827 C C . VAL A 1 594 ? -39.154 19.811 -60.817 1.00 33.78 594 VAL A C 1
ATOM 4829 O O . VAL A 1 594 ? -38.161 19.950 -60.113 1.00 33.78 594 VAL A O 1
ATOM 4832 N N . LYS A 1 595 ? -40.343 20.330 -60.495 1.00 39.31 595 LYS A N 1
ATOM 4833 C CA . LYS A 1 595 ? -40.710 21.077 -59.282 1.00 39.31 595 LYS A CA 1
ATOM 4834 C C . LYS A 1 595 ? -40.769 20.175 -58.044 1.00 39.31 595 LYS A C 1
ATOM 4836 O O . LYS A 1 595 ? -41.365 19.109 -58.142 1.00 39.31 595 LYS A O 1
ATOM 4841 N N . THR A 1 596 ? -40.410 20.711 -56.871 1.00 32.81 596 THR A N 1
ATOM 4842 C CA . THR A 1 596 ? -41.205 20.488 -55.642 1.00 32.81 596 THR A CA 1
ATOM 4843 C C . THR A 1 596 ? -41.038 21.621 -54.624 1.00 32.81 596 THR A C 1
ATOM 4845 O O . THR A 1 596 ? -39.947 22.141 -54.424 1.00 32.81 596 THR A O 1
ATOM 4848 N N . ASN A 1 597 ? -42.173 22.009 -54.039 1.00 36.50 597 ASN A N 1
ATOM 4849 C CA . ASN A 1 597 ? -42.443 23.177 -53.195 1.00 36.50 597 ASN A CA 1
ATOM 4850 C C . ASN A 1 597 ? -42.064 22.967 -51.721 1.00 36.50 597 ASN A C 1
ATOM 4852 O O . ASN A 1 597 ? -42.428 21.910 -51.217 1.00 36.50 597 ASN A O 1
ATOM 4856 N N . ILE A 1 598 ? -41.559 23.999 -51.016 1.00 33.88 598 ILE A N 1
ATOM 4857 C CA . ILE A 1 598 ? -41.849 24.305 -49.586 1.00 33.88 598 ILE A CA 1
ATOM 4858 C C . ILE A 1 598 ? -41.777 25.850 -49.370 1.00 33.88 598 ILE A C 1
ATOM 4860 O O . ILE A 1 598 ? -40.927 26.480 -50.001 1.00 33.88 598 ILE A O 1
ATOM 4864 N N . PRO A 1 599 ? -42.655 26.489 -48.552 1.00 35.91 599 PRO A N 1
ATOM 4865 C CA . PRO A 1 599 ? -42.781 27.952 -48.414 1.00 35.91 599 PRO A CA 1
ATOM 4866 C C . PRO A 1 599 ? -41.787 28.591 -47.411 1.00 35.91 599 PRO A C 1
ATOM 4868 O O . PRO A 1 599 ? -41.155 27.872 -46.637 1.00 35.91 599 PRO A O 1
ATOM 4871 N N . PRO A 1 600 ? -41.665 29.939 -47.389 1.00 38.00 600 PRO A N 1
ATOM 4872 C CA . PRO A 1 600 ? -40.647 30.668 -46.633 1.00 38.00 600 PRO A CA 1
ATOM 4873 C C . PRO A 1 600 ? -41.100 30.980 -45.196 1.00 38.00 600 PRO A C 1
ATOM 4875 O O . PRO A 1 600 ? -42.226 31.429 -44.991 1.00 38.00 600 PRO A O 1
ATOM 4878 N N . SER A 1 601 ? -40.219 30.819 -44.203 1.00 30.17 601 SER A N 1
ATOM 4879 C CA . SER A 1 601 ? -40.419 31.401 -42.867 1.00 30.17 601 SER A CA 1
ATOM 4880 C C . SER A 1 601 ? -39.510 32.612 -42.679 1.00 30.17 601 SER A C 1
ATOM 4882 O O . SER A 1 601 ? -38.287 32.499 -42.607 1.00 30.17 601 SER A O 1
ATOM 4884 N N . SER A 1 602 ? -40.160 33.766 -42.615 1.00 33.84 602 SER A N 1
ATOM 4885 C CA . SER A 1 602 ? -39.657 35.081 -42.237 1.00 33.84 602 SER A CA 1
ATOM 4886 C C . SER A 1 602 ? -38.864 35.073 -40.928 1.00 33.84 602 SER A C 1
ATOM 4888 O O . SER A 1 602 ? -39.355 34.603 -39.901 1.00 33.84 602 SER A O 1
ATOM 4890 N N . ALA A 1 603 ? -37.675 35.670 -40.962 1.00 35.22 603 ALA A N 1
ATOM 4891 C CA . ALA A 1 603 ? -36.941 36.096 -39.779 1.00 35.22 603 ALA A CA 1
ATOM 4892 C C . ALA A 1 603 ? -37.641 37.291 -39.102 1.00 35.22 603 ALA A C 1
ATOM 4894 O O . ALA A 1 603 ? -38.151 38.161 -39.812 1.00 35.22 603 ALA A O 1
ATOM 4895 N N . PRO A 1 604 ? -37.596 37.404 -37.765 1.00 37.41 604 PRO A N 1
ATOM 4896 C CA . PRO A 1 604 ? -37.634 38.688 -37.094 1.00 37.41 604 PRO A CA 1
ATOM 4897 C C . PRO A 1 604 ? -36.220 39.101 -36.670 1.00 37.41 604 PRO A C 1
ATOM 4899 O O . PRO A 1 604 ? -35.486 38.356 -36.019 1.00 37.41 604 PRO A O 1
ATOM 4902 N N . GLU A 1 605 ? -35.864 40.316 -37.068 1.00 39.72 605 GLU A N 1
ATOM 4903 C CA . GLU A 1 605 ? -34.696 41.069 -36.630 1.00 39.72 605 GLU A CA 1
ATOM 4904 C C . GLU A 1 605 ? -34.730 41.272 -35.106 1.00 39.72 605 GLU A C 1
ATOM 4906 O O . GLU A 1 605 ? -35.686 41.825 -34.563 1.00 39.72 605 GLU A O 1
ATOM 4911 N N . MET A 1 606 ? -33.671 40.856 -34.410 1.00 32.28 606 MET A N 1
ATOM 4912 C CA . MET A 1 606 ? -33.400 41.277 -33.033 1.00 32.28 606 MET A CA 1
ATOM 4913 C C . MET A 1 606 ? -32.479 42.493 -33.085 1.00 32.28 606 MET A C 1
ATOM 4915 O O . MET A 1 606 ? -31.272 42.377 -33.293 1.00 32.28 606 MET A O 1
ATOM 4919 N N . GLY A 1 607 ? -33.092 43.666 -32.936 1.00 31.50 607 GLY A N 1
ATOM 4920 C CA . GLY A 1 607 ? -32.405 44.924 -32.700 1.00 31.50 607 GLY A CA 1
ATOM 4921 C C . GLY A 1 607 ? -31.758 44.960 -31.314 1.00 31.50 607 GLY A C 1
ATOM 4922 O O . GLY A 1 607 ? -32.330 44.515 -30.321 1.00 31.50 607 GLY A O 1
ATOM 4923 N N . ASN A 1 608 ? -30.553 45.524 -31.280 1.00 39.81 608 ASN A N 1
ATOM 4924 C CA . ASN A 1 608 ? -29.810 45.905 -30.086 1.00 39.81 608 ASN A CA 1
ATOM 4925 C C . ASN A 1 608 ? -30.634 46.811 -29.163 1.00 39.81 608 ASN A C 1
ATOM 4927 O O . ASN A 1 608 ? -30.990 47.910 -29.581 1.00 39.81 608 ASN A O 1
ATOM 4931 N N . VAL A 1 609 ? -30.786 46.435 -27.890 1.00 36.75 609 VAL A N 1
ATOM 4932 C CA . VAL A 1 609 ? -30.894 47.399 -26.782 1.00 36.75 609 VAL A CA 1
ATOM 4933 C C . VAL A 1 609 ? -30.182 46.819 -25.559 1.00 36.75 609 VAL A C 1
ATOM 4935 O O . VAL A 1 609 ? -30.704 45.953 -24.864 1.00 36.75 609 VAL A O 1
ATOM 4938 N N . PHE A 1 610 ? -28.966 47.308 -25.316 1.00 35.47 610 PHE A N 1
ATOM 4939 C CA . PHE A 1 610 ? -28.404 47.407 -23.973 1.00 35.47 610 PHE A CA 1
ATOM 4940 C C . PHE A 1 610 ? -29.063 48.608 -23.287 1.00 35.47 610 PHE A C 1
ATOM 4942 O O . PHE A 1 610 ? -28.908 49.721 -23.786 1.00 35.47 610 PHE A O 1
ATOM 4949 N N . THR A 1 611 ? -29.744 48.366 -22.168 1.00 41.84 611 THR A N 1
ATOM 4950 C CA . THR A 1 611 ? -29.752 49.185 -20.936 1.00 41.84 611 THR A CA 1
ATOM 4951 C C . THR A 1 611 ? -30.352 48.358 -19.820 1.00 41.84 611 THR A C 1
ATOM 4953 O O . THR A 1 611 ? -31.478 47.854 -20.037 1.00 41.84 611 THR A O 1
#

pLDDT: mean 81.76, std 15.72, range [30.17, 97.0]

Radius of gyration: 39.04 Å; chains: 1; bounding box: 90×82×110 Å

Organism: NCBI:txid2861861

Secondary structure (DSSP, 8-state):
-HHHHHHHHHHHSTT-HHHHHHHHHHHHHHTS-TTS-HHHHHHHHHHHHHHHHHHHTTS-GGG--HHHHHHHHHHHHHHHHHHHHTHHHHHHHHHHHHHHHGGGGHHHHHHHHHHHHHHHHHTTS----PPPHHHHHHHHHHHHHT-BTTTHHHHHHHHHHHHHHHHHS-S-TTHHHHHHHHHHHHHHHHTTHHHHHHHHHHHHHHHHHHHHHHHHH----TT-HHHHHHHHHHHHHHHHHHHHHHHHHHTSBSGGG-S--HHHHHHHHHHHHHS-TTSPPHHHHHHHHHHHHHHHHHHHHHSPPPS---SS----TTSGGGGHHHHHHHHHHHHHHHHHT--HHHHHHHHHHHHHHHHHHHHHHHH----TTS-HHHHHHHHHHHHHHHHHHHHHHHHHHHHTT--HHHHHHHHTSGGGGGGGGSPP--HHHHHHTS----HHHHHHHHHHHHHHHHHHHHHHHHHHHHHHHHHHTTS--TTS-HHHHHHHHHHHHHHHHHHHHHHHHHHHHHHHHHHHHHHHHHHHHHHHHHHH-TT-SSPPP--HHHHHHHHHHHHHHHHHHHHHHHHHHHHHHSPP---------------------PPPP------